Protein AF-0000000074438955 (afdb_homodimer)

pLDDT: mean 70.69, std 31.5, range [17.94, 98.62]

Organism: Stylophora pistillata (NCBI:txid50429)

Sequence (386 aa):
MNGLASQPSGPPGTPGNPGTPGIPGFIGSKGGTRGSPGPKGEPGPQGQKGQTGQGLSGVSYVRWGRTSCHGDAQVVYTGIIGSGHYNHQGGGGKYLCLPNNPKYDRYSDSWDGTVIYGTEYEVSSFNPFTNNLHDHDAPCAVCYVRSRGSQLMMPARNDCPSGWAEEYHGYLMTAPYVHKITRDFICVDREAEMNGLASQPSGPPGTPGNPGTPGIPGFIGSKGGTRGSPGPKGEPGPQGQKGQTGQGLSGVSYVRWGRTSCHGDAQVVYTGIIGSGHYNHQGGGGKYLCLPNNPKYDRYSDSWDGTVIYGTEYEVSSFNPFTNNLHDHDAPCAVCYVRSRGSQLMMPARNDCPSGWAEEYHGYLMTAPYVHKITRDFICVDREAE

Structure (mmCIF, N/CA/C/O backbone):
data_AF-0000000074438955-model_v1
#
loop_
_entity.id
_entity.type
_entity.pdbx_description
1 polymer 'Short-chain collagen C4'
#
loop_
_atom_site.group_PDB
_atom_site.id
_atom_site.type_symbol
_atom_site.label_atom_id
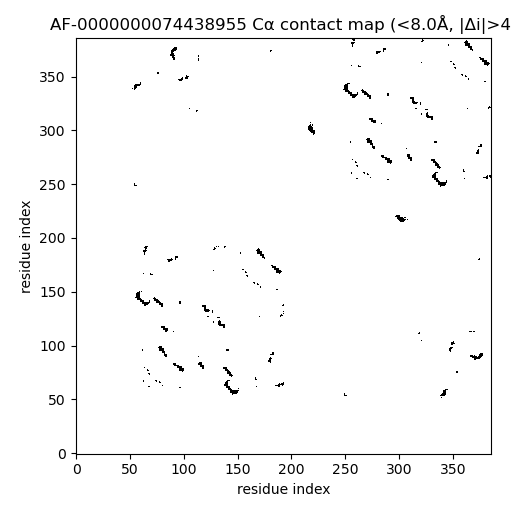_atom_site.label_alt_id
_atom_site.label_comp_id
_atom_site.label_asym_id
_atom_site.label_entity_id
_atom_site.label_seq_id
_atom_site.pdbx_PDB_ins_code
_atom_site.Cartn_x
_atom_site.Cartn_y
_atom_site.Cartn_z
_atom_site.occupancy
_atom_site.B_iso_or_equiv
_atom_site.auth_seq_id
_atom_site.auth_comp_id
_atom_site.auth_asym_id
_atom_site.auth_atom_id
_atom_site.pdbx_PDB_model_num
ATOM 1 N N . MET A 1 1 ? 15.328 -37.812 26.953 1 20.5 1 MET A N 1
ATOM 2 C CA . MET A 1 1 ? 16.359 -36.844 26.625 1 20.5 1 MET A CA 1
ATOM 3 C C . MET A 1 1 ? 16.734 -36.875 25.156 1 20.5 1 MET A C 1
ATOM 5 O O . MET A 1 1 ? 17.906 -36.906 24.797 1 20.5 1 MET A O 1
ATOM 9 N N . ASN A 1 2 ? 15.883 -37.312 24.203 1 21.61 2 ASN A N 1
ATOM 10 C CA . ASN A 1 2 ? 16.297 -37.719 22.859 1 21.61 2 ASN A CA 1
ATOM 11 C C . ASN A 1 2 ? 16.859 -36.531 22.078 1 21.61 2 ASN A C 1
ATOM 13 O O . ASN A 1 2 ? 16.203 -35.5 21.953 1 21.61 2 ASN A O 1
ATOM 17 N N . GLY A 1 3 ? 18.234 -36.406 22.047 1 19.41 3 GLY A N 1
ATOM 18 C CA . GLY A 1 3 ? 19.156 -35.438 21.5 1 19.41 3 GLY A CA 1
ATOM 19 C C . GLY A 1 3 ? 19.031 -35.281 20 1 19.41 3 GLY A C 1
ATOM 20 O O . GLY A 1 3 ? 19 -36.25 19.25 1 19.41 3 GLY A O 1
ATOM 21 N N . LEU A 1 4 ? 18.188 -34.281 19.516 1 20.69 4 LEU A N 1
ATOM 22 C CA . LEU A 1 4 ? 17.859 -33.906 18.141 1 20.69 4 LEU A CA 1
ATOM 23 C C . LEU A 1 4 ? 19.141 -33.719 17.328 1 20.69 4 LEU A C 1
ATOM 25 O O . LEU A 1 4 ? 20 -32.906 17.703 1 20.69 4 LEU A O 1
ATOM 29 N N . ALA A 1 5 ? 19.578 -34.719 16.641 1 20.44 5 ALA A N 1
ATOM 30 C CA . ALA A 1 5 ? 20.828 -34.906 15.906 1 20.44 5 ALA A CA 1
ATOM 31 C C . ALA A 1 5 ? 21 -33.812 14.852 1 20.44 5 ALA A C 1
ATOM 33 O O . ALA A 1 5 ? 20.016 -33.344 14.273 1 20.44 5 ALA A O 1
ATOM 34 N N . SER A 1 6 ? 22.094 -33.031 14.859 1 20.08 6 SER A N 1
ATOM 35 C CA . SER A 1 6 ? 22.703 -31.922 14.148 1 20.08 6 SER A CA 1
ATOM 36 C C . SER A 1 6 ? 22.984 -32.281 12.695 1 20.08 6 SER A C 1
ATOM 38 O O . SER A 1 6 ? 23.844 -33.125 12.406 1 20.08 6 SER A O 1
ATOM 40 N N . GLN A 1 7 ? 21.891 -32.5 11.914 1 20.48 7 GLN A N 1
ATOM 41 C CA . GLN A 1 7 ? 22.234 -32.969 10.578 1 20.48 7 GLN A CA 1
ATOM 42 C C . GLN A 1 7 ? 23.25 -32.031 9.914 1 20.48 7 GLN A C 1
ATOM 44 O O . GLN A 1 7 ? 23.281 -30.828 10.211 1 20.48 7 GLN A O 1
ATOM 49 N N . PRO A 1 8 ? 24.219 -32.562 9.203 1 20.64 8 PRO A N 1
ATOM 50 C CA . PRO A 1 8 ? 25.438 -31.969 8.625 1 20.64 8 PRO A CA 1
ATOM 51 C C . PRO A 1 8 ? 25.141 -30.828 7.668 1 20.64 8 PRO A C 1
ATOM 53 O O . PRO A 1 8 ? 24.047 -30.75 7.113 1 20.64 8 PRO A O 1
ATOM 56 N N . SER A 1 9 ? 25.938 -29.719 7.625 1 20.86 9 SER A N 1
ATOM 57 C CA . SER A 1 9 ? 26 -28.422 6.957 1 20.86 9 SER A CA 1
ATOM 58 C C . SER A 1 9 ? 26.109 -28.594 5.445 1 20.86 9 SER A C 1
ATOM 60 O O . SER A 1 9 ? 26.984 -29.312 4.961 1 20.86 9 SER A O 1
ATOM 62 N N . GLY A 1 10 ? 25.047 -28.656 4.695 1 20.67 10 GLY A N 1
ATOM 63 C CA . GLY A 1 10 ? 25.109 -28.859 3.258 1 20.67 10 GLY A CA 1
ATOM 64 C C . GLY A 1 10 ? 26.094 -27.938 2.568 1 20.67 10 GLY A C 1
ATOM 65 O O . GLY A 1 10 ? 26.531 -26.938 3.148 1 20.67 10 GLY A O 1
ATOM 66 N N . PRO A 1 11 ? 26.766 -28.328 1.481 1 22.25 11 PRO A N 1
ATOM 67 C CA . PRO A 1 11 ? 27.891 -27.688 0.803 1 22.25 11 PRO A CA 1
ATOM 68 C C . PRO A 1 11 ? 27.594 -26.266 0.339 1 22.25 11 PRO A C 1
ATOM 70 O O . PRO A 1 11 ? 26.422 -25.922 0.161 1 22.25 11 PRO A O 1
ATOM 73 N N . PRO A 1 12 ? 28.562 -25.312 0.302 1 21.81 12 PRO A N 1
ATOM 74 C CA . PRO A 1 12 ? 28.531 -23.891 0.01 1 21.81 12 PRO A CA 1
ATOM 75 C C . PRO A 1 12 ? 28.094 -23.578 -1.424 1 21.81 12 PRO A C 1
ATOM 77 O O . PRO A 1 12 ? 28.516 -24.281 -2.355 1 21.81 12 PRO A O 1
ATOM 80 N N . GLY A 1 13 ? 26.891 -23.25 -1.706 1 20.19 13 GLY A N 1
ATOM 81 C CA 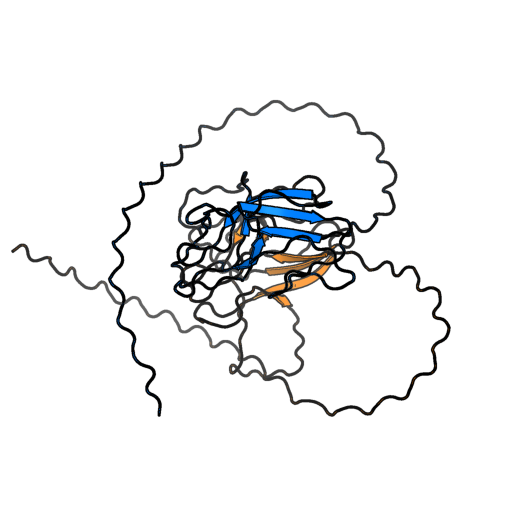. GLY A 1 13 ? 26.391 -22.969 -3.043 1 20.19 13 GLY A CA 1
ATOM 82 C C . GLY A 1 13 ? 27.266 -22.016 -3.832 1 20.19 13 GLY A C 1
ATOM 83 O O . GLY A 1 13 ? 28.062 -21.297 -3.256 1 20.19 13 GLY A O 1
ATOM 84 N N . THR A 1 14 ? 27.641 -22.359 -5.074 1 22.67 14 THR A N 1
ATOM 85 C CA . THR A 1 14 ? 28.5 -21.672 -6.02 1 22.67 14 THR A CA 1
ATOM 86 C C . THR A 1 14 ? 28.016 -20.234 -6.246 1 22.67 14 THR A C 1
ATOM 88 O O . THR A 1 14 ? 26.812 -20 -6.348 1 22.67 14 THR A O 1
ATOM 91 N N . PRO A 1 15 ? 28.844 -19.203 -6.137 1 21.25 15 PRO A N 1
ATOM 92 C CA . PRO A 1 15 ? 28.578 -17.781 -6.277 1 21.25 15 PRO A CA 1
ATOM 93 C C . PRO A 1 15 ? 28.016 -17.406 -7.648 1 21.25 15 PRO A C 1
ATOM 95 O O . PRO A 1 15 ? 28.516 -17.875 -8.672 1 21.25 15 PRO A O 1
ATOM 98 N N . GLY A 1 16 ? 26.75 -17.328 -7.852 1 19.48 16 GLY A N 1
ATOM 99 C CA . GLY A 1 16 ? 26.156 -17 -9.141 1 19.48 16 GLY A CA 1
ATOM 100 C C . GLY A 1 16 ? 26.797 -15.797 -9.812 1 19.48 16 GLY A C 1
ATOM 101 O O . GLY A 1 16 ? 27.484 -15.016 -9.156 1 19.48 16 GLY A O 1
ATOM 102 N N . ASN A 1 17 ? 27 -15.875 -11.125 1 20.73 17 ASN A N 1
ATOM 103 C CA . ASN A 1 17 ? 27.672 -14.945 -12.023 1 20.73 17 ASN A CA 1
ATOM 104 C C . ASN A 1 17 ? 27.094 -13.539 -11.906 1 20.73 17 ASN A C 1
ATOM 106 O O . ASN A 1 17 ? 25.891 -13.375 -11.656 1 20.73 17 ASN A O 1
ATOM 110 N N . PRO A 1 18 ? 27.922 -12.523 -11.875 1 20.66 18 PRO A N 1
ATOM 111 C CA . PRO A 1 18 ? 27.625 -11.102 -11.711 1 20.66 18 PRO A CA 1
ATOM 112 C C . PRO A 1 18 ? 26.703 -10.555 -12.805 1 20.66 18 PRO A C 1
ATOM 114 O O . PRO A 1 18 ? 26.906 -10.844 -13.984 1 20.66 18 PRO A O 1
ATOM 117 N N . GLY A 1 19 ? 25.453 -10.43 -12.586 1 19.12 19 GLY A N 1
ATOM 118 C CA . GLY A 1 19 ? 24.516 -9.953 -13.594 1 19.12 19 GLY A CA 1
ATOM 119 C C . GLY A 1 19 ? 24.969 -8.68 -14.281 1 19.12 19 GLY A C 1
ATOM 120 O O . GLY A 1 19 ? 25.859 -7.98 -13.789 1 19.12 19 GLY A O 1
ATOM 121 N N . THR A 1 20 ? 24.828 -8.641 -15.617 1 20.38 20 THR A N 1
ATOM 122 C CA . THR A 1 20 ? 25.25 -7.633 -16.578 1 20.38 20 THR A CA 1
ATOM 123 C C . THR A 1 20 ? 24.719 -6.258 -16.188 1 20.38 20 THR A C 1
ATOM 125 O O . THR A 1 20 ? 23.625 -6.145 -15.633 1 20.38 20 THR A O 1
ATOM 128 N N . PRO A 1 21 ? 25.547 -5.25 -16.25 1 19.3 21 PRO A N 1
ATOM 129 C CA . PRO A 1 21 ? 25.297 -3.855 -15.867 1 19.3 21 PRO A CA 1
ATOM 130 C C . PRO A 1 21 ? 24.125 -3.236 -16.625 1 19.3 21 PRO A C 1
ATOM 132 O O . PRO A 1 21 ? 23.938 -3.51 -17.812 1 19.3 21 PRO A O 1
ATOM 135 N N . GLY A 1 22 ? 23.062 -2.986 -16.016 1 18.81 22 GLY A N 1
ATOM 136 C CA . GLY A 1 22 ? 21.844 -2.441 -16.609 1 18.81 22 GLY A CA 1
ATOM 137 C C . GLY A 1 22 ? 22.109 -1.186 -17.422 1 18.81 22 GLY A C 1
ATOM 138 O O . GLY A 1 22 ? 23.109 -0.506 -17.234 1 18.81 22 GLY A O 1
ATOM 139 N N . ILE A 1 23 ? 21.656 -1.184 -18.672 1 19.89 23 ILE A N 1
ATOM 140 C CA . ILE A 1 23 ? 21.828 -0.185 -19.719 1 19.89 23 ILE A CA 1
ATOM 141 C C . ILE A 1 23 ? 21.375 1.183 -19.203 1 19.89 23 ILE A C 1
ATOM 143 O O . ILE A 1 23 ? 20.344 1.301 -18.547 1 19.89 23 ILE A O 1
ATOM 147 N N . PRO A 1 24 ? 22.203 2.182 -19.25 1 18.91 24 PRO A N 1
ATOM 148 C CA . PRO A 1 24 ? 22.016 3.557 -18.781 1 18.91 24 PRO A CA 1
ATOM 149 C C . PRO A 1 24 ? 20.906 4.281 -19.516 1 18.91 24 PRO A C 1
ATOM 151 O O . PRO A 1 24 ? 20.75 4.117 -20.734 1 18.91 24 PRO A O 1
ATOM 154 N N . GLY A 1 25 ? 19.828 4.605 -18.906 1 18.28 25 GLY A N 1
ATOM 155 C CA . GLY A 1 25 ? 18.656 5.234 -19.5 1 18.28 25 GLY A CA 1
ATOM 156 C C . GLY A 1 25 ? 18.969 6.555 -20.188 1 18.28 25 GLY A C 1
ATOM 157 O O . GLY A 1 25 ? 19.969 7.203 -19.859 1 18.28 25 GLY A O 1
ATOM 158 N N . PHE A 1 26 ? 18.562 6.676 -21.469 1 18.95 26 PHE A N 1
ATOM 159 C CA . PHE A 1 26 ? 18.844 7.723 -22.438 1 18.95 26 PHE A CA 1
ATOM 160 C C . PHE A 1 26 ? 18.359 9.078 -21.938 1 18.95 26 PHE A C 1
ATOM 162 O O . PHE A 1 26 ? 17.406 9.148 -21.156 1 18.95 26 PHE A O 1
ATOM 169 N N . ILE A 1 27 ? 19.125 10.102 -22.109 1 19.19 27 ILE A N 1
ATOM 170 C CA . ILE A 1 27 ? 19.031 11.508 -21.75 1 19.19 27 ILE A CA 1
ATOM 171 C C . ILE A 1 27 ? 17.891 12.164 -22.547 1 19.19 27 ILE A C 1
ATOM 173 O O . ILE A 1 27 ? 17.875 12.109 -23.781 1 19.19 27 ILE A O 1
ATOM 177 N N . GLY A 1 28 ? 16.719 12.375 -21.984 1 17.94 28 GLY A N 1
ATOM 178 C CA . GLY A 1 28 ? 15.508 12.898 -22.594 1 17.94 28 GLY A CA 1
ATOM 179 C C . GLY A 1 28 ? 15.711 14.266 -23.219 1 17.94 28 GLY A C 1
ATOM 180 O O . GLY A 1 28 ? 16.531 15.055 -22.75 1 17.94 28 GLY A O 1
ATOM 181 N N . SER A 1 29 ? 15.422 14.344 -24.531 1 18.72 29 SER A N 1
ATOM 182 C CA . SER A 1 29 ? 15.625 15.461 -25.438 1 18.72 29 SER A CA 1
ATOM 183 C C . SER A 1 29 ? 14.844 16.688 -24.969 1 18.72 29 SER A C 1
ATOM 185 O O . SER A 1 29 ? 13.875 16.578 -24.219 1 18.72 29 SER A O 1
ATOM 187 N N . LYS A 1 30 ? 15.219 17.891 -25.641 1 21.39 30 LYS A N 1
ATOM 188 C CA . LYS A 1 30 ? 14.984 19.312 -25.422 1 21.39 30 LYS A CA 1
ATOM 189 C C . LYS A 1 30 ? 13.508 19.656 -25.578 1 21.39 30 LYS A C 1
ATOM 191 O O . LYS A 1 30 ? 12.773 18.938 -26.266 1 21.39 30 LYS A O 1
ATOM 196 N N . GLY A 1 31 ? 12.969 20.766 -25.016 1 19.39 31 GLY A N 1
ATOM 197 C CA . GLY A 1 31 ? 11.75 21.484 -24.656 1 19.39 31 GLY A CA 1
ATOM 198 C C . GLY A 1 31 ? 10.922 21.891 -25.875 1 19.39 31 GLY A C 1
ATOM 199 O O . GLY A 1 31 ? 11.406 22.625 -26.734 1 19.39 31 GLY A O 1
ATOM 200 N N . GLY A 1 32 ? 10.172 20.891 -26.438 1 19.95 32 GLY A N 1
ATOM 201 C CA . GLY A 1 32 ? 9.438 21.234 -27.641 1 19.95 32 GLY A CA 1
ATOM 202 C C . GLY A 1 32 ? 8.547 22.453 -27.453 1 19.95 32 GLY A C 1
ATOM 203 O O . GLY A 1 32 ? 8.312 22.906 -26.328 1 19.95 32 GLY A O 1
ATOM 204 N N . THR A 1 33 ? 8.141 23.094 -28.594 1 20.5 33 THR A N 1
ATOM 205 C CA . THR A 1 33 ? 7.551 24.391 -28.938 1 20.5 33 THR A CA 1
ATOM 206 C C . THR A 1 33 ? 6.109 24.469 -28.453 1 20.5 33 THR A C 1
ATOM 208 O O . THR A 1 33 ? 5.445 23.453 -28.281 1 20.5 33 THR A O 1
ATOM 211 N N . ARG A 1 34 ? 5.676 25.672 -28.047 1 21.16 34 ARG A N 1
ATOM 212 C CA . ARG A 1 34 ? 4.453 26.156 -27.422 1 21.16 34 ARG A CA 1
ATOM 213 C C . ARG A 1 34 ? 3.248 25.953 -28.344 1 21.16 34 ARG A C 1
ATOM 215 O O . ARG A 1 34 ? 3.215 26.484 -29.453 1 21.16 34 ARG A O 1
ATOM 222 N N . GLY A 1 35 ? 2.686 24.719 -28.328 1 19.98 35 GLY A N 1
ATOM 223 C CA . GLY A 1 35 ? 1.612 24.484 -29.281 1 19.98 35 GLY A CA 1
ATOM 224 C C . GLY A 1 35 ? 0.455 25.453 -29.125 1 19.98 35 GLY A C 1
ATOM 225 O O . GLY A 1 35 ? 0.327 26.125 -28.094 1 19.98 35 GLY A O 1
ATOM 226 N N . SER A 1 36 ? -0.309 25.734 -30.234 1 22.45 36 SER A N 1
ATOM 227 C CA . SER A 1 36 ? -1.332 26.703 -30.578 1 22.45 36 SER A CA 1
ATOM 228 C C . SER A 1 36 ? -2.572 26.547 -29.703 1 22.45 36 SER A C 1
ATOM 230 O O . SER A 1 36 ? -2.846 25.469 -29.203 1 22.45 36 SER A O 1
ATOM 232 N N . PRO A 1 37 ? -3.293 27.641 -29.422 1 20.48 37 PRO A N 1
ATOM 233 C CA . PRO A 1 37 ? -4.438 27.766 -28.516 1 20.48 37 PRO A CA 1
ATOM 234 C C . PRO A 1 37 ? -5.637 26.938 -28.969 1 20.48 37 PRO A C 1
ATOM 236 O O . PRO A 1 37 ? -6.059 27.031 -30.125 1 20.48 37 PRO A O 1
ATOM 239 N N . GLY A 1 38 ? -5.77 25.734 -28.656 1 20.92 38 GLY A N 1
ATOM 240 C CA . GLY A 1 38 ? -6.82 24.891 -29.203 1 20.92 38 GLY A CA 1
ATOM 241 C C . GLY A 1 38 ? -8.211 25.469 -29.031 1 20.92 38 GLY A C 1
ATOM 242 O O . GLY A 1 38 ? -8.422 26.344 -28.188 1 20.92 38 GLY A O 1
ATOM 243 N N . PRO A 1 39 ? -9.07 25.375 -30.062 1 21.47 39 PRO A N 1
ATOM 244 C CA . PRO A 1 39 ? -10.383 26 -30.234 1 21.47 39 PRO A CA 1
ATOM 245 C C . PRO A 1 39 ? -11.344 25.688 -29.094 1 21.47 39 PRO A C 1
ATOM 247 O O . PRO A 1 39 ? -11.164 24.688 -28.375 1 21.47 39 PRO A O 1
ATOM 250 N N . LYS A 1 40 ? -12.242 26.688 -28.844 1 22.62 40 LYS A N 1
ATOM 251 C CA . LYS A 1 40 ? -13.242 26.703 -27.781 1 22.62 40 LYS A CA 1
ATOM 252 C C . LYS A 1 40 ? -14.289 25.609 -28 1 22.62 40 LYS A C 1
ATOM 254 O O . LYS A 1 40 ? -14.93 25.562 -29.062 1 22.62 40 LYS A O 1
ATOM 259 N N . GLY A 1 41 ? -14.148 24.453 -27.5 1 20.05 41 GLY A N 1
ATOM 260 C CA . GLY A 1 41 ? -15.109 23.391 -27.766 1 20.05 41 GLY A CA 1
ATOM 261 C C . GLY A 1 41 ? -16.531 23.766 -27.375 1 20.05 41 GLY A C 1
ATOM 262 O O . GLY A 1 41 ? -16.734 24.688 -26.578 1 20.05 41 GLY A O 1
ATOM 263 N N . GLU A 1 42 ? -17.5 23.469 -28.219 1 24.2 42 GLU A N 1
ATOM 264 C CA . GLU A 1 42 ? -18.938 23.719 -28.156 1 24.2 42 GLU A CA 1
ATOM 265 C C . GLU A 1 42 ? -19.516 23.281 -26.812 1 24.2 42 GLU A C 1
ATOM 267 O O . GLU A 1 42 ? -18.984 22.375 -26.172 1 24.2 42 GLU A O 1
ATOM 272 N N . PRO A 1 43 ? -20.453 24.078 -26.344 1 22.08 43 PRO A N 1
ATOM 273 C CA . PRO A 1 43 ? -21.094 23.812 -25.047 1 22.08 43 PRO A CA 1
ATOM 274 C C . PRO A 1 43 ? -21.703 22.406 -24.953 1 22.08 43 PRO A C 1
ATOM 276 O O . PRO A 1 43 ? -22.391 21.969 -25.891 1 22.08 43 PRO A O 1
ATOM 279 N N . GLY A 1 44 ? -21.156 21.469 -24.422 1 22.22 44 GLY A N 1
ATOM 280 C CA . GLY A 1 44 ? -21.656 20.109 -24.406 1 22.22 44 GLY A CA 1
ATOM 281 C C . GLY A 1 44 ? -23.062 19.984 -23.875 1 22.22 44 GLY A C 1
ATOM 282 O O . GLY A 1 44 ? -23.562 20.906 -23.219 1 22.22 44 GLY A O 1
ATOM 283 N N . PRO A 1 45 ? -23.891 19.172 -24.516 1 24.7 45 PRO A N 1
ATOM 284 C CA . PRO A 1 45 ? -25.297 18.953 -24.219 1 24.7 45 PRO A CA 1
ATOM 285 C C . PRO A 1 45 ? -25.562 18.844 -22.719 1 24.7 45 PRO A C 1
ATOM 287 O O . PRO A 1 45 ? -24.641 18.578 -21.938 1 24.7 45 PRO A O 1
ATOM 290 N N . GLN A 1 46 ? -26.781 19.266 -22.359 1 23.48 46 GLN A N 1
ATOM 291 C CA . GLN A 1 46 ? -27.344 19.312 -21.016 1 23.48 46 GLN A CA 1
ATOM 292 C C . GLN A 1 46 ? -27.188 17.953 -20.312 1 23.48 46 GLN A C 1
ATOM 294 O O . GLN A 1 46 ? -27.531 16.922 -20.875 1 23.48 46 GLN A O 1
ATOM 299 N N . GLY A 1 47 ? -26.359 17.812 -19.469 1 22.72 47 GLY A N 1
ATOM 300 C CA . GLY A 1 47 ? -26.078 16.562 -18.766 1 22.72 47 GLY A CA 1
ATOM 301 C C . GLY A 1 47 ? -27.297 15.969 -18.094 1 22.72 47 GLY A C 1
ATOM 302 O O . GLY A 1 47 ? -28.172 16.703 -17.625 1 22.72 47 GLY A O 1
ATOM 303 N N . GLN A 1 48 ? -27.938 14.922 -18.703 1 25.3 48 GLN A N 1
ATOM 304 C CA . GLN A 1 48 ? -29.078 14.219 -18.125 1 25.3 48 GLN A CA 1
ATOM 305 C C . GLN A 1 48 ? -29 14.203 -16.594 1 25.3 48 GLN A C 1
ATOM 307 O O . GLN A 1 48 ? -27.906 14.266 -16.031 1 25.3 48 GLN A O 1
ATOM 312 N N . LYS A 1 49 ? -30.172 14.414 -15.977 1 26.53 49 LYS A N 1
ATOM 313 C CA . LYS A 1 49 ? -30.391 14.32 -14.531 1 26.53 49 LYS A CA 1
ATOM 314 C C . LYS A 1 49 ? -29.641 13.117 -13.953 1 26.53 49 LYS A C 1
ATOM 316 O O . LYS A 1 49 ? -29.625 12.039 -14.539 1 26.53 49 LYS A O 1
ATOM 321 N N . GLY A 1 50 ? -28.641 13.359 -13.141 1 27.45 50 GLY A N 1
ATOM 322 C CA . GLY A 1 50 ? -27.797 12.359 -12.5 1 27.45 50 GLY A CA 1
ATOM 323 C C . GLY A 1 50 ? -28.594 11.227 -11.875 1 27.45 50 GLY A C 1
ATOM 324 O O . GLY A 1 50 ? -29.594 11.461 -11.211 1 27.45 50 GLY A O 1
ATOM 325 N N . GLN A 1 51 ? -28.953 10.172 -12.641 1 28.3 51 GLN A N 1
ATOM 326 C CA . GLN A 1 51 ? -29.547 9.008 -11.992 1 28.3 51 GLN A CA 1
ATOM 327 C C . GLN A 1 51 ? -29.188 8.969 -10.508 1 28.3 51 GLN A C 1
ATOM 329 O O . GLN A 1 51 ? -28.172 9.531 -10.094 1 28.3 51 GLN A O 1
ATOM 334 N N . THR A 1 52 ? -30.188 8.727 -9.633 1 30.73 52 THR A N 1
ATOM 335 C CA . THR A 1 52 ? -29.984 8.43 -8.219 1 30.73 52 THR A CA 1
ATOM 336 C C . THR A 1 52 ? -28.625 7.773 -7.996 1 30.73 52 THR A C 1
ATOM 338 O O . THR A 1 52 ? -28.266 6.82 -8.688 1 30.73 52 THR A O 1
ATOM 341 N N . GLY A 1 53 ? -27.672 8.508 -7.715 1 34.81 53 GLY A N 1
ATOM 342 C CA . GLY A 1 53 ? -26.297 8.086 -7.492 1 34.81 53 GLY A CA 1
ATOM 343 C C . GLY A 1 53 ? -26.188 6.73 -6.82 1 34.81 53 GLY A C 1
ATOM 344 O O . GLY A 1 53 ? -26.547 6.578 -5.652 1 34.81 53 GLY A O 1
ATOM 345 N N . GLN A 1 54 ? -26.875 5.637 -7.375 1 37.34 54 GLN A N 1
ATOM 346 C CA . GLN A 1 54 ? -26.578 4.312 -6.84 1 37.34 54 GLN A CA 1
ATOM 347 C C . GLN A 1 54 ? -25.188 4.277 -6.195 1 37.34 54 GLN A C 1
ATOM 349 O O . GLN A 1 54 ? -24.203 4.676 -6.812 1 37.34 54 GLN A O 1
ATOM 354 N N . GLY A 1 55 ? -25.156 4.582 -4.992 1 44.72 55 GLY A N 1
ATOM 355 C CA . GLY A 1 55 ? -23.906 4.406 -4.281 1 44.72 55 GLY A CA 1
ATOM 356 C C . GLY A 1 55 ? -23 3.375 -4.922 1 44.72 55 GLY A C 1
ATOM 357 O O . GLY A 1 55 ? -23.438 2.273 -5.254 1 44.72 55 GLY A O 1
ATOM 358 N N . LEU A 1 56 ? -22.25 3.734 -5.938 1 53.59 56 LEU A N 1
ATOM 359 C CA . LEU A 1 56 ? -21.281 2.863 -6.59 1 53.59 56 LEU A CA 1
ATOM 360 C C . LEU A 1 56 ? -20.641 1.914 -5.582 1 53.59 56 LEU A C 1
ATOM 362 O O . LEU A 1 56 ? -20.109 2.354 -4.562 1 53.59 56 LEU A O 1
ATOM 366 N N . SER A 1 57 ? -21.391 0.77 -5.324 1 67.12 57 SER A N 1
ATOM 367 C CA . SER A 1 57 ? -20.891 -0.352 -4.535 1 67.12 57 SER A CA 1
ATOM 368 C C . SER A 1 57 ? -19.906 -1.191 -5.34 1 67.12 57 SER A C 1
ATOM 370 O O . SER A 1 57 ? -19.906 -1.158 -6.574 1 67.12 57 SER A O 1
ATOM 372 N N . GLY A 1 58 ? -18.672 -1.445 -4.934 1 86.19 58 GLY A N 1
ATOM 373 C CA . GLY A 1 58 ? -17.734 -2.398 -5.5 1 86.19 58 GLY A CA 1
ATOM 374 C C . GLY A 1 58 ? -16.469 -2.568 -4.664 1 86.19 58 GLY A C 1
ATOM 375 O O . GLY A 1 58 ? -16.297 -1.887 -3.652 1 86.19 58 GLY A O 1
ATOM 376 N N . VAL A 1 59 ? -15.82 -3.609 -5.078 1 89.56 59 VAL A N 1
ATOM 377 C CA . VAL A 1 59 ? -14.578 -3.922 -4.371 1 89.56 59 VAL A CA 1
ATOM 378 C C . VAL A 1 59 ? -13.422 -3.992 -5.367 1 89.56 59 VAL A C 1
ATOM 380 O O . VAL A 1 59 ? -13.57 -4.52 -6.469 1 89.56 59 VAL A O 1
ATOM 383 N N . SER A 1 60 ? -12.344 -3.361 -4.969 1 92.69 60 SER A N 1
ATOM 384 C CA . SER A 1 60 ? -11.102 -3.561 -5.703 1 92.69 60 SER A CA 1
ATOM 385 C C . SER A 1 60 ? -10.172 -4.52 -4.965 1 92.69 60 SER A C 1
ATOM 387 O O . SER A 1 60 ? -10.102 -4.5 -3.732 1 92.69 60 SER A O 1
ATOM 389 N N . TYR A 1 61 ? -9.547 -5.375 -5.738 1 94.56 61 TYR A N 1
ATOM 390 C CA . TYR A 1 61 ? -8.547 -6.289 -5.184 1 94.56 61 TYR A CA 1
ATOM 391 C C . TYR A 1 61 ? -7.395 -6.496 -6.152 1 94.56 61 TYR A C 1
ATOM 393 O O . TYR A 1 61 ? -7.508 -6.172 -7.34 1 94.56 61 TYR A O 1
ATOM 401 N N . VAL A 1 62 ? -6.293 -6.91 -5.605 1 97.31 62 VAL A N 1
ATOM 402 C CA . VAL A 1 62 ? -5.16 -7.27 -6.453 1 97.31 62 VAL A CA 1
ATOM 403 C C . VAL A 1 62 ? -5.145 -8.781 -6.684 1 97.31 62 VAL A C 1
ATOM 405 O O . VAL A 1 62 ? -5.227 -9.562 -5.73 1 97.31 62 VAL A O 1
ATOM 408 N N . ARG A 1 63 ? -5.141 -9.125 -7.934 1 98.44 63 ARG A N 1
ATOM 409 C CA . ARG A 1 63 ? -4.859 -10.508 -8.281 1 98.44 63 ARG A CA 1
ATOM 410 C C . ARG A 1 63 ? -3.365 -10.727 -8.508 1 98.44 63 ARG A C 1
ATOM 412 O O . ARG A 1 63 ? -2.842 -10.406 -9.578 1 98.44 63 ARG A O 1
ATOM 419 N N . TRP A 1 64 ? -2.793 -11.289 -7.535 1 98.5 64 TRP A N 1
ATOM 420 C CA . TRP A 1 64 ? -1.354 -11.531 -7.566 1 98.5 64 TRP A CA 1
ATOM 421 C C . TRP A 1 64 ? -1.022 -12.742 -8.43 1 98.5 64 TRP A C 1
ATOM 423 O O . TRP A 1 64 ? -1.653 -13.797 -8.297 1 98.5 64 TRP A O 1
ATOM 433 N N . GLY A 1 65 ? -0.043 -12.586 -9.367 1 98.38 65 GLY A N 1
ATOM 434 C CA . GLY A 1 65 ? 0.434 -13.703 -10.172 1 98.38 65 GLY A CA 1
ATOM 435 C C . GLY A 1 65 ? -0.242 -13.789 -11.531 1 98.38 65 GLY A C 1
ATOM 436 O O . GLY A 1 65 ? 0.089 -14.656 -12.336 1 98.38 65 GLY A O 1
ATOM 437 N N . ARG A 1 66 ? -1.184 -12.875 -11.734 1 98.44 66 ARG A N 1
ATOM 438 C CA . ARG A 1 66 ? -1.888 -12.891 -13.008 1 98.44 66 ARG A CA 1
ATOM 439 C C . ARG A 1 66 ? -1.943 -11.5 -13.625 1 98.44 66 ARG A C 1
ATOM 441 O O . ARG A 1 66 ? -1.886 -10.5 -12.906 1 98.44 66 ARG A O 1
ATOM 448 N N . THR A 1 67 ? -2.148 -11.523 -15 1 98 67 THR A N 1
ATOM 449 C CA . THR A 1 67 ? -2.275 -10.25 -15.711 1 98 67 THR A CA 1
ATOM 450 C C . THR A 1 67 ? -3.729 -9.984 -16.094 1 98 67 THR A C 1
ATOM 452 O O . THR A 1 67 ? -4.016 -9.055 -16.844 1 98 67 THR A O 1
ATOM 455 N N . SER A 1 68 ? -4.598 -10.836 -15.555 1 98 68 SER A N 1
ATOM 456 C CA . SER A 1 68 ? -6.008 -10.734 -15.914 1 98 68 SER A CA 1
ATOM 457 C C . SER A 1 68 ? -6.906 -10.93 -14.695 1 98 68 SER A C 1
ATOM 459 O O . SER A 1 68 ? -6.457 -11.445 -13.672 1 98 68 SER A O 1
ATOM 461 N N . CYS A 1 69 ? -8.023 -10.383 -14.844 1 97.12 69 CYS A N 1
ATOM 462 C CA . CYS A 1 69 ? -9.07 -10.648 -13.867 1 97.12 69 CYS A CA 1
ATOM 463 C C . CYS A 1 69 ? -10.062 -11.68 -14.398 1 97.12 69 CYS A C 1
ATOM 465 O O . CYS A 1 69 ? -10.047 -12.008 -15.586 1 97.12 69 CYS A O 1
ATOM 467 N N . HIS A 1 70 ? -10.852 -12.203 -13.477 1 93.56 70 HIS A N 1
ATOM 468 C CA . HIS A 1 70 ? -11.75 -13.281 -13.875 1 93.56 70 HIS A CA 1
ATOM 469 C C . HIS A 1 70 ? -13.211 -12.883 -13.688 1 93.56 70 HIS A C 1
ATOM 471 O O . HIS A 1 70 ? -13.523 -12.047 -12.836 1 93.56 70 HIS A O 1
ATOM 477 N N . GLY A 1 71 ? -14.078 -13.492 -14.539 1 92.62 71 GLY A N 1
ATOM 478 C CA . GLY A 1 71 ? -15.508 -13.305 -14.359 1 92.62 71 GLY A CA 1
ATOM 479 C C . GLY A 1 71 ? -15.977 -11.898 -14.695 1 92.62 71 GLY A C 1
ATOM 480 O O . GLY A 1 71 ? -15.664 -11.375 -15.766 1 92.62 71 GLY A O 1
ATOM 481 N N . ASP A 1 72 ? -16.719 -11.312 -13.797 1 92.75 72 ASP A N 1
ATOM 482 C CA . ASP A 1 72 ? -17.297 -9.992 -14 1 92.75 72 ASP A CA 1
ATOM 483 C C . ASP A 1 72 ? -16.359 -8.898 -13.477 1 92.75 72 ASP A C 1
ATOM 485 O O . ASP A 1 72 ? -16.734 -7.727 -13.43 1 92.75 72 ASP A O 1
ATOM 489 N N . ALA A 1 73 ? -15.18 -9.312 -13.117 1 94.69 73 ALA A N 1
ATOM 490 C CA . ALA A 1 73 ? -14.211 -8.32 -12.648 1 94.69 73 ALA A CA 1
ATOM 491 C C . ALA A 1 73 ? -13.578 -7.57 -13.812 1 94.69 73 ALA A C 1
ATOM 493 O O . ALA A 1 73 ? -13.258 -8.164 -14.844 1 94.69 73 ALA A O 1
ATOM 494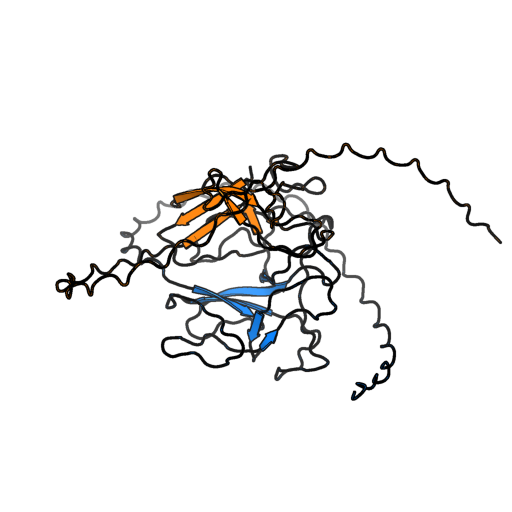 N N . GLN A 1 74 ? -13.453 -6.293 -13.625 1 94.5 74 GLN A N 1
ATOM 495 C CA . GLN A 1 74 ? -12.789 -5.445 -14.609 1 94.5 74 GLN A CA 1
ATOM 496 C C . GLN A 1 74 ? -11.328 -5.219 -14.234 1 94.5 74 GLN A C 1
ATOM 498 O O . GLN A 1 74 ? -11.008 -4.988 -13.062 1 94.5 74 GLN A O 1
ATOM 503 N N . VAL A 1 75 ? -10.531 -5.293 -15.312 1 96.25 75 VAL A N 1
ATOM 504 C CA . VAL A 1 75 ? -9.133 -4.93 -15.094 1 96.25 75 VAL A CA 1
ATOM 505 C C . VAL A 1 75 ? -9 -3.412 -14.977 1 96.25 75 VAL A C 1
ATOM 507 O O . VAL A 1 75 ? -9.359 -2.678 -15.898 1 96.25 75 VAL A O 1
ATOM 510 N N . VAL A 1 76 ? -8.547 -3.002 -13.797 1 96 76 VAL A N 1
ATOM 511 C CA . VAL A 1 76 ? -8.25 -1.586 -13.617 1 96 76 VAL A CA 1
ATOM 512 C C . VAL A 1 76 ? -6.906 -1.256 -14.266 1 96 76 VAL A C 1
ATOM 514 O O . VAL A 1 76 ? -6.809 -0.32 -15.062 1 96 76 VAL A O 1
ATOM 517 N N . TYR A 1 77 ? -5.867 -1.994 -13.961 1 95.25 77 TYR A N 1
ATOM 518 C CA . TYR A 1 77 ? -4.574 -1.988 -14.633 1 95.25 77 TYR A CA 1
ATOM 519 C C . TYR A 1 77 ? -3.789 -3.254 -14.32 1 95.25 77 TYR A C 1
ATOM 521 O O . TYR A 1 77 ? -4.148 -4.004 -13.406 1 95.25 77 TYR A O 1
ATOM 529 N N . THR A 1 78 ? -2.779 -3.445 -15.133 1 97.69 78 THR A N 1
ATOM 530 C CA . THR A 1 78 ? -1.85 -4.547 -14.906 1 97.69 78 THR A CA 1
ATOM 531 C C . THR A 1 78 ? -0.443 -4.02 -14.641 1 97.69 78 THR A C 1
ATOM 533 O O . THR A 1 78 ? -0.136 -2.867 -14.953 1 97.69 78 THR A O 1
ATOM 536 N N . GLY A 1 79 ? 0.344 -4.914 -14 1 97.81 79 GLY A N 1
ATOM 537 C CA . GLY A 1 79 ? 1.706 -4.52 -13.672 1 97.81 79 GLY A CA 1
ATOM 538 C C . GLY A 1 79 ? 2.551 -5.668 -13.156 1 97.81 79 GLY A C 1
ATOM 539 O O . GLY A 1 79 ? 2.328 -6.824 -13.523 1 97.81 79 GLY A O 1
ATOM 540 N N . ILE A 1 80 ? 3.574 -5.25 -12.414 1 97.62 80 ILE A N 1
ATOM 541 C CA . ILE A 1 80 ? 4.477 -6.211 -11.789 1 97.62 80 ILE A CA 1
ATOM 542 C C . ILE A 1 80 ? 4.477 -6.008 -10.281 1 97.62 80 ILE A C 1
ATOM 544 O O . ILE A 1 80 ? 4.273 -4.891 -9.797 1 97.62 80 ILE A O 1
ATOM 548 N N . ILE A 1 81 ? 4.621 -7.113 -9.602 1 97.69 81 ILE A N 1
ATOM 549 C CA . ILE A 1 81 ? 4.73 -7.031 -8.148 1 97.69 81 ILE A CA 1
ATOM 550 C C . ILE A 1 81 ? 6.043 -6.348 -7.766 1 97.69 81 ILE A C 1
ATOM 552 O O . ILE A 1 81 ? 7.105 -6.691 -8.297 1 97.69 81 ILE A O 1
ATOM 556 N N . GLY A 1 82 ? 5.926 -5.32 -6.918 1 95.12 82 GLY A N 1
ATOM 557 C CA . GLY A 1 82 ? 7.105 -4.617 -6.441 1 95.12 82 GLY A CA 1
ATOM 558 C C . GLY A 1 82 ? 7.125 -4.43 -4.938 1 95.12 82 GLY A C 1
ATOM 559 O O . GLY A 1 82 ? 6.078 -4.453 -4.289 1 95.12 82 GLY A O 1
ATOM 560 N N . SER A 1 83 ? 8.32 -4.277 -4.418 1 92.12 83 SER A N 1
ATOM 561 C CA . SER A 1 83 ? 8.531 -3.982 -3.004 1 92.12 83 SER A CA 1
ATOM 562 C C . SER A 1 83 ? 9.938 -3.447 -2.752 1 92.12 83 SER A C 1
ATOM 564 O O . SER A 1 83 ? 10.664 -3.146 -3.697 1 92.12 83 SER A O 1
ATOM 566 N N . GLY A 1 84 ? 10.25 -3.186 -1.409 1 87.19 84 GLY A N 1
ATOM 567 C CA . GLY A 1 84 ? 11.594 -2.771 -1.049 1 87.19 84 GLY A CA 1
ATOM 568 C C . GLY A 1 84 ? 12.641 -3.842 -1.313 1 87.19 84 GLY A C 1
ATOM 569 O O . GLY A 1 84 ? 12.297 -4.996 -1.586 1 87.19 84 GLY A O 1
ATOM 570 N N . HIS A 1 85 ? 13.898 -3.42 -1.223 1 89.06 85 HIS A N 1
ATOM 571 C CA . HIS A 1 85 ? 15.016 -4.332 -1.45 1 89.06 85 HIS A CA 1
ATOM 572 C C . HIS A 1 85 ? 15.109 -5.375 -0.344 1 89.06 85 HIS A C 1
ATOM 574 O O . HIS A 1 85 ? 14.93 -5.059 0.833 1 89.06 85 HIS A O 1
ATOM 580 N N . TYR A 1 86 ? 15.492 -6.566 -0.726 1 86.88 86 TYR A N 1
ATOM 581 C CA . TYR A 1 86 ? 15.453 -7.688 0.203 1 86.88 86 TYR A CA 1
ATOM 582 C C . TYR A 1 86 ? 16.5 -7.527 1.297 1 86.88 86 TYR A C 1
ATOM 584 O O . TYR A 1 86 ? 16.391 -8.133 2.367 1 86.88 86 TYR A O 1
ATOM 592 N N . ASN A 1 87 ? 17.578 -6.727 1.05 1 88.25 87 ASN A N 1
ATOM 593 C CA . ASN A 1 87 ? 18.641 -6.574 2.025 1 88.25 87 ASN A CA 1
ATOM 594 C C . ASN A 1 87 ? 18.438 -5.332 2.893 1 88.25 87 ASN A C 1
ATOM 596 O O . ASN A 1 87 ? 19.266 -5.039 3.764 1 88.25 87 ASN A O 1
ATOM 600 N N . HIS A 1 88 ? 17.375 -4.676 2.711 1 87.44 88 HIS A N 1
ATOM 601 C CA . HIS A 1 88 ? 17.062 -3.535 3.564 1 87.44 88 HIS A CA 1
ATOM 602 C C . HIS A 1 88 ? 16.359 -3.979 4.836 1 87.44 88 HIS A C 1
ATOM 604 O O . HIS A 1 88 ? 15.57 -4.934 4.812 1 87.44 88 HIS A O 1
ATOM 610 N N . GLN A 1 89 ? 16.688 -3.299 5.934 1 85.19 89 GLN A N 1
ATOM 611 C CA . GLN A 1 89 ? 16.016 -3.611 7.191 1 85.19 89 GLN A CA 1
ATOM 612 C C . GLN A 1 89 ? 14.703 -2.836 7.32 1 85.19 89 GLN A C 1
ATOM 614 O O . GLN A 1 89 ? 13.75 -3.316 7.934 1 85.19 89 GLN A O 1
ATOM 619 N N . GLY A 1 90 ? 14.734 -1.635 6.797 1 85.19 90 GLY A N 1
ATOM 620 C CA . GLY A 1 90 ? 13.562 -0.772 6.82 1 85.19 90 GLY A CA 1
ATOM 621 C C . GLY A 1 90 ? 13.008 -0.478 5.441 1 85.19 90 GLY A C 1
ATOM 622 O O . GLY A 1 90 ? 13.312 -1.185 4.48 1 85.19 90 GLY A O 1
ATOM 623 N N . GLY A 1 91 ? 12.102 0.482 5.379 1 86.69 91 GLY A N 1
ATOM 624 C CA . GLY A 1 91 ? 11.422 0.791 4.129 1 86.69 91 GLY A CA 1
ATOM 625 C C . GLY A 1 91 ? 10.047 0.163 4.023 1 86.69 91 GLY A C 1
ATOM 626 O O . GLY A 1 91 ? 9.43 -0.164 5.043 1 86.69 91 GLY A O 1
ATOM 627 N N . GLY A 1 92 ? 9.609 0.101 2.842 1 86.19 92 GLY A N 1
ATOM 628 C CA . GLY A 1 92 ? 8.266 -0.416 2.637 1 86.19 92 GLY A CA 1
ATOM 629 C C . GLY A 1 92 ? 8.211 -1.932 2.619 1 86.19 92 GLY A C 1
ATOM 630 O O . GLY A 1 92 ? 8.883 -2.576 1.812 1 86.19 92 GLY A O 1
ATOM 631 N N . GLY A 1 93 ? 7.324 -2.41 3.488 1 86.06 93 GLY A N 1
ATOM 632 C CA . GLY A 1 93 ? 7.234 -3.855 3.627 1 86.06 93 GLY A CA 1
ATOM 633 C C . GLY A 1 93 ? 6.07 -4.457 2.861 1 86.06 93 GLY A C 1
ATOM 634 O O . GLY A 1 93 ? 5.961 -5.68 2.75 1 86.06 93 GLY A O 1
ATOM 635 N N . LYS A 1 94 ? 5.211 -3.66 2.271 1 90.81 94 LYS A N 1
ATOM 636 C CA . LYS A 1 94 ? 4.055 -4.168 1.539 1 90.81 94 LYS A CA 1
ATOM 637 C C . LYS A 1 94 ? 4.375 -4.344 0.057 1 90.81 94 LYS A C 1
ATOM 639 O O . LYS A 1 94 ? 5.129 -3.553 -0.517 1 90.81 94 LYS A O 1
ATOM 644 N N . TYR A 1 95 ? 3.756 -5.41 -0.433 1 95.38 95 TYR A N 1
ATOM 645 C CA . TYR A 1 95 ? 3.807 -5.559 -1.884 1 95.38 95 TYR A CA 1
ATOM 646 C C . TYR A 1 95 ? 2.873 -4.57 -2.566 1 95.38 95 TYR A C 1
ATOM 648 O O . TYR A 1 95 ? 1.771 -4.309 -2.078 1 95.38 95 TYR A O 1
ATOM 656 N N . LEU A 1 96 ? 3.375 -4.074 -3.666 1 96.44 96 LEU A N 1
ATOM 657 C CA . LEU A 1 96 ? 2.598 -3.186 -4.523 1 96.44 96 LEU A CA 1
ATOM 658 C C . LEU A 1 96 ? 2.412 -3.793 -5.91 1 96.44 96 LEU A C 1
ATOM 660 O O . LEU A 1 96 ? 3.283 -4.516 -6.395 1 96.44 96 LEU A O 1
ATOM 664 N N . CYS A 1 97 ? 1.297 -3.521 -6.488 1 97.75 97 CYS A N 1
ATOM 665 C CA . CYS A 1 97 ? 1.171 -3.74 -7.926 1 97.75 97 CYS A CA 1
ATOM 666 C C . CYS A 1 97 ? 1.563 -2.492 -8.703 1 97.75 97 CYS A C 1
ATOM 668 O O . CYS A 1 97 ? 0.81 -1.518 -8.742 1 97.75 97 CYS A O 1
ATOM 670 N N . LEU A 1 98 ? 2.76 -2.559 -9.289 1 95.94 98 LEU A N 1
ATOM 671 C CA . LEU A 1 98 ? 3.293 -1.425 -10.039 1 95.94 98 LEU A CA 1
ATOM 672 C C . LEU A 1 98 ? 2.846 -1.474 -11.492 1 95.94 98 LEU A C 1
ATOM 674 O O . LEU A 1 98 ? 3.09 -2.461 -12.188 1 95.94 98 LEU A O 1
ATOM 678 N N . PRO A 1 99 ? 2.219 -0.39 -11.969 1 95.19 99 PRO A N 1
ATOM 679 C CA . PRO A 1 99 ? 1.71 -0.44 -13.344 1 95.19 99 PRO A CA 1
ATOM 680 C C . PRO A 1 99 ? 2.824 -0.543 -14.383 1 95.19 99 PRO A C 1
ATOM 682 O O . PRO A 1 99 ? 3.914 -0.004 -14.18 1 95.19 99 PRO A O 1
ATOM 685 N N . ASN A 1 100 ? 2.482 -1.117 -15.492 1 93.81 100 ASN A N 1
ATOM 686 C CA . ASN A 1 100 ? 3.418 -1.245 -16.594 1 93.81 100 ASN A CA 1
ATOM 687 C C . ASN A 1 100 ? 3.682 0.101 -17.266 1 93.81 100 ASN A C 1
ATOM 689 O O . ASN A 1 100 ? 4.684 0.267 -17.969 1 93.81 100 ASN A O 1
ATOM 693 N N . ASN A 1 101 ? 2.783 1.003 -17.094 1 89.88 101 ASN A N 1
ATOM 694 C CA . ASN A 1 101 ? 2.912 2.324 -17.703 1 89.88 101 ASN A CA 1
ATOM 695 C C . ASN A 1 101 ? 2.928 3.426 -16.641 1 89.88 101 ASN A C 1
ATOM 697 O O . ASN A 1 101 ? 1.979 4.203 -16.531 1 89.88 101 ASN A O 1
ATOM 701 N N . PRO A 1 102 ? 4.027 3.516 -15.891 1 88 102 PRO A N 1
ATOM 702 C CA . PRO A 1 102 ? 4.098 4.543 -14.852 1 88 102 PRO A CA 1
ATOM 703 C C . PRO A 1 102 ? 4.055 5.961 -15.414 1 88 102 PRO A C 1
ATOM 705 O O . PRO A 1 102 ? 4.434 6.184 -16.562 1 88 102 PRO A O 1
ATOM 708 N N . LYS A 1 103 ? 3.451 6.828 -14.664 1 87 103 LYS A N 1
ATOM 709 C CA . LYS A 1 103 ? 3.443 8.266 -14.914 1 87 103 LYS A CA 1
ATOM 710 C C . LYS A 1 103 ? 4.051 9.031 -13.742 1 87 103 LYS A C 1
ATOM 712 O O . LYS A 1 103 ? 3.414 9.188 -12.695 1 87 103 LYS A O 1
ATOM 717 N N . TYR A 1 104 ? 5.199 9.547 -13.938 1 76.88 104 TYR A N 1
ATOM 718 C CA . TYR A 1 104 ? 5.914 10.219 -12.859 1 76.88 104 TYR A CA 1
ATOM 719 C C . TYR A 1 104 ? 5.625 11.711 -12.867 1 76.88 104 TYR A C 1
ATOM 721 O O . TYR A 1 104 ? 5.488 12.32 -13.93 1 76.88 104 TYR A O 1
ATOM 729 N N . ASP A 1 105 ? 5.406 12.242 -11.711 1 77.94 105 ASP A N 1
ATOM 730 C CA . ASP A 1 105 ? 5.262 13.695 -11.609 1 77.94 105 ASP A CA 1
ATOM 731 C C . ASP A 1 105 ? 6.617 14.391 -11.695 1 77.94 105 ASP A C 1
ATOM 733 O O . ASP A 1 105 ? 6.891 15.102 -12.664 1 77.94 105 ASP A O 1
ATOM 737 N N . ARG A 1 106 ? 7.371 14.273 -10.648 1 71.69 106 ARG A N 1
ATOM 738 C CA . ARG A 1 106 ? 8.727 14.812 -10.633 1 71.69 106 ARG A CA 1
ATOM 739 C C . ARG A 1 106 ? 9.758 13.695 -10.773 1 71.69 106 ARG A C 1
ATOM 741 O O . ARG A 1 106 ? 9.664 12.664 -10.094 1 71.69 106 ARG A O 1
ATOM 748 N N . TYR A 1 107 ? 10.18 13.68 -11.969 1 61.81 107 TYR A N 1
ATOM 749 C CA . TYR A 1 107 ? 11.133 12.602 -12.25 1 61.81 107 TYR A CA 1
ATOM 750 C C . TYR A 1 107 ? 12.555 13.047 -11.961 1 61.81 107 TYR A C 1
ATOM 752 O O . TYR A 1 107 ? 12.969 14.148 -12.344 1 61.81 107 TYR A O 1
ATOM 760 N N . SER A 1 108 ? 13.031 12.539 -10.789 1 59.03 108 SER A N 1
ATOM 761 C CA . SER A 1 108 ? 14.484 12.641 -10.648 1 59.03 108 SER A CA 1
ATOM 762 C C . SER A 1 108 ? 15.148 11.273 -10.789 1 59.03 108 SER A C 1
ATOM 764 O O . SER A 1 108 ? 14.633 10.273 -10.281 1 59.03 108 SER A O 1
ATOM 766 N N . ASP A 1 109 ? 16.094 11.164 -11.711 1 50.41 109 ASP A N 1
ATOM 767 C CA . ASP A 1 109 ? 16.875 9.945 -11.875 1 50.41 109 ASP A CA 1
ATOM 768 C C . ASP A 1 109 ? 17.688 9.641 -10.617 1 50.41 109 ASP A C 1
ATOM 770 O O . ASP A 1 109 ? 18.516 8.727 -10.609 1 50.41 109 ASP A O 1
ATOM 774 N N . SER A 1 110 ? 17.547 10.531 -9.711 1 49.56 110 SER A N 1
ATOM 775 C CA . SER A 1 110 ? 18.469 10.32 -8.594 1 49.56 110 SER A CA 1
ATOM 776 C C . SER A 1 110 ? 18.109 9.055 -7.82 1 49.56 110 SER A C 1
ATOM 778 O O . SER A 1 110 ? 16.938 8.695 -7.715 1 49.56 110 SER A O 1
ATOM 780 N N . TRP A 1 111 ? 19.125 8.297 -7.684 1 51.75 111 TRP A N 1
ATOM 781 C CA . TRP A 1 111 ? 19.125 7.102 -6.844 1 51.75 111 TRP A CA 1
ATOM 782 C C . TRP A 1 111 ? 18.844 7.457 -5.387 1 51.75 111 TRP A C 1
ATOM 784 O O . TRP A 1 111 ? 18.891 6.594 -4.508 1 51.75 111 TRP A O 1
ATOM 794 N N . ASP A 1 112 ? 18.703 8.711 -5.105 1 53.97 112 ASP A N 1
ATOM 795 C CA . ASP A 1 112 ? 18.703 9.117 -3.703 1 53.97 112 ASP A CA 1
ATOM 796 C C . ASP A 1 112 ? 17.359 8.836 -3.051 1 53.97 112 ASP A C 1
ATOM 798 O O . ASP A 1 112 ? 17.219 8.938 -1.831 1 53.97 112 ASP A O 1
ATOM 802 N N . GLY A 1 113 ? 16.422 8.25 -3.82 1 59.62 113 GLY A N 1
ATOM 803 C CA . GLY A 1 113 ? 15.148 7.992 -3.154 1 59.62 113 GLY A CA 1
ATOM 804 C C . GLY A 1 113 ? 14.906 6.52 -2.887 1 59.62 113 GLY A C 1
ATOM 805 O O . GLY A 1 113 ? 15.781 5.688 -3.119 1 59.62 113 GLY A O 1
ATOM 806 N N . THR A 1 114 ? 13.938 6.293 -1.987 1 64.62 114 THR A N 1
ATOM 807 C CA . THR A 1 114 ? 13.508 4.91 -1.802 1 64.62 114 THR A CA 1
ATOM 808 C C . THR A 1 114 ? 13.148 4.27 -3.141 1 64.62 114 THR A C 1
ATOM 810 O O . THR A 1 114 ? 12.406 4.848 -3.932 1 64.62 114 THR A O 1
ATOM 813 N N . VAL A 1 115 ? 13.906 3.189 -3.408 1 77.19 115 VAL A N 1
ATOM 814 C CA . VAL A 1 115 ? 13.719 2.449 -4.652 1 77.19 115 VAL A CA 1
ATOM 815 C C . VAL A 1 115 ? 12.789 1.261 -4.414 1 77.19 115 VAL A C 1
ATOM 817 O O . VAL A 1 115 ? 12.898 0.575 -3.393 1 77.19 115 VAL A O 1
ATOM 820 N N . ILE A 1 116 ? 11.852 1.143 -5.312 1 87.62 116 ILE A N 1
ATOM 821 C CA . ILE A 1 116 ? 11.016 -0.049 -5.324 1 87.62 116 ILE A CA 1
ATOM 822 C C . ILE A 1 116 ? 11.516 -1.028 -6.383 1 87.62 116 ILE A C 1
ATOM 824 O O . ILE A 1 116 ? 11.781 -0.64 -7.523 1 87.62 116 ILE A O 1
ATOM 828 N N . TYR A 1 117 ? 11.641 -2.26 -5.949 1 89.94 117 TYR A N 1
ATOM 829 C CA . TYR A 1 117 ? 12.195 -3.314 -6.789 1 89.94 117 TYR A CA 1
ATOM 830 C C . TYR A 1 117 ? 11.109 -4.289 -7.223 1 89.94 117 TYR A C 1
ATOM 832 O O . TYR A 1 117 ? 10.211 -4.609 -6.449 1 89.94 117 TYR A O 1
ATOM 840 N N . GLY A 1 118 ? 11.289 -4.742 -8.469 1 93.44 118 GLY A N 1
ATOM 841 C CA . GLY A 1 118 ? 10.422 -5.824 -8.906 1 93.44 118 GLY A CA 1
ATOM 842 C C . GLY A 1 118 ? 10.664 -7.121 -8.164 1 93.44 118 GLY A C 1
ATOM 843 O O . GLY A 1 118 ? 11.766 -7.359 -7.66 1 93.44 118 GLY A O 1
ATOM 844 N N . THR A 1 119 ? 9.625 -7.945 -8.18 1 95.19 119 THR A N 1
ATOM 845 C CA . THR A 1 119 ? 9.664 -9.227 -7.484 1 95.19 119 THR A CA 1
ATOM 846 C C . THR A 1 119 ? 9.664 -10.383 -8.484 1 95.19 119 THR A C 1
ATOM 848 O O . THR A 1 119 ? 8.945 -10.344 -9.484 1 95.19 119 THR A O 1
ATOM 851 N N . GLU A 1 120 ? 10.492 -11.367 -8.117 1 96.12 120 GLU A N 1
ATOM 852 C CA . GLU A 1 120 ? 10.484 -12.602 -8.898 1 96.12 120 GLU A CA 1
ATOM 853 C C . GLU A 1 120 ? 10.047 -13.789 -8.047 1 96.12 120 GLU A C 1
ATOM 855 O O . GLU A 1 120 ? 10.125 -13.742 -6.82 1 96.12 120 GLU A O 1
ATOM 860 N N . TYR A 1 121 ? 9.555 -14.789 -8.773 1 96.62 121 TYR A N 1
ATOM 861 C CA . TYR A 1 121 ? 9.273 -16.047 -8.078 1 96.62 121 TYR A CA 1
ATOM 862 C C . TYR A 1 121 ? 10.562 -16.734 -7.656 1 96.62 121 TYR A C 1
ATOM 864 O O . TYR A 1 121 ? 11.477 -16.906 -8.469 1 96.62 121 TYR A O 1
ATOM 872 N N . GLU A 1 122 ? 10.648 -17.047 -6.406 1 95.69 122 GLU A N 1
ATOM 873 C CA . GLU A 1 122 ? 11.711 -17.891 -5.883 1 95.69 122 GLU A CA 1
ATOM 874 C C . GLU A 1 122 ? 11.164 -19.219 -5.383 1 95.69 122 GLU A C 1
ATOM 876 O O . GLU A 1 122 ? 10.867 -19.375 -4.199 1 95.69 122 GLU A O 1
ATOM 881 N N . VAL A 1 123 ? 11.086 -20.188 -6.379 1 95.5 123 VAL A N 1
ATOM 882 C CA . VAL A 1 123 ? 10.406 -21.438 -6.059 1 95.5 123 VAL A CA 1
ATOM 883 C C . VAL A 1 123 ? 11.281 -22.625 -6.469 1 95.5 123 VAL A C 1
ATOM 885 O O . VAL A 1 123 ? 10.781 -23.656 -6.906 1 95.5 123 VAL A O 1
ATOM 888 N N . SER A 1 124 ? 12.562 -22.484 -6.336 1 92.75 124 SER A N 1
ATOM 889 C CA . SER A 1 124 ? 13.5 -23.531 -6.75 1 92.75 124 SER A CA 1
ATOM 890 C C . SER A 1 124 ? 13.375 -24.766 -5.859 1 92.75 124 SER A C 1
ATOM 892 O O . SER A 1 124 ? 13.461 -25.891 -6.348 1 92.75 124 SER A O 1
ATOM 894 N N . SER A 1 125 ? 13.141 -24.594 -4.578 1 91.06 125 SER A N 1
ATOM 895 C CA . SER A 1 125 ? 13.07 -25.703 -3.643 1 91.06 125 SER A CA 1
ATOM 896 C C . SER A 1 125 ? 11.711 -26.391 -3.707 1 91.06 125 SER A C 1
ATOM 898 O O . SER A 1 125 ? 11.609 -27.609 -3.543 1 91.06 125 SER A O 1
ATOM 900 N N . PHE A 1 126 ? 10.68 -25.688 -3.805 1 92.81 126 PHE A N 1
ATOM 901 C CA . PHE A 1 126 ? 9.312 -26.172 -3.949 1 92.81 126 PHE A CA 1
ATOM 902 C C . PHE A 1 126 ? 8.516 -25.266 -4.875 1 92.81 126 PHE A C 1
ATOM 904 O O . PHE A 1 126 ? 8.281 -24.094 -4.559 1 92.81 126 PHE A O 1
ATOM 911 N N . ASN A 1 127 ? 8.141 -25.766 -6.031 1 95.12 127 ASN A N 1
ATOM 912 C CA . ASN A 1 127 ? 7.305 -25.031 -6.98 1 95.12 127 ASN A CA 1
ATOM 913 C C . ASN A 1 127 ? 5.859 -25.531 -6.953 1 95.12 127 ASN A C 1
ATOM 915 O O . ASN A 1 127 ? 5.562 -26.609 -7.453 1 95.12 127 ASN A O 1
ATOM 919 N N . PRO A 1 128 ? 4.98 -24.734 -6.453 1 95.44 128 PRO A N 1
ATOM 920 C CA . PRO A 1 128 ? 3.592 -25.188 -6.363 1 95.44 128 PRO A CA 1
ATOM 921 C C . PRO A 1 128 ? 2.811 -24.953 -7.656 1 95.44 128 PRO A C 1
ATOM 923 O O . PRO A 1 128 ? 1.655 -25.375 -7.77 1 95.44 128 PRO A O 1
ATOM 926 N N . PHE A 1 129 ? 3.408 -24.359 -8.602 1 97 129 PHE A N 1
ATOM 927 C CA . PHE A 1 129 ? 2.729 -23.984 -9.836 1 97 129 PHE A CA 1
ATOM 928 C C . PHE A 1 129 ? 2.924 -25.047 -10.906 1 97 129 PHE A C 1
ATOM 930 O O . PHE A 1 129 ? 3.85 -25.859 -10.828 1 97 129 PHE A O 1
ATOM 937 N N . THR A 1 130 ? 2.023 -24.984 -11.906 1 95.5 130 THR A N 1
ATOM 938 C CA . THR A 1 130 ? 2.143 -25.891 -13.039 1 95.5 130 THR A CA 1
ATOM 939 C C . THR A 1 130 ? 3.379 -25.562 -13.867 1 95.5 130 THR A C 1
ATOM 941 O O . THR A 1 130 ? 4.125 -26.469 -14.266 1 95.5 130 THR A O 1
ATOM 944 N N . ASN A 1 131 ? 3.598 -24.328 -14.141 1 94.12 131 ASN A N 1
ATOM 945 C CA . ASN A 1 131 ? 4.766 -23.875 -14.883 1 94.12 131 ASN A CA 1
ATOM 946 C C . ASN A 1 131 ? 5.953 -23.625 -13.961 1 94.12 131 ASN A C 1
ATOM 948 O O . ASN A 1 131 ? 5.777 -23.344 -12.773 1 94.12 131 ASN A O 1
ATOM 952 N N . ASN A 1 132 ? 7.145 -23.797 -14.562 1 95.81 132 ASN A N 1
ATOM 953 C CA . ASN A 1 132 ? 8.328 -23.375 -13.828 1 95.81 132 ASN A CA 1
ATOM 954 C C . ASN A 1 132 ? 8.484 -21.859 -13.859 1 95.81 132 ASN A C 1
ATOM 956 O O . ASN A 1 132 ? 8.922 -21.281 -14.859 1 95.81 132 ASN A O 1
ATOM 960 N N . LEU A 1 133 ? 8.195 -21.297 -12.75 1 96.88 133 LEU A N 1
ATOM 961 C CA . LEU A 1 133 ? 8.18 -19.844 -12.703 1 96.88 133 LEU A CA 1
ATOM 962 C C . LEU A 1 133 ? 9.406 -19.312 -11.969 1 96.88 133 LEU A C 1
ATOM 964 O O . LEU A 1 133 ? 9.57 -18.094 -11.828 1 96.88 133 LEU A O 1
ATOM 968 N N . HIS A 1 134 ? 10.289 -20.188 -11.547 1 96.81 134 HIS A N 1
ATOM 969 C CA . HIS A 1 134 ? 11.469 -19.734 -10.828 1 96.81 134 HIS A CA 1
ATOM 970 C C . HIS A 1 134 ? 12.227 -18.688 -11.633 1 96.81 134 HIS A C 1
ATOM 972 O O . HIS A 1 134 ? 12.453 -18.859 -12.828 1 96.81 134 HIS A O 1
ATOM 978 N N . ASP A 1 135 ? 12.555 -17.516 -10.961 1 96.19 135 ASP A N 1
ATOM 979 C CA . ASP A 1 135 ? 13.344 -16.406 -11.5 1 96.19 135 ASP A CA 1
ATOM 980 C C . ASP A 1 135 ? 12.539 -15.625 -12.531 1 96.19 135 ASP A C 1
ATOM 982 O O . ASP A 1 135 ? 13.086 -14.773 -13.242 1 96.19 135 ASP A O 1
ATOM 986 N N . HIS A 1 136 ? 11.312 -15.883 -12.664 1 97.12 136 HIS A N 1
ATOM 987 C CA . HIS A 1 136 ? 10.453 -15.07 -13.516 1 97.12 136 HIS A CA 1
ATOM 988 C C . HIS A 1 136 ? 9.859 -13.898 -12.75 1 97.12 136 HIS A C 1
ATOM 990 O O . HIS A 1 136 ? 9.523 -14.023 -11.57 1 97.12 136 HIS A O 1
ATOM 996 N N . ASP A 1 137 ? 9.711 -12.828 -13.5 1 97.06 137 ASP A N 1
ATOM 997 C CA . ASP A 1 137 ? 9.016 -11.68 -12.906 1 97.06 137 ASP A CA 1
ATOM 998 C C . ASP A 1 137 ? 7.578 -12.039 -12.547 1 97.06 137 ASP A C 1
ATOM 1000 O O . ASP A 1 137 ? 6.891 -12.727 -13.305 1 97.06 137 ASP A O 1
ATOM 1004 N N . ALA A 1 138 ? 7.152 -11.586 -11.422 1 98.12 138 ALA A N 1
ATOM 1005 C CA . ALA A 1 138 ? 5.805 -11.883 -10.953 1 98.12 138 ALA A CA 1
ATOM 1006 C C . ALA A 1 138 ? 4.824 -10.781 -11.359 1 98.12 138 ALA A C 1
ATOM 1008 O O . ALA A 1 138 ? 4.934 -9.648 -10.891 1 98.12 138 ALA A O 1
ATOM 1009 N N . PRO A 1 139 ? 3.871 -11.109 -12.203 1 98.56 139 PRO A N 1
ATOM 1010 C CA . PRO A 1 139 ? 2.885 -10.109 -12.625 1 98.56 139 PRO A CA 1
ATOM 1011 C C . PRO A 1 139 ? 1.771 -9.922 -11.594 1 98.56 139 PRO A C 1
ATOM 1013 O O . PRO A 1 139 ? 1.661 -10.695 -10.648 1 98.56 139 PRO A O 1
ATOM 1016 N N . CYS A 1 140 ? 0.967 -8.891 -11.766 1 98.56 140 CYS A N 1
ATOM 1017 C CA . CYS A 1 140 ? -0.221 -8.617 -10.961 1 98.56 140 CYS A CA 1
ATOM 1018 C C . CYS A 1 140 ? -1.265 -7.855 -11.773 1 98.56 140 CYS A C 1
ATOM 1020 O O . CYS A 1 140 ? -0.945 -7.262 -12.805 1 98.56 140 CYS A O 1
ATOM 1022 N N . ALA A 1 141 ? -2.467 -7.953 -11.352 1 98.5 141 ALA A N 1
ATOM 1023 C CA . ALA A 1 141 ? -3.58 -7.176 -11.898 1 98.5 141 ALA A CA 1
ATOM 1024 C C . ALA A 1 141 ? -4.438 -6.594 -10.773 1 98.5 141 ALA A C 1
ATOM 1026 O O . ALA A 1 141 ? -4.777 -7.289 -9.812 1 98.5 141 ALA A O 1
ATOM 1027 N N . VAL A 1 142 ? -4.672 -5.305 -10.867 1 97.75 142 VAL A N 1
ATOM 1028 C CA . VAL A 1 142 ? -5.699 -4.715 -10.016 1 97.75 142 VAL A CA 1
ATOM 1029 C C . VAL A 1 142 ? -7.07 -4.891 -10.664 1 97.75 142 VAL A C 1
ATOM 1031 O O . VAL A 1 142 ? -7.285 -4.48 -11.805 1 97.75 142 VAL A O 1
ATOM 1034 N N . CYS A 1 143 ? -7.988 -5.492 -9.891 1 96.75 143 CYS A N 1
ATOM 1035 C CA . CYS A 1 143 ? -9.312 -5.848 -10.375 1 96.75 143 CYS A CA 1
ATOM 1036 C C . CYS A 1 143 ? -10.398 -5.094 -9.609 1 96.75 143 CYS A C 1
ATOM 1038 O O . CYS A 1 143 ? -10.234 -4.797 -8.422 1 96.75 143 CYS A O 1
ATOM 1040 N N . TYR A 1 144 ? -11.453 -4.777 -10.312 1 94.25 144 TYR A N 1
ATOM 1041 C CA . TYR A 1 144 ? -12.641 -4.176 -9.711 1 94.25 144 TYR A CA 1
ATOM 1042 C C . TYR A 1 144 ? -13.891 -4.973 -10.062 1 94.25 144 TYR A C 1
ATOM 1044 O O . TYR A 1 144 ? -14.109 -5.312 -11.227 1 94.25 144 TYR A O 1
ATOM 1052 N N . VAL A 1 145 ? -14.609 -5.25 -9.008 1 93.06 145 VAL A N 1
ATOM 1053 C CA . VAL A 1 145 ? -15.875 -5.945 -9.211 1 93.06 145 VAL A CA 1
ATOM 1054 C C . VAL A 1 145 ? -17.016 -5.129 -8.609 1 93.06 145 VAL A C 1
ATOM 1056 O O . VAL A 1 145 ? -17.078 -4.949 -7.391 1 93.06 145 VAL A O 1
ATOM 1059 N N . ARG A 1 146 ? -17.953 -4.754 -9.398 1 87.69 146 ARG A N 1
ATOM 1060 C CA . ARG A 1 146 ? -19.031 -3.852 -8.992 1 87.69 146 ARG A CA 1
ATOM 1061 C C . ARG A 1 146 ? -20.047 -4.566 -8.109 1 87.69 146 ARG A C 1
ATOM 1063 O O . ARG A 1 146 ? -20.641 -3.953 -7.227 1 87.69 146 ARG A O 1
ATOM 1070 N N . SER A 1 147 ? -20.234 -5.793 -8.367 1 86.75 147 SER A N 1
ATOM 1071 C CA . SER A 1 147 ? -21.328 -6.531 -7.742 1 86.75 147 SER A CA 1
ATOM 1072 C C . SER A 1 147 ? -20.938 -7.055 -6.363 1 86.75 147 SER A C 1
ATOM 1074 O O . SER A 1 147 ? -21.719 -7.719 -5.691 1 86.75 147 SER A O 1
ATOM 1076 N N . ARG A 1 148 ? -19.688 -6.672 -5.91 1 86.06 148 ARG A N 1
ATOM 1077 C CA . ARG A 1 148 ? -19.25 -7.129 -4.594 1 86.06 148 ARG A CA 1
ATOM 1078 C C . ARG A 1 148 ? -19.359 -6.012 -3.562 1 86.06 148 ARG A C 1
ATOM 1080 O O . ARG A 1 148 ? -19.047 -4.855 -3.859 1 86.06 148 ARG A O 1
ATOM 1087 N N . GLY A 1 149 ? -19.734 -6.41 -2.379 1 80.12 149 GLY A N 1
ATOM 1088 C CA . GLY A 1 149 ? -19.828 -5.43 -1.305 1 80.12 149 GLY A CA 1
ATOM 1089 C C . GLY A 1 149 ? -18.672 -5.508 -0.328 1 80.12 149 GLY A C 1
ATOM 1090 O O . GLY A 1 149 ? -18.469 -4.594 0.477 1 80.12 149 GLY A O 1
ATOM 1091 N N . SER A 1 150 ? -17.984 -6.664 -0.371 1 85.38 150 SER A N 1
ATOM 1092 C CA . SER A 1 150 ? -16.875 -6.879 0.558 1 85.38 150 SER A CA 1
ATOM 1093 C C . SER A 1 150 ? -15.852 -7.836 -0.024 1 85.38 150 SER A C 1
ATOM 1095 O O . SER A 1 150 ? -16.141 -8.562 -0.977 1 85.38 150 SER A O 1
ATOM 1097 N N . GLN A 1 151 ? -14.656 -7.645 0.492 1 89.38 151 GLN A N 1
ATOM 1098 C CA . GLN A 1 151 ? -13.578 -8.555 0.12 1 89.38 151 GLN A CA 1
ATOM 1099 C C . GLN A 1 151 ? -12.984 -9.242 1.349 1 89.38 151 GLN A C 1
ATOM 1101 O O . GLN A 1 151 ? -12.852 -8.617 2.406 1 89.38 151 GLN A O 1
ATOM 1106 N N . LEU A 1 152 ? -12.664 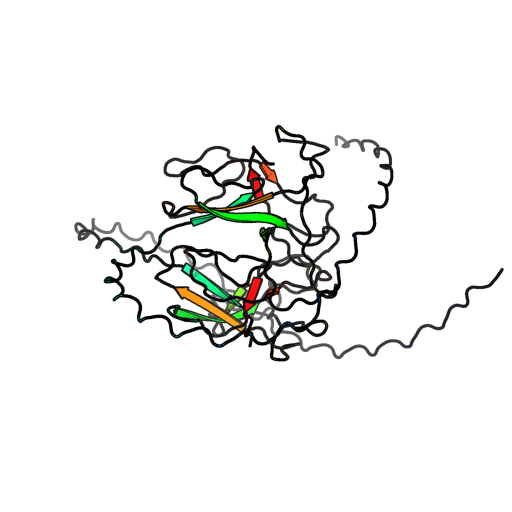-10.602 1.092 1 89 152 LEU A N 1
ATOM 1107 C CA . LEU A 1 152 ? -12.055 -11.383 2.162 1 89 152 LEU A CA 1
ATOM 1108 C C . LEU A 1 152 ? -10.992 -12.328 1.611 1 89 152 LEU A C 1
ATOM 1110 O O . LEU A 1 152 ? -11.227 -13.031 0.628 1 89 152 LEU A O 1
ATOM 1114 N N . MET A 1 153 ? -9.781 -12.234 2.158 1 92 153 MET A N 1
ATOM 1115 C CA . MET A 1 153 ? -8.789 -13.281 1.955 1 92 153 MET A CA 1
ATOM 1116 C C . MET A 1 153 ? -8.859 -14.312 3.076 1 92 153 MET A C 1
ATOM 1118 O O . MET A 1 153 ? -8.766 -13.969 4.254 1 92 153 MET A O 1
ATOM 1122 N N . MET A 1 154 ? -9.047 -15.539 2.744 1 91.81 154 MET A N 1
ATOM 1123 C CA . MET A 1 154 ? -9.141 -16.609 3.727 1 91.81 154 MET A CA 1
ATOM 1124 C C . MET A 1 154 ? -7.949 -17.562 3.617 1 91.81 154 MET A C 1
ATOM 1126 O O . MET A 1 154 ? -7.941 -18.469 2.777 1 91.81 154 MET A O 1
ATOM 1130 N N . PRO A 1 155 ? -7.027 -17.406 4.523 1 91.88 155 PRO A N 1
ATOM 1131 C CA . PRO A 1 155 ? -5.863 -18.297 4.473 1 91.88 155 PRO A CA 1
ATOM 1132 C C . PRO A 1 155 ? -6.219 -19.75 4.781 1 91.88 155 PRO A C 1
ATOM 1134 O O . PRO A 1 155 ? -7.164 -20 5.531 1 91.88 155 PRO A O 1
ATOM 1137 N N . ALA A 1 156 ? -5.461 -20.578 4.141 1 92.25 156 ALA A N 1
ATOM 1138 C CA . ALA A 1 156 ? -5.457 -22 4.422 1 92.25 156 ALA A CA 1
ATOM 1139 C C . ALA A 1 156 ? -6.762 -22.656 3.982 1 92.25 156 ALA A C 1
ATOM 1141 O O . ALA A 1 156 ? -7.191 -23.656 4.559 1 92.25 156 ALA A O 1
ATOM 1142 N N . ARG A 1 157 ? -7.504 -21.953 3.043 1 91.19 157 ARG A N 1
ATOM 1143 C CA . ARG A 1 157 ? -8.672 -22.531 2.375 1 91.19 157 ARG A CA 1
ATOM 1144 C C . ARG A 1 157 ? -8.633 -22.25 0.876 1 91.19 157 ARG A C 1
ATOM 1146 O O . ARG A 1 157 ? -8.133 -21.203 0.445 1 91.19 157 ARG A O 1
ATOM 1153 N N . ASN A 1 158 ? -9.125 -23.203 0.127 1 92.88 158 ASN A N 1
ATOM 1154 C CA . ASN A 1 158 ? -9.227 -22.984 -1.312 1 92.88 158 ASN A CA 1
ATOM 1155 C C . ASN A 1 158 ? -10.68 -22.984 -1.78 1 92.88 158 ASN A C 1
ATOM 1157 O O . ASN A 1 158 ? -10.953 -23.188 -2.965 1 92.88 158 ASN A O 1
ATOM 1161 N N . ASP A 1 159 ? -11.633 -22.875 -0.824 1 92.5 159 ASP A N 1
ATOM 1162 C CA . ASP A 1 159 ? -13.062 -22.75 -1.101 1 92.5 159 ASP A CA 1
ATOM 1163 C C . ASP A 1 159 ? -13.68 -21.609 -0.292 1 92.5 159 ASP A C 1
ATOM 1165 O O . ASP A 1 159 ? -13.102 -21.156 0.702 1 92.5 159 ASP A O 1
ATOM 1169 N N . CYS A 1 160 ? -14.766 -21.109 -0.818 1 90.75 160 CYS A N 1
ATOM 1170 C CA . CYS A 1 160 ? -15.453 -20 -0.159 1 90.75 160 CYS A CA 1
ATOM 1171 C C . CYS A 1 160 ? -16.625 -20.5 0.664 1 90.75 160 CYS A C 1
ATOM 1173 O O . CYS A 1 160 ? -17.328 -21.438 0.255 1 90.75 160 CYS A O 1
ATOM 1175 N N . PRO A 1 161 ? -16.812 -19.859 1.823 1 90.19 161 PRO A N 1
ATOM 1176 C CA . PRO A 1 161 ? -18.047 -20.172 2.543 1 90.19 161 PRO A CA 1
ATOM 1177 C C . PRO A 1 161 ? -19.297 -19.766 1.768 1 90.19 161 PRO A C 1
ATOM 1179 O O . PRO A 1 161 ? -19.203 -19.016 0.793 1 90.19 161 PRO A O 1
ATOM 1182 N N . SER A 1 162 ? -20.406 -20.25 2.195 1 92.12 162 SER A N 1
ATOM 1183 C CA . SER A 1 162 ? -21.672 -19.891 1.576 1 92.12 162 SER A CA 1
ATOM 1184 C C . SER A 1 162 ? -21.875 -18.375 1.564 1 92.12 162 SER A C 1
ATOM 1186 O O . SER A 1 162 ? -21.562 -17.703 2.549 1 92.12 162 SER A O 1
ATOM 1188 N N . GLY A 1 163 ? -22.406 -17.797 0.416 1 91 163 GLY A N 1
ATOM 1189 C CA . GLY A 1 163 ? -22.688 -16.375 0.316 1 91 163 GLY A CA 1
ATOM 1190 C C . GLY A 1 163 ? -21.531 -15.57 -0.242 1 91 163 GLY A C 1
ATOM 1191 O O . GLY A 1 163 ? -21.672 -14.383 -0.537 1 91 163 GLY A O 1
ATOM 1192 N N . TRP A 1 164 ? -20.391 -16.266 -0.356 1 90.81 164 TRP A N 1
ATOM 1193 C CA . TRP A 1 164 ? -19.219 -15.609 -0.925 1 90.81 164 TRP A CA 1
ATOM 1194 C C . TRP A 1 164 ? -18.953 -16.109 -2.342 1 90.81 164 TRP A C 1
ATOM 1196 O O . TRP A 1 164 ? -19.156 -17.281 -2.645 1 90.81 164 TRP A O 1
ATOM 1206 N N . ALA A 1 165 ? -18.547 -15.164 -3.211 1 92.12 165 ALA A N 1
ATOM 1207 C CA . ALA A 1 165 ? -18.078 -15.5 -4.555 1 92.12 165 ALA A CA 1
ATOM 1208 C C . ALA A 1 165 ? -16.562 -15.625 -4.598 1 92.12 165 ALA A C 1
ATOM 1210 O O . ALA A 1 165 ? -15.844 -14.758 -4.098 1 92.12 165 ALA A O 1
ATOM 1211 N N . GLU A 1 166 ? -16.172 -16.75 -5.133 1 94.44 166 GLU A N 1
ATOM 1212 C CA . GLU A 1 166 ? -14.734 -16.922 -5.293 1 94.44 166 GLU A CA 1
ATOM 1213 C C . GLU A 1 166 ? -14.195 -16.078 -6.438 1 94.44 166 GLU A C 1
ATOM 1215 O O . GLU A 1 166 ? -14.641 -16.203 -7.578 1 94.44 166 GLU A O 1
ATOM 1220 N N . GLU A 1 167 ? -13.305 -15.258 -6.066 1 95.56 167 GLU A N 1
ATOM 1221 C CA . GLU A 1 167 ? -12.609 -14.523 -7.121 1 95.56 167 GLU A CA 1
ATOM 1222 C C . GLU A 1 167 ? -11.422 -15.32 -7.656 1 95.56 167 GLU A C 1
ATOM 1224 O O . GLU A 1 167 ? -11.258 -15.453 -8.875 1 95.56 167 GLU A O 1
ATOM 1229 N N . TYR A 1 168 ? -10.586 -15.758 -6.758 1 95.75 168 TYR A N 1
ATOM 1230 C CA . TYR A 1 168 ? -9.531 -16.703 -7.113 1 95.75 168 TYR A CA 1
ATOM 1231 C C . TYR A 1 168 ? -8.945 -17.359 -5.867 1 95.75 168 TYR A C 1
ATOM 1233 O O . TYR A 1 168 ? -9.195 -16.922 -4.746 1 95.75 168 TYR A O 1
ATOM 1241 N N . HIS A 1 169 ? -8.297 -18.5 -5.949 1 96.75 169 HIS A N 1
ATOM 1242 C CA . HIS A 1 169 ? -7.527 -19.125 -4.883 1 96.75 169 HIS A CA 1
ATOM 1243 C C . HIS A 1 169 ? -6.113 -19.453 -5.352 1 96.75 169 HIS A C 1
ATOM 1245 O O . HIS A 1 169 ? -5.832 -19.438 -6.555 1 96.75 169 HIS A O 1
ATOM 1251 N N . GLY A 1 170 ? -5.234 -19.578 -4.484 1 97.62 170 GLY A N 1
ATOM 1252 C CA . GLY A 1 170 ? -3.84 -19.844 -4.801 1 97.62 170 GLY A CA 1
ATOM 1253 C C . GLY A 1 170 ? -3.002 -20.172 -3.578 1 97.62 170 GLY A C 1
ATOM 1254 O O . GLY A 1 170 ? -3.447 -20.891 -2.688 1 97.62 170 GLY A O 1
ATOM 1255 N N . TYR A 1 171 ? -1.825 -19.734 -3.604 1 97.19 171 TYR A N 1
ATOM 1256 C CA . TYR A 1 171 ? -0.854 -20.078 -2.572 1 97.19 171 TYR A CA 1
ATOM 1257 C C . TYR A 1 171 ? -0.455 -18.859 -1.764 1 97.19 171 TYR A C 1
ATOM 1259 O O . TYR A 1 171 ? -0.188 -17.797 -2.328 1 97.19 171 TYR A O 1
ATOM 1267 N N . LEU A 1 172 ? -0.494 -19.062 -0.421 1 96.06 172 LEU A N 1
ATOM 1268 C CA . LEU A 1 172 ? 0.028 -18.016 0.45 1 96.06 172 LEU A CA 1
ATOM 1269 C C . LEU A 1 172 ? 1.547 -17.938 0.344 1 96.06 172 LEU A C 1
ATOM 1271 O O . LEU A 1 172 ? 2.248 -18.906 0.597 1 96.06 172 LEU A O 1
ATOM 1275 N N . MET A 1 173 ? 2.023 -16.734 -0.079 1 95.88 173 MET A N 1
ATOM 1276 C CA . MET A 1 173 ? 3.451 -16.547 -0.322 1 95.88 173 MET A CA 1
ATOM 1277 C C . MET A 1 173 ? 3.951 -15.258 0.308 1 95.88 173 MET A C 1
ATOM 1279 O O . MET A 1 173 ? 3.174 -14.328 0.526 1 95.88 173 MET A O 1
ATOM 1283 N N . THR A 1 174 ? 5.219 -15.219 0.663 1 94.94 174 THR A N 1
ATOM 1284 C CA . THR A 1 174 ? 5.922 -14.039 1.145 1 94.94 174 THR A CA 1
ATOM 1285 C C . THR A 1 174 ? 7.418 -14.141 0.854 1 94.94 174 THR A C 1
ATOM 1287 O O . THR A 1 174 ? 7.852 -15.023 0.111 1 94.94 174 THR A O 1
ATOM 1290 N N . ALA A 1 175 ? 8.156 -13.188 1.3 1 92.06 175 ALA A N 1
ATOM 1291 C CA . ALA A 1 175 ? 9.609 -13.219 1.139 1 92.06 175 ALA A CA 1
ATOM 1292 C C . ALA A 1 175 ? 10.242 -14.289 2.021 1 92.06 175 ALA A C 1
ATOM 1294 O O . ALA A 1 175 ? 9.688 -14.648 3.064 1 92.06 175 ALA A O 1
ATOM 1295 N N . PRO A 1 176 ? 11.43 -14.805 1.612 1 90.5 176 PRO A N 1
ATOM 1296 C CA . PRO A 1 176 ? 12.141 -15.766 2.455 1 90.5 176 PRO A CA 1
ATOM 1297 C C . PRO A 1 176 ? 12.438 -15.219 3.85 1 90.5 176 PRO A C 1
ATOM 1299 O O . PRO A 1 176 ? 12.695 -14.023 4.008 1 90.5 176 PRO A O 1
ATOM 1302 N N . TYR A 1 177 ? 12.492 -16.141 4.781 1 88.06 177 TYR A N 1
ATOM 1303 C CA . TYR A 1 177 ? 12.703 -15.766 6.176 1 88.06 177 TYR A CA 1
ATOM 1304 C C . TYR A 1 177 ? 14.094 -15.188 6.383 1 88.06 177 TYR A C 1
ATOM 1306 O O . TYR A 1 177 ? 14.359 -14.531 7.395 1 88.06 177 TYR A O 1
ATOM 1314 N N . VAL A 1 178 ? 15.055 -15.352 5.469 1 90.31 178 VAL A N 1
ATOM 1315 C CA . VAL A 1 178 ? 16.438 -14.906 5.617 1 90.31 178 VAL A CA 1
ATOM 1316 C C . VAL A 1 178 ? 16.562 -13.453 5.18 1 90.31 178 VAL A C 1
ATOM 1318 O O . VAL A 1 178 ? 17.594 -12.82 5.383 1 90.31 178 VAL A O 1
ATOM 1321 N N . HIS A 1 179 ? 15.555 -12.93 4.586 1 89.19 179 HIS A N 1
ATOM 1322 C CA . HIS A 1 179 ? 15.586 -11.516 4.227 1 89.19 179 HIS A CA 1
ATOM 1323 C C . HIS A 1 179 ? 15.562 -10.633 5.469 1 89.19 179 HIS A C 1
ATOM 1325 O O . HIS A 1 179 ? 15 -11.016 6.496 1 89.19 179 HIS A O 1
ATOM 1331 N N . LYS A 1 180 ? 16.109 -9.453 5.395 1 88 180 LYS A N 1
ATOM 1332 C CA . LYS A 1 180 ? 16.172 -8.547 6.535 1 88 180 LYS A CA 1
ATOM 1333 C C . LYS A 1 180 ? 14.844 -7.824 6.734 1 88 180 LYS A C 1
ATOM 1335 O O . LYS A 1 180 ? 14.508 -7.434 7.852 1 88 180 LYS A O 1
ATOM 1340 N N . ILE A 1 181 ? 14.164 -7.719 5.66 1 86.12 181 ILE A N 1
ATOM 1341 C CA . ILE A 1 181 ? 12.93 -6.945 5.695 1 86.12 181 ILE A CA 1
ATOM 1342 C C . ILE A 1 181 ? 11.742 -7.887 5.883 1 86.12 181 ILE A C 1
ATOM 1344 O O . ILE A 1 181 ? 11.703 -8.977 5.309 1 86.12 181 ILE A O 1
ATOM 1348 N N . THR A 1 182 ? 10.781 -7.398 6.719 1 86.19 182 THR A N 1
ATOM 1349 C CA . THR A 1 182 ? 9.523 -8.117 6.879 1 86.19 182 THR A CA 1
ATOM 1350 C C . THR A 1 182 ? 8.539 -7.727 5.781 1 86.19 182 THR A C 1
ATOM 1352 O O . THR A 1 182 ? 8.453 -6.559 5.402 1 86.19 182 THR A O 1
ATOM 1355 N N . ARG A 1 183 ? 7.766 -8.789 5.305 1 89.56 183 ARG A N 1
ATOM 1356 C CA . ARG A 1 183 ? 6.77 -8.555 4.262 1 89.56 183 ARG A CA 1
ATOM 1357 C C . ARG A 1 183 ? 5.422 -9.148 4.652 1 89.56 183 ARG A C 1
ATOM 1359 O O . ARG A 1 183 ? 5.348 -10.031 5.508 1 89.56 183 ARG A O 1
ATOM 1366 N N . ASP A 1 184 ? 4.438 -8.625 3.936 1 90.06 184 ASP A N 1
ATOM 1367 C CA . ASP A 1 184 ? 3.102 -9.195 4.078 1 90.06 184 ASP A CA 1
ATOM 1368 C C . ASP A 1 184 ? 3.002 -10.539 3.367 1 90.06 184 ASP A C 1
ATOM 1370 O O . ASP A 1 184 ? 3.779 -10.828 2.453 1 90.06 184 ASP A O 1
ATOM 1374 N N . PHE A 1 185 ? 2.037 -11.383 3.873 1 93 185 PHE A N 1
ATOM 1375 C CA . PHE A 1 185 ? 1.603 -12.547 3.107 1 93 185 PHE A CA 1
ATOM 1376 C C . PHE A 1 185 ? 0.586 -12.148 2.045 1 93 185 PHE A C 1
ATOM 1378 O O . PHE A 1 185 ? -0.319 -11.352 2.311 1 93 185 PHE A O 1
ATOM 1385 N N . ILE A 1 186 ? 0.799 -12.656 0.87 1 96.62 186 ILE A N 1
ATOM 1386 C CA . ILE A 1 186 ? -0.189 -12.453 -0.184 1 96.62 186 ILE A CA 1
ATOM 1387 C C . ILE A 1 186 ? -0.606 -13.797 -0.769 1 96.62 186 ILE A C 1
ATOM 1389 O O . ILE A 1 186 ? 0.148 -14.773 -0.701 1 96.62 186 ILE A O 1
ATOM 1393 N N . CYS A 1 187 ? -1.827 -13.852 -1.279 1 97.62 187 CYS A N 1
ATOM 1394 C CA . CYS A 1 187 ? -2.314 -15.023 -2.002 1 97.62 187 CYS A CA 1
ATOM 1395 C C . CYS A 1 187 ? -1.979 -14.922 -3.486 1 97.62 187 CYS A C 1
ATOM 1397 O O . CYS A 1 187 ? -2.58 -14.133 -4.211 1 97.62 187 CYS A O 1
ATOM 1399 N N . VAL A 1 188 ? -0.987 -15.758 -3.957 1 98.12 188 VAL A N 1
ATOM 1400 C CA . VAL A 1 188 ? -0.619 -15.773 -5.367 1 98.12 188 VAL A CA 1
ATOM 1401 C C . VAL A 1 188 ? -1.471 -16.797 -6.113 1 98.12 188 VAL A C 1
ATOM 1403 O O . VAL A 1 188 ? -1.585 -17.953 -5.684 1 98.12 188 VAL A O 1
ATOM 1406 N N . ASP A 1 189 ? -2.057 -16.328 -7.207 1 98.38 189 ASP A N 1
ATOM 1407 C CA . ASP A 1 189 ? -2.971 -17.172 -7.977 1 98.38 189 ASP A CA 1
ATOM 1408 C C . ASP A 1 189 ? -2.34 -18.531 -8.297 1 98.38 189 ASP A C 1
ATOM 1410 O O . ASP A 1 189 ? -1.163 -18.594 -8.656 1 98.38 189 ASP A O 1
ATOM 1414 N N . ARG A 1 190 ? -3.127 -19.547 -8.25 1 97.56 190 ARG A N 1
ATOM 1415 C CA . ARG A 1 190 ? -2.635 -20.891 -8.523 1 97.56 190 ARG A CA 1
ATOM 1416 C C . ARG A 1 190 ? -2.164 -21.016 -9.969 1 97.56 190 ARG A C 1
ATOM 1418 O O . ARG A 1 190 ? -1.35 -21.891 -10.289 1 97.56 190 ARG A O 1
ATOM 1425 N N . GLU A 1 191 ? -2.717 -20.219 -10.805 1 97.19 191 GLU A N 1
ATOM 1426 C CA . GLU A 1 191 ? -2.338 -20.219 -12.219 1 97.19 191 GLU A CA 1
ATOM 1427 C C . GLU A 1 191 ? -1.403 -19.047 -12.531 1 97.19 191 GLU A C 1
ATOM 1429 O O . GLU A 1 191 ? -1.584 -18.359 -13.539 1 97.19 191 GLU A O 1
ATOM 1434 N N . ALA A 1 192 ? -0.455 -18.906 -11.68 1 97.81 192 ALA A N 1
ATOM 1435 C CA . ALA A 1 192 ? 0.489 -17.797 -11.82 1 97.81 192 ALA A CA 1
ATOM 1436 C C . ALA A 1 192 ? 1.194 -17.859 -13.172 1 97.81 192 ALA A C 1
ATOM 1438 O O . ALA A 1 192 ? 1.38 -18.938 -13.742 1 97.81 192 ALA A O 1
ATOM 1439 N N . GLU A 1 193 ? 1.543 -16.719 -13.672 1 96.62 193 GLU A N 1
ATOM 1440 C CA . GLU A 1 193 ? 2.232 -16.531 -14.945 1 96.62 193 GLU A CA 1
ATOM 1441 C C . GLU A 1 193 ? 3.672 -16.062 -14.734 1 96.62 193 GLU A C 1
ATOM 1443 O O . GLU A 1 193 ? 3.992 -15.477 -13.703 1 96.62 193 GLU A O 1
ATOM 1448 N N . MET B 1 1 ? 56.875 -3.279 -0.577 1 19.41 1 MET B N 1
ATOM 1449 C CA . MET B 1 1 ? 56.594 -3.068 0.838 1 19.41 1 MET B CA 1
ATOM 1450 C C . MET B 1 1 ? 55.812 -1.777 1.044 1 19.41 1 MET B C 1
ATOM 1452 O O . MET B 1 1 ? 55.844 -1.187 2.125 1 19.41 1 MET B O 1
ATOM 1456 N N . ASN B 1 2 ? 55.156 -1.136 0.015 1 20.61 2 ASN B N 1
ATOM 1457 C CA . ASN B 1 2 ? 54.656 0.224 0.195 1 20.61 2 ASN B CA 1
ATOM 1458 C C . ASN B 1 2 ? 53.594 0.289 1.281 1 20.61 2 ASN B C 1
ATOM 1460 O O . ASN B 1 2 ? 52.656 -0.488 1.264 1 20.61 2 ASN B O 1
ATOM 1464 N N . GLY B 1 3 ? 53.969 0.664 2.492 1 18.3 3 GLY B N 1
ATOM 1465 C CA . GLY B 1 3 ? 53.312 0.862 3.773 1 18.3 3 GLY B CA 1
ATOM 1466 C C . GLY B 1 3 ? 52.156 1.82 3.701 1 18.3 3 GLY B C 1
ATOM 1467 O O . GLY B 1 3 ? 52.25 2.9 3.117 1 18.3 3 GLY B O 1
ATOM 1468 N N . LEU B 1 4 ? 50.906 1.32 3.5 1 20.7 4 LEU B N 1
ATOM 1469 C CA . LEU B 1 4 ? 49.594 1.975 3.389 1 20.7 4 LEU B CA 1
ATOM 1470 C C . LEU B 1 4 ? 49.344 2.883 4.586 1 20.7 4 LEU B C 1
ATOM 1472 O O . LEU B 1 4 ? 49.281 2.414 5.727 1 20.7 4 LEU B O 1
ATOM 1476 N N . ALA B 1 5 ? 49.875 4.074 4.492 1 20.81 5 ALA B N 1
ATOM 1477 C CA . ALA B 1 5 ? 49.906 5.055 5.574 1 20.81 5 ALA B CA 1
ATOM 1478 C C . ALA B 1 5 ? 48.469 5.324 6.074 1 20.81 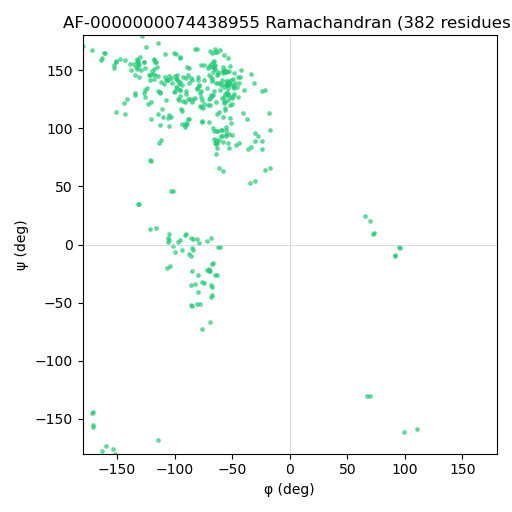5 ALA B C 1
ATOM 1480 O O . ALA B 1 5 ? 47.531 5.281 5.297 1 20.81 5 ALA B O 1
ATOM 1481 N N . SER B 1 6 ? 48.156 5.125 7.348 1 19.64 6 SER B N 1
ATOM 1482 C CA . SER B 1 6 ? 47.094 5.223 8.328 1 19.64 6 SER B CA 1
ATOM 1483 C C . SER B 1 6 ? 46.562 6.648 8.43 1 19.64 6 SER B C 1
ATOM 1485 O O . SER B 1 6 ? 47.281 7.547 8.891 1 19.64 6 SER B O 1
ATOM 1487 N N . GLN B 1 7 ? 45.969 7.121 7.281 1 19.97 7 GLN B N 1
ATOM 1488 C CA . GLN B 1 7 ? 45.656 8.539 7.453 1 19.97 7 GLN B CA 1
ATOM 1489 C C . GLN B 1 7 ? 44.938 8.781 8.773 1 19.97 7 GLN B C 1
ATOM 1491 O O . GLN B 1 7 ? 44.219 7.898 9.266 1 19.97 7 GLN B O 1
ATOM 1496 N N . PRO B 1 8 ? 45.312 9.789 9.539 1 20.41 8 PRO B N 1
ATOM 1497 C CA . PRO B 1 8 ? 44.875 10.18 10.891 1 20.41 8 PRO B CA 1
ATOM 1498 C C . PRO B 1 8 ? 43.375 10.289 11.039 1 20.41 8 PRO B C 1
ATOM 1500 O O . PRO B 1 8 ? 42.656 10.5 10.047 1 20.41 8 PRO B O 1
ATOM 1503 N N . SER B 1 9 ? 42.75 9.828 12.133 1 20.7 9 SER B N 1
ATOM 1504 C CA . SER B 1 9 ? 41.406 9.672 12.703 1 20.7 9 SER B CA 1
ATOM 1505 C C . SER B 1 9 ? 40.688 11.016 12.82 1 20.7 9 SER B C 1
ATOM 1507 O O . SER B 1 9 ? 41.25 11.977 13.344 1 20.7 9 SER B O 1
ATOM 1509 N N . GLY B 1 10 ? 39.969 11.469 11.805 1 20.67 10 GLY B N 1
ATOM 1510 C CA . GLY B 1 10 ? 39.312 12.773 11.867 1 20.67 10 GLY B CA 1
ATOM 1511 C C . GLY B 1 10 ? 38.625 13.031 13.195 1 20.67 10 GLY B C 1
ATOM 1512 O O . GLY B 1 10 ? 38.406 12.102 13.984 1 20.67 10 GLY B O 1
ATOM 1513 N N . PRO B 1 11 ? 38.594 14.227 13.727 1 22.5 11 PRO B N 1
ATOM 1514 C CA . PRO B 1 11 ? 38.188 14.625 15.07 1 22.5 11 PRO B CA 1
ATOM 1515 C C . PRO B 1 11 ? 36.781 14.148 15.406 1 22.5 11 PRO B C 1
ATOM 1517 O O . PRO B 1 11 ? 35.969 13.906 14.5 1 22.5 11 PRO B O 1
ATOM 1520 N N . PRO B 1 12 ? 36.469 13.688 16.625 1 22.66 12 PRO B N 1
ATOM 1521 C CA . PRO B 1 12 ? 35.25 13.125 17.219 1 22.66 12 PRO B CA 1
ATOM 1522 C C . PRO B 1 12 ? 34.062 14.078 17.141 1 22.66 12 PRO B C 1
ATOM 1524 O O . PRO B 1 12 ? 34.219 15.289 17.359 1 22.66 12 PRO B O 1
ATOM 1527 N N . GLY B 1 13 ? 33.156 13.984 16.219 1 20.22 13 GLY B N 1
ATOM 1528 C CA . GLY B 1 13 ? 32 14.836 16.094 1 20.22 13 GLY B CA 1
ATOM 1529 C C . GLY B 1 13 ? 31.281 15.078 17.406 1 20.22 13 GLY B C 1
ATOM 1530 O O . GLY B 1 13 ? 31.453 14.312 18.359 1 20.22 13 GLY B O 1
ATOM 1531 N N . THR B 1 14 ? 31.062 16.344 17.766 1 23.61 14 THR B N 1
ATOM 1532 C CA . THR B 1 14 ? 30.438 16.844 19 1 23.61 14 THR B CA 1
ATOM 1533 C C . THR B 1 14 ? 29.109 16.141 19.25 1 23.61 14 THR B C 1
ATOM 1535 O O . THR B 1 14 ? 28.312 15.953 18.328 1 23.61 14 THR B O 1
ATOM 1538 N N . PRO B 1 15 ? 28.906 15.453 20.359 1 22.78 15 PRO B N 1
ATOM 1539 C CA . PRO B 1 15 ? 27.719 14.711 20.781 1 22.78 15 PRO B CA 1
ATOM 1540 C C . PRO B 1 15 ? 26.453 15.578 20.797 1 22.78 15 PRO B C 1
ATOM 1542 O O . PRO B 1 15 ? 26.484 16.719 21.281 1 22.78 15 P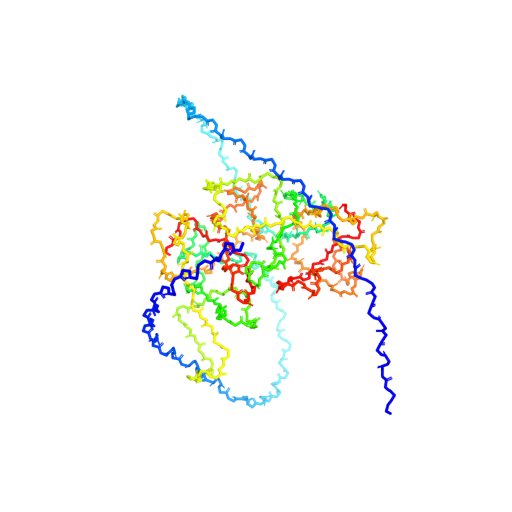RO B O 1
ATOM 1545 N N . GLY B 1 16 ? 25.641 15.609 19.797 1 20.69 16 GLY B N 1
ATOM 1546 C CA . GLY B 1 16 ? 24.422 16.391 19.766 1 20.69 16 GLY B CA 1
ATOM 1547 C C . GLY B 1 16 ? 23.625 16.297 21.047 1 20.69 16 GLY B C 1
ATOM 1548 O O . GLY B 1 16 ? 23.844 15.406 21.859 1 20.69 16 GLY B O 1
ATOM 1549 N N . ASN B 1 17 ? 23.062 17.438 21.531 1 21.59 17 ASN B N 1
ATOM 1550 C CA . ASN B 1 17 ? 22.312 17.672 22.766 1 21.59 17 ASN B CA 1
ATOM 1551 C C . ASN B 1 17 ? 21.203 16.641 22.938 1 21.59 17 ASN B C 1
ATOM 1553 O O . ASN B 1 17 ? 20.547 16.266 21.969 1 21.59 17 ASN B O 1
ATOM 1557 N N . PRO B 1 18 ? 21.156 15.945 24.062 1 22.77 18 PRO B N 1
ATOM 1558 C CA . PRO B 1 18 ? 20.172 14.938 24.453 1 22.77 18 PRO B CA 1
ATOM 1559 C C . PRO B 1 18 ? 18.734 15.445 24.328 1 22.77 18 PRO B C 1
ATOM 1561 O O . PRO B 1 18 ? 18.422 16.547 24.797 1 22.77 18 PRO B O 1
ATOM 1564 N N . GLY B 1 19 ? 18.062 15.211 23.297 1 20.25 19 GLY B N 1
ATOM 1565 C CA . GLY B 1 19 ? 16.672 15.641 23.141 1 20.25 19 GLY B CA 1
ATOM 1566 C C . GLY B 1 19 ? 15.82 15.344 24.359 1 20.25 19 GLY B C 1
ATOM 1567 O O . GLY B 1 19 ? 16.203 14.547 25.219 1 20.25 19 GLY B O 1
ATOM 1568 N N . THR B 1 20 ? 14.992 16.297 24.781 1 21.88 20 THR B N 1
ATOM 1569 C CA . THR B 1 20 ? 14.117 16.297 25.938 1 21.88 20 THR B CA 1
ATOM 1570 C C . THR B 1 20 ? 13.273 15.031 26 1 21.88 20 THR B C 1
ATOM 1572 O O . THR B 1 20 ? 12.828 14.531 24.969 1 21.88 20 THR B O 1
ATOM 1575 N N . PRO B 1 21 ? 13.289 14.336 27.125 1 21.23 21 PRO B N 1
ATOM 1576 C CA . PRO B 1 21 ? 12.586 13.078 27.391 1 21.23 21 PRO B CA 1
ATOM 1577 C C . PRO B 1 21 ? 11.094 13.156 27.062 1 21.23 21 PRO B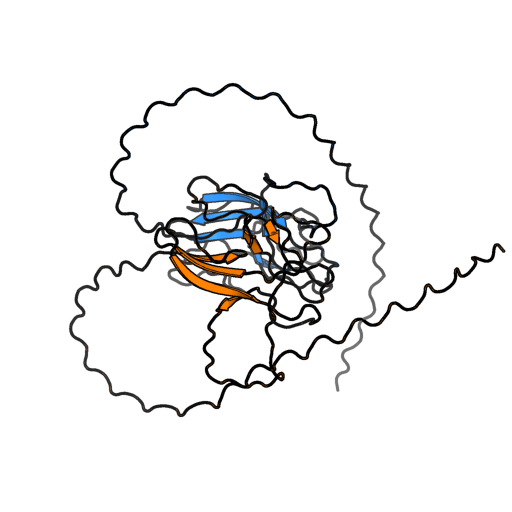 C 1
ATOM 1579 O O . PRO B 1 21 ? 10.453 14.164 27.359 1 21.23 21 PRO B O 1
ATOM 1582 N N . GLY B 1 22 ? 10.641 12.539 26.062 1 20.08 22 GLY B N 1
ATOM 1583 C CA . GLY B 1 22 ? 9.242 12.516 25.672 1 20.08 22 GLY B CA 1
ATOM 1584 C C . GLY B 1 22 ? 8.32 12.062 26.781 1 20.08 22 GLY B C 1
ATOM 1585 O O . GLY B 1 22 ? 8.75 11.391 27.719 1 20.08 22 GLY B O 1
ATOM 1586 N N . ILE B 1 23 ? 7.23 12.781 27.062 1 20.95 23 ILE B N 1
ATOM 1587 C CA . ILE B 1 23 ? 6.25 12.609 28.125 1 20.95 23 ILE B CA 1
ATOM 1588 C C . ILE B 1 23 ? 5.645 11.203 28.047 1 20.95 23 ILE B C 1
ATOM 1590 O O . ILE B 1 23 ? 5.207 10.766 26.984 1 20.95 23 ILE B O 1
ATOM 1594 N N . PRO B 1 24 ? 5.855 10.375 29.031 1 20.59 24 PRO B N 1
ATOM 1595 C CA . PRO B 1 24 ? 5.41 8.984 29.094 1 20.59 24 PRO B CA 1
ATOM 1596 C C . PRO B 1 24 ? 3.889 8.852 29.047 1 20.59 24 PRO B C 1
ATOM 1598 O O . PRO B 1 24 ? 3.18 9.633 29.688 1 20.59 24 PRO B O 1
ATOM 1601 N N . GLY B 1 25 ? 3.256 8.289 28.047 1 19 25 GLY B N 1
ATOM 1602 C CA . GLY B 1 25 ? 1.818 8.109 27.906 1 19 25 GLY B CA 1
ATOM 1603 C C . GLY B 1 25 ? 1.205 7.266 29 1 19 25 GLY B C 1
ATOM 1604 O O . GLY B 1 25 ? 1.9 6.484 29.656 1 19 25 GLY B O 1
ATOM 1605 N N . PHE B 1 26 ? 0.081 7.676 29.625 1 19.05 26 PHE B N 1
ATOM 1606 C CA . PHE B 1 26 ? -0.607 7.266 30.844 1 19.05 26 PHE B CA 1
ATOM 1607 C C . PHE B 1 26 ? -1.148 5.848 30.703 1 19.05 26 PHE B C 1
ATOM 1609 O O . PHE B 1 26 ? -1.513 5.418 29.609 1 19.05 26 PHE B O 1
ATOM 1616 N N . ILE B 1 27 ? -0.926 4.961 31.672 1 19.78 27 ILE B N 1
ATOM 1617 C CA . ILE B 1 27 ? -1.274 3.555 31.844 1 19.78 27 ILE B CA 1
ATOM 1618 C C . ILE B 1 27 ? -2.781 3.418 32.062 1 19.78 27 ILE B C 1
ATOM 1620 O O . ILE B 1 27 ? -3.352 4.047 32.938 1 19.78 27 ILE B O 1
ATOM 1624 N N . GLY B 1 28 ? -3.619 2.947 31.094 1 18.77 28 GLY B N 1
ATOM 1625 C CA . GLY B 1 28 ? -5.066 2.801 31.078 1 18.77 28 GLY B CA 1
ATOM 1626 C C . GLY B 1 28 ? -5.578 1.902 32.188 1 18.77 28 GLY B C 1
ATOM 1627 O O . GLY B 1 28 ? -4.863 1.011 32.656 1 18.77 28 GLY B O 1
ATOM 1628 N N . SER B 1 29 ? -6.539 2.406 33 1 18.77 29 SER B N 1
ATOM 1629 C CA . SER B 1 29 ? -7.164 1.904 34.219 1 18.77 29 SER B CA 1
ATOM 1630 C C . SER B 1 29 ? -7.801 0.537 33.969 1 18.77 29 SER B C 1
ATOM 1632 O O . SER B 1 29 ? -8.117 0.174 32.844 1 18.77 29 SER B O 1
ATOM 1634 N N . LYS B 1 30 ? -8.086 -0.177 35.156 1 19.97 30 LYS B N 1
ATOM 1635 C CA . LYS B 1 30 ? -8.469 -1.539 35.531 1 19.97 30 LYS B CA 1
ATOM 1636 C C . LYS B 1 30 ? -9.852 -1.879 34.969 1 19.97 30 LYS B C 1
ATOM 1638 O O . LYS B 1 30 ? -10.672 -0.988 34.75 1 19.97 30 LYS B O 1
ATOM 1643 N N . GLY B 1 31 ? -10.18 -3.205 34.656 1 20.94 31 GLY B N 1
ATOM 1644 C CA . GLY B 1 31 ? -11.219 -4.02 34.031 1 20.94 31 GLY B CA 1
ATOM 1645 C C . GLY B 1 31 ? -12.531 -3.986 34.781 1 20.94 31 GLY B C 1
ATOM 1646 O O . GLY B 1 31 ? -12.578 -4.289 35.969 1 20.94 31 GLY B O 1
ATOM 1647 N N . GLY B 1 32 ? -13.422 -2.996 34.5 1 20.56 32 GLY B N 1
ATOM 1648 C CA . GLY B 1 32 ? -14.703 -2.84 35.156 1 20.56 32 GLY B CA 1
ATOM 1649 C C . GLY B 1 32 ? -15.539 -4.109 35.156 1 20.56 32 GLY B C 1
ATOM 1650 O O . GLY B 1 32 ? -15.258 -5.043 34.406 1 20.56 32 GLY B O 1
ATOM 1651 N N . THR B 1 33 ? -16.438 -4.23 36.156 1 20.88 33 THR B N 1
ATOM 1652 C CA . THR B 1 33 ? -17.297 -5.301 36.688 1 20.88 33 THR B CA 1
ATOM 1653 C C . THR B 1 33 ? -18.328 -5.723 35.656 1 20.88 33 THR B C 1
ATOM 1655 O O . THR B 1 33 ? -18.719 -4.922 34.812 1 20.88 33 THR B O 1
ATOM 1658 N N . ARG B 1 34 ? -18.547 -7.043 35.562 1 22.41 34 ARG B N 1
ATOM 1659 C CA . ARG B 1 34 ? -19.406 -7.805 34.656 1 22.41 34 ARG B CA 1
ATOM 1660 C C . ARG B 1 34 ? -20.875 -7.465 34.875 1 22.41 34 ARG B C 1
ATOM 1662 O O . ARG B 1 34 ? -21.406 -7.645 35.969 1 22.41 34 ARG B O 1
ATOM 1669 N N . GLY B 1 35 ? -21.391 -6.449 34.188 1 21.94 35 GLY B N 1
ATOM 1670 C CA . GLY B 1 35 ? -22.766 -6.027 34.375 1 21.94 35 GLY B CA 1
ATOM 1671 C C . GLY B 1 35 ? -23.766 -7.148 34.188 1 21.94 35 GLY B C 1
ATOM 1672 O O . GLY B 1 35 ? -23.438 -8.172 33.562 1 21.94 35 GLY B O 1
ATOM 1673 N N . SER B 1 36 ? -24.875 -7.105 34.906 1 23.03 36 SER B N 1
ATOM 1674 C CA . SER B 1 36 ? -25.984 -8.031 35.125 1 23.03 36 SER B CA 1
ATOM 1675 C C . SER B 1 36 ? -26.719 -8.312 33.812 1 23.03 36 SER B C 1
ATOM 1677 O O . SER B 1 36 ? -26.719 -7.48 32.906 1 23.03 36 SER B O 1
ATOM 1679 N N . PRO B 1 37 ? -27.203 -9.523 33.719 1 22.28 37 PRO B N 1
ATOM 1680 C CA . PRO B 1 37 ? -27.859 -10.016 32.5 1 22.28 37 PRO B CA 1
ATOM 1681 C C . PRO B 1 37 ? -29.141 -9.242 32.156 1 22.28 37 PRO B C 1
ATOM 1683 O O . PRO B 1 37 ? -30 -9.062 33.031 1 22.28 37 PRO B O 1
ATOM 1686 N N . GLY B 1 38 ? -29.141 -8.18 31.453 1 22.56 38 GLY B N 1
ATOM 1687 C CA . GLY B 1 38 ? -30.281 -7.34 31.172 1 22.56 38 GLY B CA 1
ATOM 1688 C C . GLY B 1 38 ? -31.5 -8.125 30.688 1 22.56 38 GLY B C 1
ATOM 1689 O O . GLY B 1 38 ? -31.359 -9.258 30.219 1 22.56 38 GLY B O 1
ATOM 1690 N N . PRO B 1 39 ? -32.688 -7.781 31.188 1 22.86 39 PRO B N 1
ATOM 1691 C CA . PRO B 1 39 ? -33.969 -8.445 30.953 1 22.86 39 PRO B CA 1
ATOM 1692 C C . PRO B 1 39 ? -34.281 -8.625 29.469 1 22.86 39 PRO B C 1
ATOM 1694 O O . PRO B 1 39 ? -33.75 -7.902 28.625 1 22.86 39 PRO B O 1
ATOM 1697 N N . LYS B 1 40 ? -35.031 -9.734 29.25 1 23.38 40 LYS B N 1
ATOM 1698 C CA . LYS B 1 40 ? -35.438 -10.141 27.906 1 23.38 40 LYS B CA 1
ATOM 1699 C C . LYS B 1 40 ? -36.375 -9.094 27.281 1 23.38 40 LYS B C 1
ATOM 1701 O O . LYS B 1 40 ? -37.406 -8.75 27.844 1 23.38 40 LYS B O 1
ATOM 1706 N N . GLY B 1 41 ? -35.875 -8.133 26.594 1 22.72 41 GLY B N 1
ATOM 1707 C CA . GLY B 1 41 ? -36.75 -7.113 26 1 22.72 41 GLY B CA 1
ATOM 1708 C C . GLY B 1 41 ? -37.844 -7.688 25.141 1 22.72 41 GLY B C 1
ATOM 1709 O O . GLY B 1 41 ? -37.781 -8.828 24.688 1 22.72 41 GLY B O 1
ATOM 1710 N N . GLU B 1 42 ? -39.125 -7.254 25.391 1 26.16 42 GLU B N 1
ATOM 1711 C CA . GLU B 1 42 ? -40.344 -7.598 24.656 1 26.16 42 GLU B CA 1
ATOM 1712 C C . GLU B 1 42 ? -40.094 -7.523 23.141 1 26.16 42 GLU B C 1
ATOM 1714 O O . GLU B 1 42 ? -39.219 -6.789 22.688 1 26.16 42 GLU B O 1
ATOM 1719 N N . PRO B 1 43 ? -40.781 -8.492 22.484 1 23.42 43 PRO B N 1
ATOM 1720 C CA . PRO B 1 43 ? -40.594 -8.516 21.031 1 23.42 43 PRO B CA 1
ATOM 1721 C C . PRO B 1 43 ? -40.875 -7.176 20.359 1 23.42 43 PRO B C 1
ATOM 1723 O O . PRO B 1 43 ? -41.938 -6.562 20.656 1 23.42 43 PRO B O 1
ATOM 1726 N N . GLY B 1 44 ? -40.062 -6.301 20.219 1 24.27 44 GLY B N 1
ATOM 1727 C CA . GLY B 1 44 ? -40.312 -4.984 19.656 1 24.27 44 GLY B CA 1
ATOM 1728 C C . GLY B 1 44 ? -41.25 -5.02 18.453 1 24.27 44 GLY B C 1
ATOM 1729 O O . GLY B 1 44 ? -41.406 -6.074 17.844 1 24.27 44 GLY B O 1
ATOM 1730 N N . PRO B 1 45 ? -42.281 -4.121 18.422 1 26.02 45 PRO B N 1
ATOM 1731 C CA . PRO B 1 45 ? -43.188 -3.994 17.281 1 26.02 45 PRO B CA 1
ATOM 1732 C C . PRO B 1 45 ? -42.5 -4.262 15.945 1 26.02 45 PRO B C 1
ATOM 1734 O O . PRO B 1 45 ? -41.281 -4.199 15.852 1 26.02 45 PRO B O 1
ATOM 1737 N N . GLN B 1 46 ? -43.406 -4.84 15.094 1 24.5 46 GLN B N 1
ATOM 1738 C CA . GLN B 1 46 ? -42.938 -5.145 13.742 1 24.5 46 GLN B CA 1
ATOM 1739 C C . GLN B 1 46 ? -42.125 -3.99 13.164 1 24.5 46 GLN B C 1
ATOM 1741 O O . GLN B 1 46 ? -42.594 -2.84 13.18 1 24.5 46 GLN B O 1
ATOM 1746 N N . GLY B 1 47 ? -40.969 -3.971 13.398 1 25.41 47 GLY B N 1
ATOM 1747 C CA . GLY B 1 47 ? -40.156 -2.857 12.922 1 25.41 47 GLY B CA 1
ATOM 1748 C C . GLY B 1 47 ? -40.594 -2.367 11.547 1 25.41 47 GLY B C 1
ATOM 1749 O O . GLY B 1 47 ? -41.156 -3.127 10.758 1 25.41 47 GLY B O 1
ATOM 1750 N N . GLN B 1 48 ? -41.25 -1.144 11.477 1 25.5 48 GLN B N 1
ATOM 1751 C CA . GLN B 1 48 ? -41.5 -0.594 10.141 1 25.5 48 GLN B CA 1
ATOM 1752 C C . GLN B 1 48 ? -40.5 -1.155 9.133 1 25.5 48 GLN B C 1
ATOM 1754 O O . GLN B 1 48 ? -39.375 -1.534 9.508 1 25.5 48 GLN B O 1
ATOM 1759 N N . LYS B 1 49 ? -41.062 -1.604 7.996 1 26.66 49 LYS B N 1
ATOM 1760 C CA . LYS B 1 49 ? -40.156 -1.923 6.906 1 26.66 49 LYS B CA 1
ATOM 1761 C C . LYS B 1 49 ? -38.906 -1.053 6.965 1 26.66 49 LYS B C 1
ATOM 1763 O O . LYS B 1 49 ? -39 0.17 7.086 1 26.66 49 LYS B O 1
ATOM 1768 N N . GLY B 1 50 ? -37.938 -1.503 7.664 1 30.09 50 GLY B N 1
ATOM 1769 C CA . GLY B 1 50 ? -36.719 -0.715 7.699 1 30.09 50 GLY B CA 1
ATOM 1770 C C . GLY B 1 50 ? -36.469 0.086 6.43 1 30.09 50 GLY B C 1
ATOM 1771 O O . GLY B 1 50 ? -36.875 -0.341 5.344 1 30.09 50 GLY B O 1
ATOM 1772 N N . GLN B 1 51 ? -36.875 1.36 6.473 1 28.56 51 GLN B N 1
ATOM 1773 C CA . GLN B 1 51 ? -36.375 2.123 5.324 1 28.56 51 GLN B CA 1
ATOM 1774 C C . GLN B 1 51 ? -35.219 1.42 4.656 1 28.56 51 GLN B C 1
ATOM 1776 O O . GLN B 1 51 ? -34.438 0.715 5.312 1 28.56 51 GLN B O 1
ATOM 1781 N N . THR B 1 52 ? -35.438 0.967 3.436 1 32.41 52 THR B N 1
ATOM 1782 C CA . THR B 1 52 ? -34.25 0.461 2.725 1 32.41 52 THR B CA 1
ATOM 1783 C C . THR B 1 52 ? -32.969 1.032 3.32 1 32.41 52 THR B C 1
ATOM 1785 O O . THR B 1 52 ? -32.812 2.252 3.389 1 32.41 52 THR B O 1
ATOM 1788 N N . GLY B 1 53 ? -32.719 0.719 4.496 1 35.41 53 GLY B N 1
ATOM 1789 C CA . GLY B 1 53 ? -31.438 1.131 5.066 1 35.41 53 GLY B CA 1
ATOM 1790 C C . GLY B 1 53 ? -30.422 1.533 4.016 1 35.41 53 GLY B C 1
ATOM 1791 O O . GLY B 1 53 ? -30.062 0.728 3.158 1 35.41 53 GLY B O 1
ATOM 1792 N N . GLN B 1 54 ? -30.734 2.623 3.332 1 37.41 54 GLN B N 1
ATOM 1793 C CA . GLN B 1 54 ? -29.672 3.119 2.459 1 37.41 54 GLN B CA 1
ATOM 1794 C C . GLN B 1 54 ? -28.297 2.799 3.031 1 37.41 54 GLN B C 1
ATOM 1796 O O . GLN B 1 54 ? -27.906 3.344 4.066 1 37.41 54 GLN B O 1
ATOM 1801 N N . GLY B 1 55 ? -28.078 1.592 3.301 1 45.47 55 GLY B N 1
ATOM 1802 C CA . GLY B 1 55 ? -26.703 1.305 3.682 1 45.47 55 GLY B CA 1
ATOM 1803 C C . GLY B 1 55 ? -25.734 2.398 3.281 1 45.47 55 GLY B C 1
ATOM 1804 O O . GLY B 1 55 ? -25.891 3.021 2.229 1 45.47 55 GLY B O 1
ATOM 1805 N N . LEU B 1 56 ? -25.469 3.217 4.293 1 52.72 56 LEU B N 1
ATOM 1806 C CA . LEU B 1 56 ? -24.453 4.246 4.07 1 52.72 56 LEU B CA 1
ATOM 1807 C C . LEU B 1 56 ? -23.328 3.719 3.195 1 52.72 56 LEU B C 1
ATOM 1809 O O . LEU B 1 56 ? -22.703 2.701 3.52 1 52.72 56 LEU B O 1
ATOM 1813 N N . SER B 1 57 ? -23.562 3.734 1.915 1 66 57 SER B N 1
ATOM 1814 C CA . SER B 1 57 ? -22.5 3.516 0.943 1 66 57 SER B CA 1
ATOM 1815 C C . SER B 1 57 ? -21.453 4.633 1 1 66 57 SER B C 1
ATOM 1817 O O . SER B 1 57 ? -21.703 5.691 1.574 1 66 57 SER B O 1
ATOM 1819 N N . GLY B 1 58 ? -20.25 4.43 1.21 1 83.19 58 GLY B N 1
ATOM 1820 C CA . GLY B 1 58 ? -19.172 5.387 1.106 1 83.19 58 GLY B CA 1
ATOM 1821 C C . GLY B 1 58 ? -17.812 4.789 1.425 1 83.19 58 GLY B C 1
ATOM 1822 O O . GLY B 1 58 ? -17.719 3.613 1.776 1 83.19 58 GLY B O 1
ATOM 1823 N N . VAL B 1 59 ? -16.875 5.578 1.149 1 89.5 59 VAL B N 1
ATOM 1824 C CA . VAL B 1 59 ? -15.5 5.152 1.396 1 89.5 59 VAL B CA 1
ATOM 1825 C C . VAL B 1 59 ? -14.789 6.18 2.279 1 89.5 59 VAL B C 1
ATOM 1827 O O . VAL B 1 59 ? -14.984 7.387 2.113 1 89.5 59 VAL B O 1
ATOM 1830 N N . SER B 1 60 ? -14.125 5.652 3.27 1 92.81 60 SER B N 1
ATOM 1831 C CA . SER B 1 60 ? -13.195 6.492 4.016 1 92.81 60 SER B CA 1
ATOM 1832 C C . SER B 1 60 ? -11.758 6.262 3.559 1 92.81 60 SER B C 1
ATOM 1834 O O . SER B 1 60 ? -11.398 5.156 3.154 1 92.81 60 SER B O 1
ATOM 1836 N N . TYR B 1 61 ? -11.023 7.336 3.576 1 95.38 61 TYR B N 1
ATOM 1837 C CA . TYR B 1 61 ? -9.594 7.258 3.281 1 95.38 61 TYR B CA 1
ATOM 1838 C C . TYR B 1 61 ? -8.812 8.297 4.078 1 95.38 61 TYR B C 1
ATOM 1840 O O . TYR B 1 61 ? -9.398 9.227 4.637 1 95.38 61 TYR B O 1
ATOM 1848 N N . VAL B 1 62 ? -7.523 8.062 4.211 1 97.62 62 VAL B N 1
ATOM 1849 C CA . VAL B 1 62 ? -6.652 9.055 4.832 1 97.62 62 VAL B CA 1
ATOM 1850 C C . VAL B 1 62 ? -5.957 9.883 3.75 1 97.62 62 VAL B C 1
ATOM 1852 O O . VAL B 1 62 ? -5.371 9.328 2.816 1 97.62 62 VAL B O 1
ATOM 1855 N N . ARG B 1 63 ? -6.109 11.164 3.857 1 98.44 63 ARG B N 1
ATOM 1856 C CA . ARG B 1 63 ? -5.285 12.07 3.064 1 98.44 63 ARG B CA 1
ATOM 1857 C C . ARG B 1 63 ? -4.012 12.453 3.811 1 98.44 63 ARG B C 1
ATOM 1859 O O . ARG B 1 63 ? -4.035 13.32 4.684 1 98.44 63 ARG B O 1
ATOM 1866 N N . TRP B 1 64 ? -2.992 11.828 3.432 1 98.38 64 TRP B N 1
ATOM 1867 C CA . TRP B 1 64 ? -1.696 12.047 4.07 1 98.38 64 TRP B CA 1
ATOM 1868 C C . TRP B 1 64 ? -1.065 13.352 3.586 1 98.38 64 TRP B C 1
ATOM 1870 O O . TRP B 1 64 ? -1.034 13.625 2.383 1 98.38 64 TRP B O 1
ATOM 1880 N N . GLY B 1 65 ? -0.584 14.18 4.539 1 98.25 65 GLY B N 1
ATOM 1881 C CA . GLY B 1 65 ? 0.136 15.391 4.195 1 98.25 65 GLY B CA 1
ATOM 1882 C C . GLY B 1 65 ? -0.75 16.625 4.164 1 98.25 65 GLY B C 1
ATOM 1883 O O . GLY B 1 65 ? -0.273 17.734 3.914 1 98.25 65 GLY B O 1
ATOM 1884 N N . ARG B 1 66 ? -2.053 16.406 4.418 1 98.25 66 ARG B N 1
ATOM 1885 C CA . ARG B 1 66 ? -2.979 17.547 4.41 1 98.25 66 ARG B CA 1
ATOM 1886 C C . ARG B 1 66 ? -3.877 17.516 5.641 1 98.25 66 ARG B C 1
ATOM 1888 O O . ARG B 1 66 ? -4.121 16.469 6.223 1 98.25 66 ARG B O 1
ATOM 1895 N N . THR B 1 67 ? -4.438 18.75 5.938 1 97.69 67 THR B N 1
ATOM 1896 C CA . THR B 1 67 ? -5.367 18.844 7.062 1 97.69 67 THR B CA 1
ATOM 1897 C C . THR B 1 67 ? -6.801 18.984 6.566 1 97.69 67 THR B C 1
ATOM 1899 O O . THR B 1 67 ? -7.719 19.219 7.355 1 97.69 67 THR B O 1
ATOM 1902 N N . SER B 1 68 ? -6.953 18.875 5.234 1 97.88 68 SER B N 1
ATOM 1903 C CA . SER B 1 68 ? -8.273 19.062 4.641 1 97.88 68 SER B CA 1
ATOM 1904 C C . SER B 1 68 ? -8.57 17.984 3.602 1 97.88 68 SER B C 1
ATOM 1906 O O . SER B 1 68 ? -7.656 17.312 3.119 1 97.88 68 SER B O 1
ATOM 1908 N N . CYS B 1 69 ? -9.812 17.812 3.447 1 97.12 69 CYS B N 1
ATOM 1909 C CA . CYS B 1 69 ? -10.273 16.969 2.348 1 97.12 69 CYS B CA 1
ATOM 1910 C C . CYS B 1 69 ? -10.711 17.812 1.157 1 97.12 69 CYS B C 1
ATOM 1912 O O . CYS B 1 69 ? -10.797 19.031 1.259 1 97.12 69 CYS B O 1
ATOM 1914 N N . HIS B 1 70 ? -10.828 17.125 0.003 1 93.31 70 HIS B N 1
ATOM 1915 C CA . HIS B 1 70 ? -11.141 17.859 -1.216 1 93.31 70 HIS B CA 1
ATOM 1916 C C . HIS B 1 70 ? -12.508 17.453 -1.765 1 93.31 70 HIS B C 1
ATOM 1918 O O . HIS B 1 70 ? -12.953 16.328 -1.556 1 93.31 70 HIS B O 1
ATOM 1924 N N . GLY B 1 71 ? -13.125 18.422 -2.5 1 91.88 71 GLY B N 1
ATOM 1925 C CA . GLY B 1 71 ? -14.352 18.109 -3.213 1 91.88 71 GLY B CA 1
ATOM 1926 C C . GLY B 1 71 ? -15.516 17.812 -2.289 1 91.88 71 GLY B C 1
ATOM 1927 O O . GLY B 1 71 ? -15.812 18.594 -1.38 1 91.88 71 GLY B O 1
ATOM 1928 N N . ASP B 1 72 ? -16.188 16.703 -2.547 1 91.44 72 ASP B N 1
ATOM 1929 C CA . ASP B 1 72 ? -17.375 16.312 -1.783 1 91.44 72 ASP B CA 1
ATOM 1930 C C . ASP B 1 72 ? -17 15.461 -0.579 1 91.44 72 ASP B C 1
ATOM 1932 O O . ASP B 1 72 ? -17.875 14.93 0.106 1 91.44 72 ASP B O 1
ATOM 1936 N N . ALA B 1 73 ? -15.734 15.367 -0.314 1 94.88 73 ALA B N 1
ATOM 1937 C CA . ALA B 1 73 ? -15.305 14.594 0.844 1 94.88 73 ALA B CA 1
ATOM 1938 C C . ALA B 1 73 ? -15.484 15.383 2.135 1 94.88 73 ALA B C 1
ATOM 1940 O O . ALA B 1 73 ? -15.211 16.578 2.178 1 94.88 73 ALA B O 1
ATOM 1941 N N . GLN B 1 74 ? -15.984 14.703 3.121 1 95.25 74 GLN B N 1
ATOM 1942 C CA . GLN B 1 74 ? -16.125 15.289 4.449 1 95.25 74 GLN B CA 1
ATOM 1943 C C . GLN B 1 74 ? -14.938 14.953 5.336 1 95.25 74 GLN B C 1
ATOM 1945 O O . GLN B 1 74 ? -14.461 13.82 5.344 1 95.25 74 GLN B O 1
ATOM 1950 N N . VAL B 1 75 ? -14.547 15.977 6.09 1 97 75 VAL B N 1
ATOM 1951 C CA . VAL B 1 75 ? -13.516 15.734 7.094 1 97 75 VAL B CA 1
ATOM 1952 C C . VAL B 1 75 ? -14.125 15.031 8.305 1 97 75 VAL B C 1
ATOM 1954 O O . VAL B 1 75 ? -15.039 15.555 8.938 1 97 75 VAL B O 1
ATOM 1957 N N . VAL B 1 76 ? -13.602 13.812 8.555 1 96.88 76 VAL B N 1
ATOM 1958 C CA . VAL B 1 76 ? -14.008 13.102 9.766 1 96.88 76 VAL B CA 1
ATOM 1959 C C . VAL B 1 76 ? -13.227 13.641 10.961 1 96.88 76 VAL B C 1
ATOM 1961 O O . VAL B 1 76 ? -13.812 13.992 11.984 1 96.88 76 VAL B O 1
ATOM 1964 N N . TYR B 1 77 ? -11.906 13.719 10.891 1 96 77 TYR B N 1
ATOM 1965 C CA . TYR B 1 77 ? -11.016 14.398 11.828 1 96 77 TYR B CA 1
ATOM 1966 C C . TYR B 1 77 ? -9.664 14.68 11.188 1 96 77 TYR B C 1
ATOM 1968 O O . TYR B 1 77 ? -9.352 14.148 10.125 1 96 77 TYR B O 1
ATOM 1976 N N . THR B 1 78 ? -8.961 15.516 11.82 1 97.69 78 THR B N 1
ATOM 1977 C CA . THR B 1 78 ? -7.59 15.812 11.43 1 97.69 78 THR B CA 1
ATOM 1978 C C . THR B 1 78 ? -6.617 15.445 12.547 1 97.69 78 THR B C 1
ATOM 1980 O O . THR B 1 78 ? -7.02 15.273 13.695 1 97.69 78 THR B O 1
ATOM 1983 N N . GLY B 1 79 ? -5.352 15.266 12.117 1 97.81 79 GLY B N 1
ATOM 1984 C CA . GLY B 1 79 ? -4.328 14.898 13.078 1 97.81 79 GLY B CA 1
ATOM 1985 C C . GLY B 1 79 ? -2.924 14.945 12.508 1 97.81 79 GLY B C 1
ATOM 1986 O O . GLY B 1 79 ? -2.639 15.742 11.609 1 97.81 79 GLY B O 1
ATOM 1987 N N . ILE B 1 80 ? -2.09 14.133 13.18 1 97.31 80 ILE B N 1
ATOM 1988 C CA . ILE B 1 80 ? -0.701 14.016 12.75 1 97.31 80 ILE B CA 1
ATOM 1989 C C . ILE B 1 80 ? -0.378 12.562 12.438 1 97.31 80 ILE B C 1
ATOM 1991 O O . ILE B 1 80 ? -0.957 11.648 13.031 1 97.31 80 ILE B O 1
ATOM 1995 N N . ILE B 1 81 ? 0.488 12.406 11.43 1 97.5 81 ILE B N 1
ATOM 1996 C CA . ILE B 1 81 ? 0.94 11.062 11.102 1 97.5 81 ILE B CA 1
ATOM 1997 C C . ILE B 1 81 ? 1.793 10.508 12.242 1 97.5 81 ILE B C 1
ATOM 1999 O O . ILE B 1 81 ? 2.697 11.188 12.734 1 97.5 81 ILE B O 1
ATOM 2003 N N . GLY B 1 82 ? 1.443 9.305 12.68 1 94.81 82 GLY B N 1
ATOM 2004 C CA . GLY B 1 82 ? 2.205 8.648 13.727 1 94.81 82 GLY B CA 1
ATOM 2005 C C . GLY B 1 82 ? 2.553 7.207 13.398 1 94.81 82 GLY B C 1
ATOM 2006 O O . GLY B 1 82 ? 1.867 6.566 12.602 1 94.81 82 GLY B O 1
ATOM 2007 N N . SER B 1 83 ? 3.648 6.762 13.969 1 92.62 83 SER B N 1
ATOM 2008 C CA . SER B 1 83 ? 4.074 5.367 13.867 1 92.62 83 SER B CA 1
ATOM 2009 C C . SER B 1 83 ? 5.055 5.008 14.977 1 92.62 83 SER B C 1
ATOM 2011 O O . SER B 1 83 ? 5.223 5.766 15.93 1 92.62 83 SER B O 1
ATOM 2013 N N . GLY B 1 84 ? 5.637 3.719 14.875 1 87.56 84 GLY B N 1
ATOM 2014 C CA . GLY B 1 84 ? 6.637 3.297 15.844 1 87.56 84 GLY B CA 1
ATOM 2015 C C . GLY B 1 84 ? 7.949 4.051 15.711 1 87.56 84 GLY B C 1
ATOM 2016 O O . GLY B 1 84 ? 8.164 4.77 14.734 1 87.56 84 GLY B O 1
ATOM 2017 N N . HIS B 1 85 ? 8.734 3.852 16.766 1 88.38 85 HIS B N 1
ATOM 2018 C CA . HIS B 1 85 ? 10.039 4.492 16.75 1 88.38 85 HIS B CA 1
ATOM 2019 C C . HIS B 1 85 ? 10.938 3.896 15.68 1 88.38 85 HIS B C 1
ATOM 2021 O O . HIS B 1 85 ? 10.953 2.68 15.484 1 88.38 85 HIS B O 1
ATOM 2027 N N . TYR B 1 86 ? 11.742 4.734 15.031 1 85.31 86 TYR B N 1
ATOM 2028 C CA . TYR B 1 86 ? 12.508 4.316 13.859 1 85.31 86 TYR B CA 1
ATOM 2029 C C . TYR B 1 86 ? 13.625 3.359 14.25 1 85.31 86 TYR B C 1
ATOM 2031 O O . TYR B 1 86 ? 14.141 2.623 13.414 1 85.31 86 TYR B O 1
ATOM 2039 N N . ASN B 1 87 ? 14.07 3.328 15.523 1 87.44 87 ASN B N 1
ATOM 2040 C CA . ASN B 1 87 ? 15.172 2.471 15.953 1 87.44 87 ASN B CA 1
ATOM 2041 C C . ASN B 1 87 ? 14.656 1.175 16.578 1 87.44 87 ASN B C 1
ATOM 2043 O O . ASN B 1 87 ? 15.445 0.317 16.969 1 87.44 87 ASN B O 1
ATOM 2047 N N . HIS B 1 88 ? 13.383 1.03 16.594 1 86.94 88 HIS B N 1
ATOM 2048 C CA . HIS B 1 88 ? 12.82 -0.219 17.109 1 86.94 88 HIS B CA 1
ATOM 2049 C C . HIS B 1 88 ? 12.719 -1.263 16 1 86.94 88 HIS B C 1
ATOM 2051 O O . HIS B 1 88 ? 12.375 -0.934 14.859 1 86.94 88 HIS B O 1
ATOM 2057 N N . GLN B 1 89 ? 13.047 -2.5 16.344 1 85.31 89 GLN B N 1
ATOM 2058 C CA . GLN B 1 89 ? 13.008 -3.588 15.375 1 85.31 89 GLN B CA 1
ATOM 2059 C C . GLN B 1 89 ? 11.609 -4.18 15.273 1 85.31 89 GLN B C 1
ATOM 2061 O O . GLN B 1 89 ? 11.281 -4.848 14.289 1 85.31 89 GLN B O 1
ATOM 2066 N N . GLY B 1 90 ? 10.883 -3.963 16.328 1 80.69 90 GLY B N 1
ATOM 2067 C CA . GLY B 1 90 ? 9.516 -4.449 16.359 1 80.69 90 GLY B CA 1
ATOM 2068 C C . GLY B 1 90 ? 8.516 -3.371 16.734 1 80.69 90 GLY B C 1
ATOM 2069 O O . GLY B 1 90 ? 8.875 -2.203 16.875 1 80.69 90 GLY B O 1
ATOM 2070 N N . GLY B 1 91 ? 7.223 -3.795 16.75 1 80.44 91 GLY B N 1
ATOM 2071 C CA . GLY B 1 91 ? 6.141 -2.861 17.016 1 80.44 91 GLY B CA 1
ATOM 2072 C C . GLY B 1 91 ? 5.273 -2.58 15.805 1 80.44 91 GLY B C 1
ATOM 2073 O O . GLY B 1 91 ? 5.172 -3.412 14.898 1 80.44 91 GLY B O 1
ATOM 2074 N N . GLY B 1 92 ? 4.617 -1.449 15.906 1 79.88 92 GLY B N 1
ATOM 2075 C CA . GLY B 1 92 ? 3.691 -1.144 14.828 1 79.88 92 GLY B CA 1
ATOM 2076 C C . GLY B 1 92 ? 4.383 -0.645 13.57 1 79.88 92 GLY B C 1
ATOM 2077 O O . GLY B 1 92 ? 5.117 0.346 13.609 1 79.88 92 GLY B O 1
ATOM 2078 N N . GLY B 1 93 ? 4.121 -1.26 12.406 1 84.62 93 GLY B N 1
ATOM 2079 C CA . GLY B 1 93 ? 4.73 -0.896 11.133 1 84.62 93 GLY B CA 1
ATOM 2080 C C . GLY B 1 93 ? 3.822 -0.065 10.25 1 84.62 93 GLY B C 1
ATOM 2081 O O . GLY B 1 93 ? 4.238 0.404 9.188 1 84.62 93 GLY B O 1
ATOM 2082 N N . LYS B 1 94 ? 2.615 0.175 10.742 1 90.25 94 LYS B N 1
ATOM 2083 C CA . LYS B 1 94 ? 1.654 0.945 9.961 1 90.25 94 LYS B CA 1
ATOM 2084 C C . LYS B 1 94 ? 1.63 2.406 10.398 1 90.25 94 LYS B C 1
ATOM 2086 O O . LYS B 1 94 ? 1.798 2.703 11.586 1 90.25 94 LYS B O 1
ATOM 2091 N N . TYR B 1 95 ? 1.399 3.275 9.422 1 94.94 95 TYR B N 1
ATOM 2092 C CA . TYR B 1 95 ? 1.137 4.672 9.75 1 94.94 95 TYR B CA 1
ATOM 2093 C C . TYR B 1 95 ? -0.308 4.863 10.195 1 94.94 95 TYR B C 1
ATOM 2095 O O . TYR B 1 95 ? -1.221 4.242 9.648 1 94.94 95 TYR B O 1
ATOM 2103 N N . LEU B 1 96 ? -0.382 5.727 11.18 1 95.69 96 LEU B N 1
ATOM 2104 C CA . LEU B 1 96 ? -1.692 6.102 11.703 1 95.69 96 LEU B CA 1
ATOM 2105 C C . LEU B 1 96 ? -1.934 7.598 11.547 1 95.69 96 LEU B C 1
ATOM 2107 O O . LEU B 1 96 ? -0.99 8.391 11.586 1 95.69 96 LEU B O 1
ATOM 2111 N N . CYS B 1 97 ? -3.164 7.914 11.375 1 97.75 97 CYS B N 1
ATOM 2112 C CA . CYS B 1 97 ? -3.562 9.297 11.578 1 97.75 97 CYS B CA 1
ATOM 2113 C C . CYS B 1 97 ? -4.066 9.516 13 1 97.75 97 CYS B C 1
ATOM 2115 O O . CYS B 1 97 ? -5.176 9.109 13.344 1 97.75 97 CYS B O 1
ATOM 2117 N N . LEU B 1 98 ? -3.197 10.148 13.812 1 95.5 98 LEU B N 1
ATOM 2118 C CA . LEU B 1 98 ? -3.523 10.383 15.211 1 95.5 98 LEU B CA 1
ATOM 2119 C C . LEU B 1 98 ? -4.297 11.68 15.383 1 95.5 98 LEU B C 1
ATOM 2121 O O . LEU B 1 98 ? -3.824 12.75 14.984 1 95.5 98 LEU B O 1
ATOM 2125 N N . PRO B 1 99 ? -5.484 11.57 16.031 1 94.44 99 PRO B N 1
ATOM 2126 C CA . PRO B 1 99 ? -6.262 12.805 16.156 1 94.44 99 PRO B CA 1
ATOM 2127 C C . PRO B 1 99 ? -5.574 13.844 17.047 1 94.44 99 PRO B C 1
ATOM 2129 O O . PRO B 1 99 ? -4.879 13.484 18 1 94.44 99 PRO B O 1
ATOM 2132 N N . ASN B 1 100 ? -5.863 15.102 16.766 1 93 100 ASN B N 1
ATOM 2133 C CA . ASN B 1 100 ? -5.32 16.203 17.547 1 93 100 ASN B CA 1
ATOM 2134 C C . ASN B 1 100 ? -5.926 16.25 18.938 1 93 100 ASN B C 1
ATOM 2136 O O . ASN B 1 100 ? -5.348 16.844 19.859 1 93 100 ASN B O 1
ATOM 2140 N N . ASN B 1 101 ? -7.109 15.656 19.062 1 90 101 ASN B N 1
ATOM 2141 C CA . ASN B 1 101 ? -7.805 15.672 20.344 1 90 101 ASN B CA 1
ATOM 2142 C C . ASN B 1 101 ? -8.07 14.258 20.859 1 90 101 ASN B C 1
ATOM 2144 O O . ASN B 1 101 ? -9.219 13.82 20.922 1 90 101 ASN B O 1
ATOM 2148 N N . PRO B 1 102 ? -6.969 13.648 21.297 1 85.38 102 PRO B N 1
ATOM 2149 C CA . PRO B 1 102 ? -7.16 12.273 21.75 1 85.38 102 PRO B CA 1
ATOM 2150 C C . PRO B 1 102 ? -8.008 12.172 23.016 1 85.38 102 PRO B C 1
ATOM 2152 O O . PRO B 1 102 ? -7.984 13.078 23.844 1 85.38 102 PRO B O 1
ATOM 2155 N N . LYS B 1 103 ? -8.844 11.211 23.094 1 85.31 103 LYS B N 1
ATOM 2156 C CA . LYS B 1 103 ? -9.57 10.82 24.312 1 85.31 103 LYS B CA 1
ATOM 2157 C C . LYS B 1 103 ? -9.094 9.469 24.828 1 85.31 103 LYS B C 1
ATOM 2159 O O . LYS B 1 103 ? -9.258 8.453 24.141 1 85.31 103 LYS B O 1
ATOM 2164 N N . TYR B 1 104 ? -8.523 9.492 26.031 1 78.62 104 TYR B N 1
ATOM 2165 C CA . TYR B 1 104 ? -7.965 8.273 26.609 1 78.62 104 TYR B CA 1
ATOM 2166 C C . TYR B 1 104 ? -8.945 7.633 27.578 1 78.62 104 TYR B C 1
ATOM 2168 O O . TYR B 1 104 ? -9.641 8.328 28.328 1 78.62 104 TYR B O 1
ATOM 2176 N N . ASP B 1 105 ? -9.062 6.305 27.406 1 81.38 105 ASP B N 1
ATOM 2177 C CA . ASP B 1 105 ? -9.852 5.613 28.422 1 81.38 105 ASP B CA 1
ATOM 2178 C C . ASP B 1 105 ? -9.133 5.605 29.766 1 81.38 105 ASP B C 1
ATOM 2180 O O . ASP B 1 105 ? -9.57 6.254 30.719 1 81.38 105 ASP B O 1
ATOM 2184 N N . ARG B 1 106 ? -7.996 4.879 29.797 1 74.94 106 ARG B N 1
ATOM 2185 C CA . ARG B 1 106 ? -7.098 4.887 30.953 1 74.94 106 ARG B CA 1
ATOM 2186 C C . ARG B 1 106 ? -5.754 5.52 30.594 1 74.94 106 ARG B C 1
ATOM 2188 O O . ARG B 1 106 ? -5.152 5.168 29.578 1 74.94 106 ARG B O 1
ATOM 2195 N N . TYR B 1 107 ? -5.547 6.641 31.188 1 69.56 107 TYR B N 1
ATOM 2196 C CA . TYR B 1 107 ? -4.332 7.383 30.859 1 69.56 107 TYR B CA 1
ATOM 2197 C C . TYR B 1 107 ? -3.309 7.266 31.984 1 69.56 107 TYR B C 1
ATOM 2199 O O . TYR B 1 107 ? -3.652 7.383 33.156 1 69.56 107 TYR B O 1
ATOM 2207 N N . SER B 1 108 ? -2.199 6.477 31.5 1 65.62 108 SER B N 1
ATOM 2208 C CA . SER B 1 108 ? -1.022 6.598 32.344 1 65.62 108 SER B CA 1
ATOM 2209 C C . SER B 1 108 ? 0.115 7.312 31.625 1 65.62 108 SER B C 1
ATOM 2211 O O . SER B 1 108 ? 0.337 7.082 30.438 1 65.62 108 SER B O 1
ATOM 2213 N N . ASP B 1 109 ? 0.652 8.266 32.281 1 60.78 109 ASP B N 1
ATOM 2214 C CA . ASP B 1 109 ? 1.786 9 31.719 1 60.78 109 ASP B CA 1
ATOM 2215 C C . ASP B 1 109 ? 3.021 8.102 31.641 1 60.78 109 ASP B C 1
ATOM 2217 O O . ASP B 1 109 ? 4.125 8.586 31.391 1 60.78 109 ASP B O 1
ATOM 2221 N N . SER B 1 110 ? 2.799 6.879 31.969 1 57.22 110 SER B N 1
ATOM 2222 C CA . SER B 1 110 ? 4.004 6.059 32 1 57.22 110 SER B CA 1
ATOM 2223 C C . SER B 1 110 ? 4.527 5.773 30.609 1 57.22 110 SER B C 1
ATOM 2225 O O . SER B 1 110 ? 3.746 5.656 29.656 1 57.22 110 SER B O 1
ATOM 2227 N N . TRP B 1 111 ? 5.812 5.938 30.531 1 59.72 111 TRP B N 1
ATOM 2228 C CA . TRP B 1 111 ? 6.574 5.621 29.328 1 59.72 111 TRP B CA 1
ATOM 2229 C C . TRP B 1 111 ? 6.672 4.109 29.125 1 59.72 111 TRP B C 1
ATOM 2231 O O . TRP B 1 111 ? 7.402 3.641 28.25 1 59.72 111 TRP B O 1
ATOM 2241 N N . ASP B 1 112 ? 6.012 3.283 30.016 1 60.88 112 ASP B N 1
ATOM 2242 C CA . ASP B 1 112 ? 6.289 1.851 30 1 60.88 112 ASP B CA 1
ATOM 2243 C C . ASP B 1 112 ? 5.52 1.152 28.875 1 60.88 112 ASP B C 1
ATOM 2245 O O . ASP B 1 112 ? 5.734 -0.034 28.609 1 60.88 112 ASP B O 1
ATOM 2249 N N . GLY B 1 113 ? 4.863 1.935 28.109 1 64.31 113 GLY B N 1
ATOM 2250 C CA . GLY B 1 113 ? 4.098 1.222 27.094 1 64.31 113 GLY B CA 1
ATOM 2251 C C . GLY B 1 113 ? 4.586 1.484 25.688 1 64.31 113 GLY B C 1
ATOM 2252 O O . GLY B 1 113 ? 5.664 2.049 25.484 1 64.31 113 GLY B O 1
ATOM 2253 N N . THR B 1 114 ? 3.973 0.734 24.797 1 70.06 114 THR B N 1
ATOM 2254 C CA . THR B 1 114 ? 4.211 1.018 23.391 1 70.06 114 THR B CA 1
ATOM 2255 C C . THR B 1 114 ? 3.861 2.467 23.062 1 70.06 114 THR B C 1
ATOM 2257 O O . THR B 1 114 ? 2.762 2.93 23.375 1 70.06 114 THR B O 1
ATOM 2260 N N . VAL B 1 115 ? 4.91 3.164 22.656 1 80.31 115 VAL B N 1
ATOM 2261 C CA . VAL B 1 115 ? 4.766 4.582 22.344 1 80.31 115 VAL B CA 1
ATOM 2262 C C . VAL B 1 115 ? 4.617 4.758 20.828 1 80.31 115 VAL B C 1
ATOM 2264 O O . VAL B 1 115 ? 5.32 4.109 20.047 1 80.31 115 VAL B O 1
ATOM 2267 N N . ILE B 1 116 ? 3.662 5.605 20.547 1 88 116 ILE B N 1
ATOM 2268 C CA . ILE B 1 116 ? 3.531 6.043 19.156 1 88 116 ILE B CA 1
ATOM 2269 C C . ILE B 1 116 ? 4.156 7.426 19 1 88 116 ILE B C 1
ATOM 2271 O O . ILE B 1 116 ? 3.875 8.344 19.781 1 88 116 ILE B O 1
ATOM 2275 N N . TYR B 1 117 ? 4.984 7.512 17.969 1 90.25 117 TYR B N 1
ATOM 2276 C C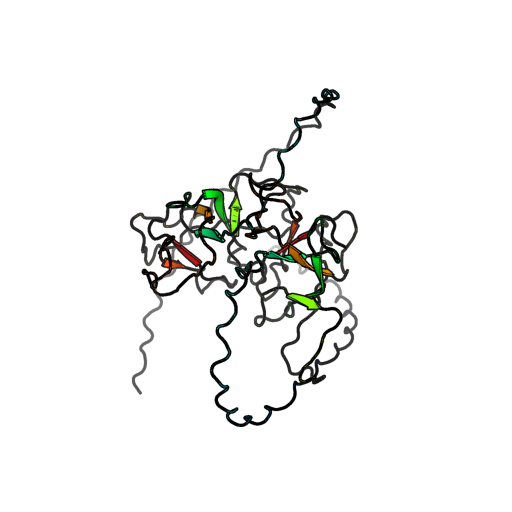A . TYR B 1 117 ? 5.723 8.742 17.703 1 90.25 117 TYR B CA 1
ATOM 2277 C C . TYR B 1 117 ? 5.148 9.477 16.5 1 90.25 117 TYR B C 1
ATOM 2279 O O . TYR B 1 117 ? 4.77 8.852 15.508 1 90.25 117 TYR B O 1
ATOM 2287 N N . GLY B 1 118 ? 5.125 10.828 16.625 1 93.12 118 GLY B N 1
ATOM 2288 C CA . GLY B 1 118 ? 4.801 11.617 15.453 1 93.12 118 GLY B CA 1
ATOM 2289 C C . GLY B 1 118 ? 5.836 11.492 14.352 1 93.12 118 GLY B C 1
ATOM 2290 O O . GLY B 1 118 ? 7 11.203 14.617 1 93.12 118 GLY B O 1
ATOM 2291 N N . THR B 1 119 ? 5.363 11.734 13.148 1 94.75 119 THR B N 1
ATOM 2292 C CA . THR B 1 119 ? 6.215 11.633 11.969 1 94.75 119 THR B CA 1
ATOM 2293 C C . THR B 1 119 ? 6.512 13.016 11.391 1 94.75 119 THR B C 1
ATOM 2295 O O . THR B 1 119 ? 5.625 13.867 11.336 1 94.75 119 THR B O 1
ATOM 2298 N N . GLU B 1 120 ? 7.801 13.172 10.992 1 95.56 120 GLU B N 1
ATOM 2299 C CA . GLU B 1 120 ? 8.188 14.383 10.273 1 95.56 120 GLU B CA 1
ATOM 2300 C C . GLU B 1 120 ? 8.641 14.062 8.852 1 95.56 120 GLU B C 1
ATOM 2302 O O . GLU B 1 120 ? 9.016 12.922 8.562 1 95.56 120 GLU B O 1
ATOM 2307 N N . TYR B 1 121 ? 8.539 15.086 8.023 1 95.12 121 TYR B N 1
ATOM 2308 C CA . TYR B 1 121 ? 9.109 14.938 6.688 1 95.12 121 TYR B CA 1
ATOM 2309 C C . TYR B 1 121 ? 10.633 14.906 6.75 1 95.12 121 TYR B C 1
ATOM 2311 O O . TYR B 1 121 ? 11.25 15.773 7.371 1 95.12 121 TYR B O 1
ATOM 2319 N N . GLU B 1 122 ? 11.203 13.875 6.191 1 92.75 122 GLU B N 1
ATOM 2320 C CA . GLU B 1 122 ? 12.648 13.805 5.98 1 92.75 122 GLU B CA 1
ATOM 2321 C C . GLU B 1 122 ? 12.992 13.852 4.496 1 92.75 122 GLU B C 1
ATOM 2323 O O . GLU B 1 122 ? 13.109 12.805 3.85 1 92.75 122 GLU B O 1
ATOM 2328 N N . VAL B 1 123 ? 13.188 15.125 3.977 1 90.19 123 VAL B N 1
ATOM 2329 C CA . VAL B 1 123 ? 13.336 15.289 2.535 1 90.19 123 VAL B CA 1
ATOM 2330 C C . VAL B 1 123 ? 14.547 16.172 2.238 1 90.19 123 VAL B C 1
ATOM 2332 O O . VAL B 1 123 ? 14.539 16.953 1.284 1 90.19 123 VAL B O 1
ATOM 2335 N N . SER B 1 124 ? 15.586 16.047 3.053 1 87.94 124 SER B N 1
ATOM 2336 C CA . SER B 1 124 ? 16.781 16.875 2.885 1 87.94 124 SER B CA 1
ATOM 2337 C C . SER B 1 124 ? 17.531 16.5 1.608 1 87.94 124 SER B C 1
ATOM 2339 O O . SER B 1 124 ? 18.078 17.375 0.928 1 87.94 124 SER B O 1
ATOM 2341 N N . SER B 1 125 ? 17.516 15.219 1.283 1 81.88 125 SER B N 1
ATOM 2342 C CA . SER B 1 125 ? 18.25 14.773 0.106 1 81.88 125 SER B CA 1
ATOM 2343 C C . SER B 1 125 ? 17.453 15 -1.169 1 81.88 125 SER B C 1
ATOM 2345 O O . SER B 1 125 ? 18.016 15.227 -2.238 1 81.88 125 SER B O 1
ATOM 2347 N N . PHE B 1 126 ? 16.234 14.891 -1.141 1 83.31 126 PHE B N 1
ATOM 2348 C CA . PHE B 1 126 ? 15.312 15.117 -2.244 1 83.31 126 PHE B CA 1
ATOM 2349 C C . PHE B 1 126 ? 13.953 15.586 -1.728 1 83.31 126 PHE B C 1
ATOM 2351 O O . PHE B 1 126 ? 13.258 14.828 -1.044 1 83.31 126 PHE B O 1
ATOM 2358 N N . ASN B 1 127 ? 13.633 16.797 -2.051 1 87.62 127 ASN B N 1
ATOM 2359 C CA . ASN B 1 127 ? 12.336 17.344 -1.674 1 87.62 127 ASN B CA 1
ATOM 2360 C C . ASN B 1 127 ? 11.391 17.438 -2.871 1 87.62 127 ASN B C 1
ATOM 2362 O O . ASN B 1 127 ? 11.547 18.312 -3.725 1 87.62 127 ASN B O 1
ATOM 2366 N N . PRO B 1 128 ? 10.422 16.609 -2.869 1 87.44 128 PRO B N 1
ATOM 2367 C CA . PRO B 1 128 ? 9.523 16.625 -4.027 1 87.44 128 PRO B CA 1
ATOM 2368 C C . PRO B 1 128 ? 8.43 17.688 -3.906 1 87.44 128 PRO B C 1
ATOM 2370 O O . PRO B 1 128 ? 7.699 17.938 -4.867 1 87.44 128 PRO B O 1
ATOM 2373 N N . PHE B 1 129 ? 8.344 18.375 -2.828 1 92.19 129 PHE B N 1
ATOM 2374 C CA . PHE B 1 129 ? 7.262 19.312 -2.564 1 92.19 129 PHE B CA 1
ATOM 2375 C C . PHE B 1 129 ? 7.668 20.734 -2.957 1 92.19 129 PHE B C 1
ATOM 2377 O O . PHE B 1 129 ? 8.859 21.031 -3.098 1 92.19 129 PHE B O 1
ATOM 2384 N N . THR B 1 130 ? 6.621 21.594 -3.135 1 91.06 130 THR B N 1
ATOM 2385 C CA . THR B 1 130 ? 6.871 23 -3.443 1 91.06 130 THR B CA 1
ATOM 2386 C C . THR B 1 130 ? 7.508 23.703 -2.252 1 91.06 130 THR B C 1
ATOM 2388 O O . THR B 1 130 ? 8.453 24.469 -2.416 1 91.06 130 THR B O 1
ATOM 2391 N N . ASN B 1 131 ? 7 23.438 -1.104 1 91.94 131 ASN B N 1
ATOM 2392 C CA . ASN B 1 131 ? 7.543 24.016 0.12 1 91.94 131 ASN B CA 1
ATOM 2393 C C . ASN B 1 131 ? 8.641 23.141 0.716 1 91.94 131 ASN B C 1
ATOM 2395 O O . ASN B 1 131 ? 8.664 21.938 0.483 1 91.94 131 ASN B O 1
ATOM 2399 N N . ASN B 1 132 ? 9.547 23.797 1.434 1 94.19 132 ASN B N 1
ATOM 2400 C CA . ASN B 1 132 ? 10.5 23.016 2.213 1 94.19 132 ASN B CA 1
ATOM 2401 C C . ASN B 1 132 ? 9.859 22.453 3.48 1 94.19 132 ASN B C 1
ATOM 2403 O O . ASN B 1 132 ? 9.688 23.172 4.465 1 94.19 132 ASN B O 1
ATOM 2407 N N . LEU B 1 133 ? 9.609 21.219 3.43 1 95.75 133 LEU B N 1
ATOM 2408 C CA . LEU B 1 133 ? 8.883 20.594 4.531 1 95.75 133 LEU B CA 1
ATOM 2409 C C . LEU B 1 133 ? 9.828 19.781 5.406 1 95.75 133 LEU B C 1
ATOM 2411 O O . LEU B 1 133 ? 9.398 19.156 6.387 1 95.75 133 LEU B O 1
ATOM 2415 N N . HIS B 1 134 ? 11.109 19.812 5.133 1 95.5 134 HIS B N 1
ATOM 2416 C CA . HIS B 1 134 ? 12.055 19.031 5.934 1 95.5 134 HIS B CA 1
ATOM 2417 C C . HIS B 1 134 ? 11.938 19.391 7.41 1 95.5 134 HIS B C 1
ATOM 2419 O O . HIS B 1 134 ? 11.883 20.578 7.77 1 95.5 134 HIS B O 1
ATOM 2425 N N . ASP B 1 135 ? 11.805 18.328 8.289 1 95.94 135 ASP B N 1
ATOM 2426 C CA . ASP B 1 135 ? 11.758 18.438 9.742 1 95.94 135 ASP B CA 1
ATOM 2427 C C . ASP B 1 135 ? 10.422 19.016 10.211 1 95.94 135 ASP B C 1
ATOM 2429 O O . ASP B 1 135 ? 10.258 19.344 11.383 1 95.94 135 ASP B O 1
ATOM 2433 N N . HIS B 1 136 ? 9.484 19.141 9.344 1 96.94 136 HIS B N 1
ATOM 2434 C CA . HIS B 1 136 ? 8.141 19.547 9.742 1 96.94 136 HIS B CA 1
ATOM 2435 C C . HIS B 1 136 ? 7.273 18.344 10.078 1 96.94 136 HIS B C 1
ATOM 2437 O O . HIS B 1 136 ? 7.375 17.297 9.422 1 96.94 136 HIS B O 1
ATOM 2443 N N . ASP B 1 137 ? 6.445 18.578 11.086 1 96.94 137 ASP B N 1
ATOM 2444 C CA . ASP B 1 137 ? 5.461 17.547 11.391 1 96.94 137 ASP B CA 1
ATOM 2445 C C . ASP B 1 137 ? 4.551 17.281 10.195 1 96.94 137 ASP B C 1
ATOM 2447 O O . ASP B 1 137 ? 4.129 18.219 9.516 1 96.94 137 ASP B O 1
ATOM 2451 N N . ALA B 1 138 ? 4.27 16.062 9.961 1 97.94 138 ALA B N 1
ATOM 2452 C CA . ALA B 1 138 ? 3.424 15.688 8.828 1 97.94 138 ALA B CA 1
ATOM 2453 C C . ALA B 1 138 ? 1.966 15.547 9.258 1 97.94 138 ALA B C 1
ATOM 2455 O O . ALA B 1 138 ? 1.625 14.656 10.039 1 97.94 138 ALA B O 1
ATOM 2456 N N . PRO B 1 139 ? 1.079 16.375 8.734 1 98.44 139 PRO B N 1
ATOM 2457 C CA . PRO B 1 139 ? -0.34 16.281 9.086 1 98.44 139 PRO B CA 1
ATOM 2458 C C . PRO B 1 139 ? -1.075 15.211 8.297 1 98.44 139 PRO B C 1
ATOM 2460 O O . PRO B 1 139 ? -0.524 14.656 7.34 1 98.44 139 PRO B O 1
ATOM 2463 N N . CYS B 1 140 ? -2.281 14.898 8.719 1 98.5 140 CYS B N 1
ATOM 2464 C CA . CYS B 1 140 ? -3.17 13.992 8.008 1 98.5 140 CYS B CA 1
ATOM 2465 C C . CYS B 1 140 ? -4.633 14.344 8.266 1 98.5 140 CYS B C 1
ATOM 2467 O O . CYS B 1 140 ? -4.945 15.031 9.234 1 98.5 140 CYS B O 1
ATOM 2469 N N . ALA B 1 141 ? -5.477 13.922 7.375 1 98.62 141 ALA B N 1
ATOM 2470 C CA . ALA B 1 141 ? -6.926 14.031 7.512 1 98.62 141 ALA B CA 1
ATOM 2471 C C . ALA B 1 141 ? -7.609 12.719 7.137 1 98.62 141 ALA B C 1
ATOM 2473 O O . ALA B 1 141 ? -7.273 12.102 6.121 1 98.62 141 ALA B O 1
ATOM 2474 N N . VAL B 1 142 ? -8.477 12.281 8.008 1 98.19 142 VAL B N 1
ATOM 2475 C CA . VAL B 1 142 ? -9.375 11.203 7.621 1 98.19 142 VAL B CA 1
ATOM 2476 C C . VAL B 1 142 ? -10.594 11.781 6.906 1 98.19 142 VAL B C 1
ATOM 2478 O O . VAL B 1 142 ? -11.297 12.641 7.457 1 98.19 142 VAL B O 1
ATOM 2481 N N . CYS B 1 143 ? -10.805 11.305 5.66 1 97.25 143 CYS B N 1
ATOM 2482 C CA . CYS B 1 143 ? -11.859 11.812 4.785 1 97.25 143 CYS B CA 1
ATOM 2483 C C . CYS B 1 143 ? -12.914 10.742 4.523 1 97.25 143 CYS B C 1
ATOM 2485 O O . CYS B 1 143 ? -12.602 9.547 4.473 1 97.25 143 CYS B O 1
ATOM 2487 N N . TYR B 1 144 ? -14.164 11.156 4.414 1 94.69 144 TYR B N 1
ATOM 2488 C CA . TYR B 1 144 ? -15.273 10.289 4.051 1 94.69 144 TYR B CA 1
ATOM 2489 C C . TYR B 1 144 ? -16.031 10.852 2.855 1 94.69 144 TYR B C 1
ATOM 2491 O O . TYR B 1 144 ? -16.359 12.039 2.816 1 94.69 144 TYR B O 1
ATOM 2499 N N . VAL B 1 145 ? -16.188 9.984 1.839 1 91.94 145 VAL B N 1
ATOM 2500 C CA . VAL B 1 145 ? -16.953 10.367 0.656 1 91.94 145 VAL B CA 1
ATOM 2501 C C . VAL B 1 145 ? -18.125 9.406 0.471 1 91.94 145 VAL B C 1
ATOM 2503 O O . VAL B 1 145 ? -17.922 8.211 0.243 1 91.94 145 VAL B O 1
ATOM 2506 N N . ARG B 1 146 ? -19.234 9.93 0.439 1 86.56 146 ARG B N 1
ATOM 2507 C CA . ARG B 1 146 ? -20.453 9.125 0.406 1 86.56 146 ARG B CA 1
ATOM 2508 C C . ARG B 1 146 ? -20.688 8.531 -0.981 1 86.56 146 ARG B C 1
ATOM 2510 O O . ARG B 1 146 ? -21.234 7.438 -1.113 1 86.56 146 ARG B O 1
ATOM 2517 N N . SER B 1 147 ? -20.297 9.211 -1.954 1 84.69 147 SER B N 1
ATOM 2518 C CA . SER B 1 147 ? -20.641 8.867 -3.33 1 84.69 147 SER B CA 1
ATOM 2519 C C . SER B 1 147 ? -19.656 7.855 -3.908 1 84.69 147 SER B C 1
ATOM 2521 O O . SER B 1 147 ? -19.75 7.484 -5.078 1 84.69 147 SER B O 1
ATOM 2523 N N . ARG B 1 148 ? -18.719 7.355 -3.072 1 84.56 148 ARG B N 1
ATOM 2524 C CA . ARG B 1 148 ? -17.734 6.387 -3.564 1 84.56 148 ARG B CA 1
ATOM 2525 C C . ARG B 1 148 ? -18.062 4.98 -3.074 1 84.56 148 ARG B C 1
ATOM 2527 O O . ARG B 1 148 ? -18.531 4.805 -1.946 1 84.56 148 ARG B O 1
ATOM 2534 N N . GLY B 1 149 ? -17.75 4.059 -3.965 1 78.94 149 GLY B N 1
ATOM 2535 C CA . GLY B 1 149 ? -18.016 2.676 -3.596 1 78.94 149 GLY B CA 1
ATOM 2536 C C . GLY B 1 149 ? -16.75 1.897 -3.266 1 78.94 149 GLY B C 1
ATOM 2537 O O . GLY B 1 149 ? -16.812 0.829 -2.654 1 78.94 149 GLY B O 1
ATOM 2538 N N . SER B 1 150 ? -15.625 2.408 -3.738 1 87.31 150 SER B N 1
ATOM 2539 C CA . SER B 1 150 ? -14.344 1.732 -3.539 1 87.31 150 SER B CA 1
ATOM 2540 C C . SER B 1 150 ? -13.188 2.729 -3.527 1 87.31 150 SER B C 1
ATOM 2542 O O . SER B 1 150 ? -13.305 3.826 -4.078 1 87.31 150 SER B O 1
ATOM 2544 N N . GLN B 1 151 ? -12.219 2.273 -2.812 1 89.62 151 GLN B N 1
ATOM 2545 C CA . GLN B 1 151 ? -10.992 3.059 -2.793 1 89.62 151 GLN B CA 1
ATOM 2546 C C . GLN B 1 151 ? -9.82 2.264 -3.367 1 89.62 151 GLN B C 1
ATOM 2548 O O . GLN B 1 151 ? -9.711 1.057 -3.141 1 89.62 151 GLN B O 1
ATOM 2553 N N . LEU B 1 152 ? -8.984 3.055 -4.109 1 92.5 152 LEU B N 1
ATOM 2554 C CA . LEU B 1 152 ? -7.785 2.453 -4.68 1 92.5 152 LEU B CA 1
ATOM 2555 C C . LEU B 1 152 ? -6.621 3.439 -4.664 1 92.5 152 LEU B C 1
ATOM 2557 O O . LEU B 1 152 ? -6.754 4.57 -5.137 1 92.5 152 LEU B O 1
ATOM 2561 N N . MET B 1 153 ? -5.586 3.02 -4.02 1 92.88 153 MET B N 1
ATOM 2562 C CA . MET B 1 153 ? -4.32 3.709 -4.234 1 92.88 153 MET B CA 1
ATOM 2563 C C . MET B 1 153 ? -3.533 3.062 -5.371 1 92.88 153 MET B C 1
ATOM 2565 O O . MET B 1 153 ? -3.244 1.866 -5.328 1 92.88 153 MET B O 1
ATOM 2569 N N . MET B 1 154 ? -3.211 3.836 -6.363 1 93.25 154 MET B N 1
ATOM 2570 C CA . MET B 1 154 ? -2.465 3.342 -7.516 1 93.25 154 MET B CA 1
ATOM 2571 C C . MET B 1 154 ? -1.049 3.91 -7.531 1 93.25 154 MET B C 1
ATOM 2573 O O . MET B 1 154 ? -0.846 5.074 -7.879 1 93.25 154 MET B O 1
ATOM 2577 N N . PRO B 1 155 ? -0.13 3.051 -7.273 1 92.56 155 PRO B N 1
ATOM 2578 C CA . PRO B 1 155 ? 1.245 3.557 -7.301 1 92.56 155 PRO B CA 1
ATOM 2579 C C . PRO B 1 155 ? 1.725 3.889 -8.711 1 92.56 155 PRO B C 1
ATOM 2581 O O . PRO B 1 155 ? 1.233 3.312 -9.688 1 92.56 155 PRO B O 1
ATOM 2584 N N . ALA B 1 156 ? 2.639 4.84 -8.727 1 90.12 156 ALA B N 1
ATOM 2585 C CA . ALA B 1 156 ? 3.404 5.188 -9.922 1 90.12 156 ALA B CA 1
ATOM 2586 C C . ALA B 1 156 ? 2.498 5.754 -11.008 1 90.12 156 ALA B C 1
ATOM 2588 O O . ALA B 1 156 ? 2.742 5.543 -12.203 1 90.12 156 ALA B O 1
ATOM 2589 N N . ARG B 1 157 ? 1.396 6.285 -10.578 1 89.88 157 ARG B N 1
ATOM 2590 C CA . ARG B 1 157 ? 0.521 7.047 -11.469 1 89.88 157 ARG B CA 1
ATOM 2591 C C . ARG B 1 157 ? 0.01 8.305 -10.781 1 89.88 157 ARG B C 1
ATOM 2593 O O . ARG B 1 157 ? -0.213 8.312 -9.57 1 89.88 157 ARG B O 1
ATOM 2600 N N . ASN B 1 158 ? -0.24 9.359 -11.609 1 90.06 158 ASN B N 1
ATOM 2601 C CA . ASN B 1 158 ? -0.813 10.586 -11.062 1 90.06 158 ASN B CA 1
ATOM 2602 C C . ASN B 1 158 ? -2.145 10.93 -11.727 1 90.06 158 ASN B C 1
ATOM 2604 O O . ASN B 1 158 ? -2.584 12.078 -11.688 1 90.06 158 ASN B O 1
ATOM 2608 N N . ASP B 1 159 ? -2.648 9.906 -12.445 1 90.88 159 ASP B N 1
ATOM 2609 C CA . ASP B 1 159 ? -3.977 10 -13.039 1 90.88 159 ASP B CA 1
ATOM 2610 C C . ASP B 1 159 ? -4.797 8.742 -12.758 1 90.88 159 ASP B C 1
ATOM 2612 O O . ASP B 1 159 ? -4.242 7.699 -12.414 1 90.88 159 ASP B O 1
ATOM 2616 N N . CYS B 1 160 ? -6.074 8.914 -12.844 1 90.94 160 CYS B N 1
ATOM 2617 C CA . CYS B 1 160 ? -6.973 7.805 -12.555 1 90.94 160 CYS B CA 1
ATOM 2618 C C . CYS B 1 160 ? -7.418 7.113 -13.844 1 90.94 160 CYS B C 1
ATOM 2620 O O . CYS B 1 160 ? -7.637 7.773 -14.859 1 90.94 160 CYS B O 1
ATOM 2622 N N . PRO B 1 161 ? -7.527 5.812 -13.727 1 86.31 161 PRO B N 1
ATOM 2623 C CA . PRO B 1 161 ? -8.164 5.137 -14.867 1 86.31 161 PRO B CA 1
ATOM 2624 C C . PRO B 1 161 ? -9.625 5.543 -15.055 1 86.31 161 PRO B C 1
ATOM 2626 O O . PRO B 1 161 ? -10.211 6.168 -14.172 1 86.31 161 PRO B O 1
ATOM 2629 N N . SER B 1 162 ? -10.125 5.199 -16.234 1 85.44 162 SER B N 1
ATOM 2630 C CA . SER B 1 162 ? -11.523 5.5 -16.531 1 85.44 162 SER B CA 1
ATOM 2631 C C . SER B 1 162 ? -12.445 4.91 -15.469 1 85.44 162 SER B C 1
ATOM 2633 O O . SER B 1 162 ? -12.25 3.777 -15.023 1 85.44 162 SER B O 1
ATOM 2635 N N . GLY B 1 163 ? -13.516 5.758 -15.023 1 84.56 163 GLY B N 1
ATOM 2636 C CA . GLY B 1 163 ? -14.492 5.289 -14.062 1 84.56 163 GLY B CA 1
ATOM 2637 C C . GLY B 1 163 ? -14.109 5.594 -12.625 1 84.56 163 GLY B C 1
ATOM 2638 O O . GLY B 1 163 ? -14.914 5.395 -11.711 1 84.56 163 GLY B O 1
ATOM 2639 N N . TRP B 1 164 ? -12.914 6.055 -12.461 1 90.19 164 TRP B N 1
ATOM 2640 C CA . TRP B 1 164 ? -12.453 6.406 -11.117 1 90.19 164 TRP B CA 1
ATOM 2641 C C . TRP B 1 164 ? -12.375 7.918 -10.945 1 90.19 164 TRP B C 1
ATOM 2643 O O . TRP B 1 164 ? -12.016 8.641 -11.883 1 90.19 164 TRP B O 1
ATOM 2653 N N . ALA B 1 165 ? -12.758 8.336 -9.773 1 90.12 165 ALA B N 1
ATOM 2654 C CA . ALA B 1 165 ? -12.609 9.742 -9.406 1 90.12 165 ALA B CA 1
ATOM 2655 C C . ALA B 1 165 ? -11.312 9.969 -8.633 1 90.12 165 ALA B C 1
ATOM 2657 O O . ALA B 1 165 ? -11 9.219 -7.707 1 90.12 165 ALA B O 1
ATOM 2658 N N . GLU B 1 166 ? -10.641 10.984 -9.055 1 93.88 166 GLU B N 1
ATOM 2659 C CA . GLU B 1 166 ? -9.422 11.328 -8.336 1 93.88 166 GLU B CA 1
ATOM 2660 C C . GLU B 1 166 ? -9.734 12.07 -7.039 1 93.88 166 GLU B C 1
ATOM 2662 O O . GLU B 1 166 ? -10.391 13.109 -7.051 1 93.88 166 GLU B O 1
ATOM 2667 N N . GLU B 1 167 ? -9.32 11.469 -5.988 1 95.25 167 GLU B N 1
ATOM 2668 C CA . GLU B 1 167 ? -9.398 12.195 -4.723 1 95.25 167 GLU B CA 1
ATOM 2669 C C . GLU B 1 167 ? -8.18 13.094 -4.527 1 95.25 167 GLU B C 1
ATOM 2671 O O . GLU B 1 167 ? -8.312 14.273 -4.199 1 95.25 167 GLU B O 1
ATOM 2676 N N . TYR B 1 168 ? -7.02 12.5 -4.645 1 94.75 168 TYR B N 1
ATOM 2677 C CA . TYR B 1 168 ? -5.785 13.273 -4.699 1 94.75 168 TYR B CA 1
ATOM 2678 C C . TYR B 1 168 ? -4.637 12.438 -5.246 1 94.75 168 TYR B C 1
ATOM 2680 O O . TYR B 1 168 ? -4.758 11.211 -5.371 1 94.75 168 TYR B O 1
ATOM 2688 N N . HIS B 1 169 ? -3.566 13.047 -5.727 1 95.12 169 HIS B N 1
ATOM 2689 C CA . HIS B 1 169 ? -2.322 12.383 -6.102 1 95.12 169 HIS B CA 1
ATOM 2690 C C . HIS B 1 169 ? -1.124 13.023 -5.41 1 95.12 169 HIS B C 1
ATOM 2692 O O . HIS B 1 169 ? -1.228 14.141 -4.891 1 95.12 169 HIS B O 1
ATOM 2698 N N . GLY B 1 170 ? -0.106 12.289 -5.305 1 94.31 170 GLY B N 1
ATOM 2699 C CA . GLY B 1 170 ? 1.096 12.766 -4.641 1 94.31 170 GLY B CA 1
ATOM 2700 C C . GLY B 1 170 ? 2.273 11.82 -4.785 1 94.31 170 GLY B C 1
ATOM 2701 O O . GLY B 1 170 ? 2.5 11.258 -5.863 1 94.31 170 GLY B O 1
ATOM 2702 N N . TYR B 1 171 ? 3.002 11.781 -3.785 1 92.62 171 TYR B N 1
ATOM 2703 C CA . TYR B 1 171 ? 4.25 11.023 -3.826 1 92.62 171 TYR B CA 1
ATOM 2704 C C . TYR B 1 171 ? 4.188 9.812 -2.904 1 92.62 171 TYR B C 1
ATOM 2706 O O . TYR B 1 171 ? 3.74 9.922 -1.76 1 92.62 171 TYR B O 1
ATOM 2714 N N . LEU B 1 172 ? 4.602 8.672 -3.533 1 92.75 172 LEU B N 1
ATOM 2715 C CA . LEU B 1 172 ? 4.742 7.477 -2.705 1 92.75 172 LEU B CA 1
ATOM 2716 C C . LEU B 1 172 ? 5.918 7.617 -1.744 1 92.75 172 LEU B C 1
ATOM 2718 O O . LEU B 1 172 ? 7.059 7.797 -2.174 1 92.75 172 LEU B O 1
ATOM 2722 N N . MET B 1 173 ? 5.586 7.535 -0.419 1 92.44 173 MET B N 1
ATOM 2723 C CA . MET B 1 173 ? 6.617 7.738 0.593 1 92.44 173 MET B CA 1
ATOM 2724 C C . MET B 1 173 ? 6.559 6.648 1.657 1 92.44 173 MET B C 1
ATOM 2726 O O . MET B 1 173 ? 5.512 6.031 1.863 1 92.44 173 MET B O 1
ATOM 2730 N N . THR B 1 174 ? 7.676 6.363 2.223 1 92.69 174 THR B N 1
ATOM 2731 C CA . THR B 1 174 ? 7.812 5.473 3.367 1 92.69 174 THR B CA 1
ATOM 2732 C C . THR B 1 174 ? 9.023 5.852 4.207 1 92.69 174 THR B C 1
ATOM 2734 O O . THR B 1 174 ? 9.656 6.887 3.971 1 92.69 174 THR B O 1
ATOM 2737 N N . ALA B 1 175 ? 9.258 5.094 5.301 1 89.75 175 ALA B N 1
ATOM 2738 C CA . ALA B 1 175 ? 10.438 5.328 6.137 1 89.75 175 ALA B CA 1
ATOM 2739 C C . ALA B 1 175 ? 11.719 4.965 5.391 1 89.75 175 ALA B C 1
ATOM 2741 O O . ALA B 1 175 ? 11.695 4.148 4.473 1 89.75 175 ALA B O 1
ATOM 2742 N N . PRO B 1 176 ? 12.867 5.582 5.789 1 88.12 176 PRO B N 1
ATOM 2743 C CA . PRO B 1 176 ? 14.156 5.242 5.188 1 88.12 176 PRO B CA 1
ATOM 2744 C C . PRO B 1 176 ? 14.484 3.754 5.293 1 88.12 176 PRO B C 1
ATOM 2746 O O . PRO B 1 176 ? 14.164 3.117 6.301 1 88.12 176 PRO B O 1
ATOM 2749 N N . TYR B 1 177 ? 15.234 3.307 4.25 1 87.56 177 TYR B N 1
ATOM 2750 C CA . TYR B 1 177 ? 15.578 1.891 4.191 1 87.56 177 TYR B CA 1
ATOM 2751 C C . TYR B 1 177 ? 16.531 1.516 5.312 1 87.56 177 TYR B C 1
ATOM 2753 O O . TYR B 1 177 ? 16.672 0.338 5.652 1 87.56 177 TYR B O 1
ATOM 2761 N N . VAL B 1 178 ? 17.203 2.457 5.984 1 87.75 178 VAL B N 1
ATOM 2762 C CA . VAL B 1 178 ? 18.203 2.201 7.004 1 87.75 178 VAL B CA 1
ATOM 2763 C C . VAL B 1 178 ? 17.531 2.055 8.367 1 87.75 178 VAL B C 1
ATOM 2765 O O . VAL B 1 178 ? 18.188 1.684 9.352 1 87.75 178 VAL B O 1
ATOM 2768 N N . HIS B 1 179 ? 16.266 2.33 8.453 1 89.75 179 HIS B N 1
ATOM 2769 C CA . HIS B 1 179 ? 15.57 2.109 9.711 1 89.75 179 HIS B CA 1
ATOM 2770 C C . HIS B 1 179 ? 15.477 0.623 10.039 1 89.75 179 HIS B C 1
ATOM 2772 O O . HIS B 1 179 ? 15.703 -0.223 9.172 1 89.75 179 HIS B O 1
ATOM 2778 N N . LYS B 1 180 ? 15.148 0.339 11.297 1 89.12 180 LYS B N 1
ATOM 2779 C CA . LYS B 1 180 ? 15.211 -1.045 11.758 1 89.12 180 LYS B CA 1
ATOM 2780 C C . LYS B 1 180 ? 13.852 -1.732 11.609 1 89.12 180 LYS B C 1
ATOM 2782 O O . LYS B 1 180 ? 13.727 -2.926 11.891 1 89.12 180 LYS B O 1
ATOM 2787 N N . ILE B 1 181 ? 12.867 -0.937 11.203 1 86.25 181 ILE B N 1
ATOM 2788 C CA . ILE B 1 181 ? 11.539 -1.515 11.07 1 86.25 181 ILE B CA 1
ATOM 2789 C C . ILE B 1 181 ? 10.938 -1.14 9.711 1 86.25 181 ILE B C 1
ATOM 2791 O O . ILE B 1 181 ? 11.117 -0.014 9.242 1 86.25 181 ILE B O 1
ATOM 2795 N N . THR B 1 182 ? 10.219 -2.133 9.234 1 88.31 182 THR B N 1
ATOM 2796 C CA . THR B 1 182 ? 9.516 -1.928 7.977 1 88.31 182 THR B CA 1
ATOM 2797 C C . THR B 1 182 ? 8.227 -1.137 8.195 1 88.31 182 THR B C 1
ATOM 2799 O O . THR B 1 182 ? 7.559 -1.307 9.219 1 88.31 182 THR B O 1
ATOM 2802 N N . ARG B 1 183 ? 7.93 -0.252 7.148 1 90.56 183 ARG B N 1
ATOM 2803 C CA . ARG B 1 183 ? 6.699 0.527 7.18 1 90.56 183 ARG B CA 1
ATOM 2804 C C . ARG B 1 183 ? 5.875 0.307 5.914 1 90.56 183 ARG B C 1
ATOM 2806 O O . ARG B 1 183 ? 6.355 -0.302 4.957 1 90.56 183 ARG B O 1
ATOM 2813 N N . ASP B 1 184 ? 4.648 0.837 6 1 90.06 184 ASP B N 1
ATOM 2814 C CA . ASP B 1 184 ? 3.811 0.854 4.805 1 90.06 184 ASP B CA 1
ATOM 2815 C C . ASP B 1 184 ? 4.238 1.967 3.85 1 90.06 184 ASP B C 1
ATOM 2817 O O . ASP B 1 184 ? 4.867 2.941 4.266 1 90.06 184 ASP B O 1
ATOM 2821 N N . PHE B 1 185 ? 3.91 1.695 2.547 1 92.69 185 PHE B N 1
ATOM 2822 C CA . PHE B 1 185 ? 3.926 2.811 1.606 1 92.69 185 PHE B CA 1
ATOM 2823 C C . PHE B 1 185 ? 2.639 3.623 1.709 1 92.69 185 PHE B C 1
ATOM 2825 O O . PHE B 1 185 ? 1.546 3.059 1.771 1 92.69 185 PHE B O 1
ATOM 2832 N N . ILE B 1 186 ? 2.824 4.93 1.736 1 95.5 186 ILE B N 1
ATOM 2833 C CA . ILE B 1 186 ? 1.642 5.781 1.69 1 95.5 186 ILE B CA 1
ATOM 2834 C C . ILE B 1 186 ? 1.81 6.84 0.602 1 95.5 186 ILE B C 1
ATOM 2836 O O . ILE B 1 186 ? 2.934 7.215 0.26 1 95.5 186 ILE B O 1
ATOM 2840 N N . CYS B 1 187 ? 0.699 7.234 0.055 1 95.5 187 CYS B N 1
ATOM 2841 C CA . CYS B 1 187 ? 0.679 8.344 -0.891 1 95.5 187 CYS B CA 1
ATOM 2842 C C . CYS B 1 187 ? 0.517 9.68 -0.166 1 95.5 187 CYS B C 1
ATOM 2844 O O . CYS B 1 187 ? -0.571 9.992 0.318 1 95.5 187 CYS B O 1
ATOM 2846 N N . VAL B 1 188 ? 1.631 10.477 -0.126 1 96.44 188 VAL B N 1
ATOM 2847 C CA . VAL B 1 188 ? 1.561 11.797 0.503 1 96.44 188 VAL B CA 1
ATOM 2848 C C . VAL B 1 188 ? 1.165 12.844 -0.533 1 96.44 188 VAL B C 1
ATOM 2850 O O . VAL B 1 188 ? 1.758 12.914 -1.612 1 96.44 188 VAL B O 1
ATOM 2853 N N . ASP B 1 189 ? 0.203 13.656 -0.173 1 97.06 189 ASP B N 1
ATOM 2854 C CA . ASP B 1 189 ? -0.348 14.648 -1.093 1 97.06 189 ASP B CA 1
ATOM 2855 C C . ASP B 1 189 ? 0.754 15.523 -1.684 1 97.06 189 ASP B C 1
ATOM 2857 O O . ASP B 1 189 ? 1.664 15.945 -0.969 1 97.06 189 ASP B O 1
ATOM 2861 N N . ARG B 1 190 ? 0.621 15.82 -2.936 1 94.62 190 ARG B N 1
ATOM 2862 C CA . ARG B 1 190 ? 1.612 16.641 -3.619 1 94.62 190 ARG B CA 1
ATOM 2863 C C . ARG B 1 190 ? 1.675 18.047 -3.01 1 94.62 190 ARG B C 1
ATOM 2865 O O . ARG B 1 190 ? 2.693 18.734 -3.119 1 94.62 190 ARG B O 1
ATOM 2872 N N . GLU B 1 191 ? 0.587 18.453 -2.426 1 95.44 191 GLU B N 1
ATOM 2873 C CA . GLU B 1 191 ? 0.512 19.766 -1.771 1 95.44 191 GLU B CA 1
ATOM 2874 C C . GLU B 1 191 ? 0.608 19.625 -0.254 1 95.44 191 GLU B C 1
ATOM 2876 O O . GLU B 1 191 ? -0.171 20.234 0.48 1 95.44 191 GLU B O 1
ATOM 2881 N N . ALA B 1 192 ? 1.536 18.844 0.081 1 96.81 192 ALA B N 1
ATOM 2882 C CA . ALA B 1 192 ? 1.721 18.578 1.504 1 96.81 192 ALA B CA 1
ATOM 2883 C C . ALA B 1 192 ? 1.963 19.875 2.279 1 96.81 192 ALA B C 1
ATOM 2885 O O . ALA B 1 192 ? 2.498 20.844 1.733 1 96.81 192 ALA B O 1
ATOM 2886 N N . GLU B 1 193 ? 1.547 19.875 3.5 1 96.06 193 GLU B N 1
ATOM 2887 C CA . GLU B 1 193 ? 1.673 21 4.418 1 96.06 193 GLU B CA 1
ATOM 2888 C C . GLU B 1 193 ? 2.68 20.703 5.527 1 96.06 193 GLU B C 1
ATOM 2890 O O . GLU B 1 193 ? 2.928 19.547 5.848 1 96.06 193 GLU B O 1
#

Radius of gyration: 26.43 Å; Cα contacts (8 Å, |Δi|>4): 666; chains: 2; bounding box: 100×66×67 Å

Secondary structure (DSSP, 8-state):
---------------------------PPP----------------------------EEEEEET-SS--TTPEEEEEEEEEES-TT-SSEE-S-EEEESS---SS----TTSPPPEE-B---SS---SSS--TT-B-EEEEEEETT-S-----TT-SSPPTT------EEEE---TTSSS----EEEETT--/---------------------------PPP----------------------------EEEEEET-SS--TTPEEEEEEEEEE--TT-SSS--S-EEEESS---SS----TTSPPPEE-B---SS---SSS--TTPBPEEEEEEETT-S-----TT-SSPPTT------EEEE---TTSSSEE--EEEETT--

Solvent-accessible surface area (backbone atoms only — not comparable to full-atom values): 24107 Å² total; per-residue (Å²): 130,88,75,81,76,78,75,81,82,75,80,84,78,78,81,74,78,81,74,78,80,78,79,78,80,80,81,81,79,83,86,78,78,86,76,76,85,75,78,84,75,73,83,72,76,81,75,72,79,75,63,80,74,64,46,43,50,22,34,64,48,72,39,34,18,26,76,58,58,57,87,82,33,38,69,70,48,44,25,34,28,25,25,44,55,59,82,25,32,14,11,32,23,47,76,39,65,36,47,78,76,61,42,73,85,79,79,64,90,60,78,83,52,94,63,74,34,78,39,56,38,85,29,83,90,63,63,91,44,90,63,89,47,56,76,31,65,28,29,11,13,37,27,36,26,58,92,32,85,72,86,83,87,62,83,97,52,83,73,65,60,90,97,55,82,79,78,79,53,53,43,82,42,62,72,64,86,84,40,57,38,58,60,54,80,43,62,32,35,49,77,49,91,128,88,74,79,76,75,75,81,79,74,82,81,74,78,80,74,80,80,72,79,80,75,82,27,54,30,57,55,69,82,87,76,80,86,76,74,85,74,76,85,72,71,83,68,70,81,66,67,78,64,63,78,68,69,64,84,44,45,32,74,49,72,41,34,19,26,74,60,58,57,89,84,34,39,69,75,48,44,26,34,29,24,28,41,57,60,83,33,69,70,79,59,40,56,77,38,73,40,56,77,74,77,80,71,90,30,70,14,57,45,63,86,52,94,63,75,34,77,37,56,37,84,30,84,91,62,61,91,44,90,62,90,48,58,76,31,67,28,29,11,14,39,28,37,26,52,76,31,30,59,76,82,88,63,57,59,40,73,71,64,56,92,95,53,79,78,79,80,53,52,43,82,44,56,53,58,46,84,28,42,34,33,20,43,69,42,62,31,36,50,76,50,90

Foldseek 3Di:
DPDPDPPDDPDDDDDDDDDDDDDDDDDDDDDDDDDDDDDDDDDDDDPPDPPPPPVQAKDKDKAWQDQDFDDQKDFPAKAFWKDADLQDQDDGAEIDGDGPDDDDDDDDPDPPDGDIDFDFDCAPPHDLAPDDRHPHTIMMTIIMDRPDRDDDDDPPDQDDDPPDDDRAAADFDDDDPPGNYHHDTDGHGNHGD/DPDPDPPDDPDDPDDPDDPDDPFAKFDADDDDDDDDDDDDDDPPPPPPVPPVPPVQAKDKDKAWQDQDFDDQKDFPAKAFWKDADQQDLDDGQEIDGDGPDDDGNGIHSHNPDGDIDFDFDCAPPHDLAPDDRHPHTIMMTIIMHRPDRDDDDDPPDQDDPPPDDDRAAADFDDDDPPTNYHHDTDGHGNHGD

InterPro domains:
  IPR051077 Calcium-dependent Lectin [PTHR24024] (10-193)